Protein AF-0000000081801044 (afdb_homodimer)

Foldseek 3Di:
DQLCCVVQPPNDDDPDDLVPQDLVNLLVPDDDAEAEEEWDCLQFAPVNPPHPHLVPPVHGNVCLVSSLVSVVSNCVSHPPPHHWYKYKYAPRGDPVSQVVSCVSLVFHWAWAFLLLPFQEGGIMTMTIDQPCRNVRHPRHNPDQQFLQNLADPPQPKDFPGRGAYQQALDQVSQPDVPVPDARMDGNRHGDTGFLQSLCVRLPHHGCSQVGPPDDRSRSSNVSNRDHRPVVVCVSCVVCCVVCVVVVD/DQLCCVVQPPNDDDPPDLVPQDLVNLLVPDDDAEAEEEWDCLQFAPVNPVRPHLVPPVHRNVCLVSSLVSQVSNCVSHPPPHYWYKYKYAPRGDPVSQVVSCVSLVFHWAWAFLQLPFQEGGIMTMTIDQPCRNVRHPRHNPDQQFLQVLADPPQPKDFPGRGAYQQALDQVSQPDVPVPDARMDGNRHGDTGFLQSLCVRLPHHGCSQVGPPDDRSRSSNVSNRDHRPVVVCVSCVVVCVVCVVVVD

Radius of gyration: 28.49 Å; Cα contacts (8 Å, |Δi|>4): 846; chains: 2; bounding box: 48×84×61 Å

Nearest PDB structures (foldseek):
  8te1-assembly2_D  TM=9.299E-01  e=6.032E-25  Homo sapiens
  8te4-assembly2_D  TM=9.311E-01  e=1.058E-24  Homo sapiens
  8te3-assembly1_A  TM=9.336E-01  e=1.277E-24  Homo sapiens
  8te4-assembly1_A  TM=9.320E-01  e=8.319E-24  Homo sapiens
  7v0e-assembly1_E  TM=9.184E-01  e=1.777E-22  Homo sapiens

Secondary structure (DSSP, 8-state):
-HHHHHHHTTT------GGG--HHHHHHH---SEEEEE---TTT-TT-TT---SS-TTSSTTHHHHHHHHHHHHHHHHTTS--EEEEEEETTS-HHHHHHHHHHHTS--EEEEGGGTSSB--EEEEEE--TTGGGGTT----S---GGGGS-SSTTEEESSSSB----SSGGGT-BTTTTB-SEEETTEEEPPPHHHHHHHHTPPTTTT--TT--HHHHHHHHHTSPPHHHHHHHHTTHHHH-GGGG-/-HHHHHHHTTT------GGG--HHHHHHH---SEEEEE---TTT-TT-TT---SS-TTSSTTHHHHHHHHHHHHHHHHTTS--EEEEEEETTS-HHHHHHHHHHHTS--EEEEGGGTSSB--EEEEEE--TTGGGGTT----S---GGGGS-SSTTEEESSSSB----SSGGGT-BTTTTB-SEEETTEEEPPPHHHHHHHHTPPTTTT--TT--HHHHHHHHHTSPPHHHHHHHHTTHHHH-GGGG-

Structure (mmCIF, N/CA/C/O backbone):
data_AF-0000000081801044-model_v1
#
loop_
_entity.id
_entity.type
_entity.pdbx_description
1 polymer 'DNA (cytosine-5-)-methyltransferase'
#
loop_
_atom_site.group_PDB
_atom_site.id
_atom_site.type_symbol
_atom_site.label_atom_id
_atom_site.label_alt_id
_atom_site.label_comp_id
_atom_site.label_asym_id
_atom_site.label_entity_id
_atom_site.label_seq_id
_atom_site.pdbx_PDB_ins_code
_atom_site.Cartn_x
_atom_site.Cartn_y
_atom_site.Cartn_z
_atom_site.occupancy
_atom_site.B_iso_or_equiv
_atom_site.auth_seq_id
_atom_site.auth_comp_id
_atom_site.auth_asym_id
_atom_site.auth_atom_id
_atom_site.pdbx_PDB_model_num
ATOM 1 N N . MET A 1 1 ? 9.562 -11.602 -6.375 1 78 1 MET A N 1
ATOM 2 C CA . MET A 1 1 ? 10.742 -11.82 -5.539 1 78 1 MET A CA 1
ATOM 3 C C . MET A 1 1 ? 10.773 -10.836 -4.371 1 78 1 MET A C 1
ATOM 5 O O . MET A 1 1 ? 10.906 -11.25 -3.217 1 78 1 MET A O 1
ATOM 9 N N . THR A 1 2 ? 10.555 -9.562 -4.602 1 79.19 2 THR A N 1
ATOM 10 C CA . THR A 1 2 ? 10.656 -8.555 -3.549 1 79.19 2 THR A CA 1
ATOM 11 C C . THR A 1 2 ? 9.562 -8.758 -2.504 1 79.19 2 THR A C 1
ATOM 13 O O . THR A 1 2 ? 9.828 -8.727 -1.302 1 79.19 2 THR A O 1
ATOM 16 N N . VAL A 1 3 ? 8.375 -9.117 -2.928 1 87.12 3 VAL A N 1
ATOM 17 C CA . VAL A 1 3 ? 7.246 -9.312 -2.021 1 87.12 3 VAL A CA 1
ATOM 18 C C . VAL A 1 3 ? 7.477 -10.555 -1.171 1 87.12 3 VAL A C 1
ATOM 20 O O . VAL A 1 3 ? 7.301 -10.523 0.049 1 87.12 3 VAL A O 1
ATOM 23 N N . SER A 1 4 ? 7.902 -11.609 -1.812 1 85.12 4 SER A N 1
ATOM 24 C CA . SER A 1 4 ? 8.172 -12.844 -1.089 1 85.12 4 SER A CA 1
ATOM 25 C C . SER A 1 4 ? 9.305 -12.664 -0.08 1 85.12 4 SER A C 1
ATOM 27 O O . SER A 1 4 ? 9.227 -13.172 1.041 1 85.12 4 SER A O 1
AT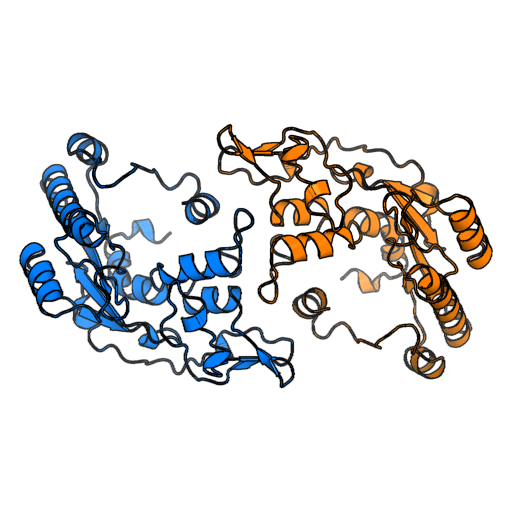OM 29 N N . GLU A 1 5 ? 10.289 -11.953 -0.522 1 81.88 5 GLU A N 1
ATOM 30 C CA . GLU A 1 5 ? 11.43 -11.719 0.365 1 81.88 5 GLU A CA 1
ATOM 31 C C . GLU A 1 5 ? 11.023 -10.859 1.558 1 81.88 5 GLU A C 1
ATOM 33 O O . GLU A 1 5 ? 11.484 -11.086 2.68 1 81.88 5 GLU A O 1
ATOM 38 N N . LYS A 1 6 ? 10.234 -9.898 1.376 1 86.38 6 LYS A N 1
ATOM 39 C CA . LYS A 1 6 ? 9.773 -9.039 2.461 1 86.38 6 LYS A CA 1
ATOM 40 C C . LYS A 1 6 ? 9.016 -9.844 3.516 1 86.38 6 LYS A C 1
ATOM 42 O O . LYS A 1 6 ? 9.273 -9.695 4.715 1 86.38 6 LYS A O 1
ATOM 47 N N . HIS A 1 7 ? 8.234 -10.797 3.105 1 88.5 7 HIS A N 1
ATOM 48 C CA . HIS A 1 7 ? 7.328 -11.453 4.039 1 88.5 7 HIS A CA 1
ATOM 49 C C . HIS A 1 7 ? 7.934 -12.742 4.574 1 88.5 7 HIS A C 1
ATOM 51 O O . HIS A 1 7 ? 7.582 -13.195 5.668 1 88.5 7 HIS A O 1
ATOM 57 N N . PHE A 1 8 ? 8.898 -13.344 3.859 1 88.44 8 PHE A N 1
ATOM 58 C CA . PHE A 1 8 ? 9.359 -14.672 4.246 1 88.44 8 PHE A CA 1
ATOM 59 C C . PHE A 1 8 ? 10.883 -14.703 4.336 1 88.44 8 PHE A C 1
ATOM 61 O O . PHE A 1 8 ? 11.5 -15.75 4.125 1 88.44 8 PHE A O 1
ATOM 68 N N . HIS A 1 9 ? 11.414 -13.555 4.672 1 83.62 9 HIS A N 1
ATOM 69 C CA . HIS A 1 9 ? 12.859 -13.43 4.816 1 83.62 9 HIS A CA 1
ATOM 70 C C . HIS A 1 9 ? 13.406 -14.453 5.801 1 83.62 9 HIS A C 1
ATOM 72 O O . HIS A 1 9 ? 12.82 -14.672 6.867 1 83.62 9 HIS A O 1
ATOM 78 N N . GLY A 1 10 ? 14.539 -15.055 5.355 1 81.62 10 GLY A N 1
ATOM 79 C CA . GLY A 1 10 ? 15.188 -16.031 6.215 1 81.62 10 GLY A CA 1
ATOM 80 C C . GLY A 1 10 ? 14.602 -17.422 6.098 1 81.62 10 GLY A C 1
ATOM 81 O O . GLY A 1 10 ? 15.203 -18.391 6.559 1 81.62 10 GLY A O 1
ATOM 82 N N . ARG A 1 11 ? 13.469 -17.578 5.344 1 88.94 11 ARG A N 1
ATOM 83 C CA . ARG A 1 11 ? 12.789 -18.875 5.238 1 88.94 11 ARG A CA 1
ATOM 84 C C . ARG A 1 11 ? 12.812 -19.391 3.801 1 88.94 11 ARG A C 1
ATOM 86 O O . ARG A 1 11 ? 12.352 -20.5 3.523 1 88.94 11 ARG A O 1
ATOM 93 N N . VAL A 1 12 ? 13.336 -18.609 2.938 1 88.94 12 VAL A N 1
ATOM 94 C CA . VAL A 1 12 ? 13.328 -18.938 1.518 1 88.94 12 VAL A CA 1
ATOM 95 C C . VAL A 1 12 ? 14.742 -18.844 0.956 1 88.94 12 VAL A C 1
ATOM 97 O O . VAL A 1 12 ? 15.445 -17.859 1.179 1 88.94 12 VAL A O 1
ATOM 100 N N . THR A 1 13 ? 15.172 -19.906 0.354 1 90.12 13 THR A N 1
ATOM 101 C CA . THR A 1 13 ? 16.422 -19.906 -0.39 1 90.12 13 THR A CA 1
ATOM 102 C C . THR A 1 13 ? 16.172 -19.859 -1.893 1 90.12 13 THR A C 1
ATOM 104 O O . THR A 1 13 ? 15.461 -20.703 -2.434 1 90.12 13 THR A O 1
ATOM 107 N N . ARG A 1 14 ? 16.781 -18.906 -2.488 1 89.56 14 ARG A N 1
ATOM 108 C CA . ARG A 1 14 ? 16.609 -18.75 -3.93 1 89.56 14 ARG A CA 1
ATOM 109 C C . ARG A 1 14 ? 17.703 -19.5 -4.691 1 89.56 14 ARG A C 1
ATOM 111 O O . ARG A 1 14 ? 18.891 -19.266 -4.484 1 89.56 14 ARG A O 1
ATOM 118 N N . LEU A 1 15 ? 17.234 -20.281 -5.582 1 93.06 15 LEU A N 1
ATOM 119 C CA . LEU A 1 15 ? 18.203 -21.078 -6.332 1 93.06 15 LEU A CA 1
ATOM 120 C C . LEU A 1 15 ? 18.438 -20.484 -7.715 1 93.06 15 LEU A C 1
ATOM 122 O O . LEU A 1 15 ? 19.391 -20.875 -8.406 1 93.06 15 LEU A O 1
ATOM 126 N N . GLY A 1 16 ? 17.609 -19.516 -8.117 1 92.06 16 GLY A N 1
ATOM 127 C CA . GLY A 1 16 ? 17.781 -18.859 -9.406 1 92.06 16 GLY A CA 1
ATOM 128 C C . GLY A 1 16 ? 16.828 -19.359 -10.469 1 92.06 16 GLY A C 1
ATOM 129 O O . GLY A 1 16 ? 15.734 -19.828 -10.148 1 92.06 16 GLY A O 1
ATOM 130 N N . ASP A 1 17 ? 17.172 -19.188 -11.703 1 94.5 17 ASP A N 1
ATOM 131 C CA . ASP A 1 17 ? 16.406 -19.609 -12.867 1 94.5 17 ASP A CA 1
ATOM 132 C C . ASP A 1 17 ? 16.312 -21.125 -12.945 1 94.5 17 ASP A C 1
ATOM 134 O O . ASP A 1 17 ? 17.328 -21.828 -12.938 1 94.5 17 ASP A O 1
ATOM 138 N N . VAL A 1 18 ? 15.07 -21.594 -12.961 1 95.25 18 VAL A N 1
ATOM 139 C CA . VAL A 1 18 ? 14.812 -23.031 -12.945 1 95.25 18 VAL A CA 1
ATOM 140 C C . VAL A 1 18 ? 15.586 -23.703 -14.07 1 95.25 18 VAL A C 1
ATOM 142 O O . VAL A 1 18 ? 15.977 -24.875 -13.953 1 95.25 18 VAL A O 1
ATOM 145 N N . ARG A 1 19 ? 15.969 -23.016 -15.219 1 96.25 19 ARG A N 1
ATOM 146 C CA . ARG A 1 19 ? 16.656 -23.562 -16.375 1 96.25 19 ARG A CA 1
ATOM 147 C C . ARG A 1 19 ? 18.109 -23.891 -16.047 1 96.25 19 ARG A C 1
ATOM 149 O O . ARG A 1 19 ? 18.766 -24.656 -16.766 1 96.25 19 ARG A O 1
ATOM 156 N N . HIS A 1 20 ? 18.5 -23.312 -14.914 1 97.38 20 HIS A N 1
ATOM 157 C CA . HIS A 1 20 ? 19.906 -23.453 -14.594 1 97.38 20 HIS A CA 1
ATOM 158 C C . HIS A 1 20 ? 20.109 -24.25 -13.312 1 97.38 20 HIS A C 1
ATOM 160 O O . HIS A 1 20 ? 21.234 -24.391 -12.836 1 97.38 20 HIS A O 1
ATOM 166 N N . VAL A 1 21 ? 19.062 -24.672 -12.727 1 97.5 21 VAL A N 1
ATOM 167 C CA . VAL A 1 21 ? 19.156 -25.516 -11.531 1 97.5 21 VAL A CA 1
ATOM 168 C C . VAL A 1 21 ? 19.672 -26.906 -11.906 1 97.5 21 VAL A C 1
ATOM 170 O O . VAL A 1 21 ? 19.078 -27.578 -12.75 1 97.5 21 VAL A O 1
ATOM 173 N N . THR A 1 22 ? 20.734 -27.328 -11.305 1 97.81 22 THR A N 1
ATOM 174 C CA . THR A 1 22 ? 21.391 -28.578 -11.68 1 97.81 22 THR A CA 1
ATOM 175 C C . THR A 1 22 ? 20.938 -29.719 -10.766 1 97.81 22 THR A C 1
ATOM 177 O O . THR A 1 22 ? 20.422 -29.484 -9.672 1 97.81 22 THR A O 1
ATOM 180 N N . ASP A 1 23 ? 21.281 -30.938 -11.219 1 97.94 23 ASP A N 1
ATOM 181 C CA . ASP A 1 23 ? 21 -32.125 -10.406 1 97.94 23 ASP A CA 1
ATOM 182 C C . ASP A 1 23 ? 21.781 -32.094 -9.102 1 97.94 23 ASP A C 1
ATOM 184 O O . ASP A 1 23 ? 21.297 -32.531 -8.062 1 97.94 23 ASP A O 1
ATOM 188 N N . ASP A 1 24 ? 22.984 -31.547 -9.195 1 97.88 24 ASP A N 1
ATOM 189 C CA . ASP A 1 24 ? 23.828 -31.453 -8.008 1 97.88 24 ASP A CA 1
ATOM 190 C C . ASP A 1 24 ? 23.219 -30.516 -6.965 1 97.88 24 ASP A C 1
ATOM 192 O O . ASP A 1 24 ? 23.266 -30.797 -5.766 1 97.88 24 ASP A O 1
ATOM 196 N N . GLN A 1 25 ? 22.703 -29.422 -7.383 1 97.81 25 GLN A N 1
ATOM 197 C CA . GLN A 1 25 ? 22.047 -28.484 -6.477 1 97.81 25 GLN A CA 1
ATOM 198 C C . GLN A 1 25 ? 20.828 -29.125 -5.812 1 97.81 25 GLN A C 1
ATOM 200 O O . GLN A 1 25 ? 20.594 -28.922 -4.617 1 97.81 25 GLN A O 1
ATOM 205 N N . ILE A 1 26 ? 20.109 -29.859 -6.574 1 98.12 26 ILE A N 1
ATOM 206 C CA . ILE A 1 26 ? 18.922 -30.531 -6.066 1 98.12 26 ILE A CA 1
ATOM 207 C C . ILE A 1 26 ? 19.328 -31.609 -5.066 1 98.12 26 ILE A C 1
ATOM 209 O O . ILE A 1 26 ? 18.75 -31.703 -3.979 1 98.12 26 ILE A O 1
ATOM 213 N N . ALA A 1 27 ? 20.344 -32.375 -5.453 1 97.94 27 ALA A N 1
ATOM 214 C CA . ALA A 1 27 ? 20.828 -33.406 -4.566 1 97.94 27 ALA A CA 1
ATOM 215 C C . ALA A 1 27 ? 21.312 -32.844 -3.238 1 97.94 27 ALA A C 1
ATOM 217 O O . ALA A 1 27 ? 21.141 -33.469 -2.189 1 97.94 27 ALA A O 1
ATOM 218 N N . ALA A 1 28 ? 21.844 -31.672 -3.322 1 97.56 28 ALA A N 1
ATOM 219 C CA . ALA A 1 28 ? 22.422 -31.047 -2.141 1 97.56 28 ALA A CA 1
ATOM 220 C C . ALA A 1 28 ? 21.344 -30.641 -1.145 1 97.56 28 ALA A C 1
ATOM 222 O O . ALA A 1 28 ? 21.609 -30.484 0.049 1 97.56 28 ALA A O 1
ATOM 223 N N . ILE A 1 29 ? 20.094 -30.531 -1.591 1 96.88 29 ILE A N 1
ATOM 224 C CA . ILE A 1 29 ? 19.031 -30.078 -0.679 1 96.88 29 ILE A CA 1
ATOM 225 C C . ILE A 1 29 ? 18 -31.188 -0.505 1 96.88 29 ILE A C 1
ATOM 227 O O . ILE A 1 29 ? 16.938 -30.969 0.088 1 96.88 29 ILE A O 1
ATOM 231 N N . ALA A 1 30 ? 18.281 -32.312 -1.125 1 97.5 30 ALA A N 1
ATOM 232 C CA . ALA A 1 30 ? 17.422 -33.469 -0.908 1 97.5 30 ALA A CA 1
ATOM 233 C C . ALA A 1 30 ? 17.641 -34.062 0.482 1 97.5 30 ALA A C 1
ATOM 235 O O . ALA A 1 30 ? 18.703 -33.875 1.081 1 97.5 30 ALA A O 1
ATOM 236 N N . PRO A 1 31 ? 16.578 -34.75 0.971 1 97.62 31 PRO A N 1
ATOM 237 C CA . PRO A 1 31 ? 15.297 -35.062 0.341 1 97.62 31 PRO A CA 1
ATOM 238 C C . PRO A 1 31 ? 14.312 -33.906 0.341 1 97.62 31 PRO A C 1
ATOM 240 O O . PRO A 1 31 ? 14.359 -33.062 1.231 1 97.62 31 PRO A O 1
ATOM 243 N N . ILE A 1 32 ? 13.492 -33.781 -0.643 1 97.62 32 ILE A N 1
ATOM 244 C CA . ILE A 1 32 ? 12.438 -32.781 -0.816 1 97.62 32 ILE A CA 1
ATOM 245 C C . ILE A 1 32 ? 11.07 -33.469 -0.686 1 97.62 32 ILE A C 1
ATOM 247 O O . ILE A 1 32 ? 10.805 -34.469 -1.35 1 97.62 32 ILE A O 1
ATOM 251 N N . ASP A 1 33 ? 10.266 -32.938 0.173 1 96.88 33 ASP A N 1
ATOM 252 C CA . ASP A 1 33 ? 8.977 -33.562 0.461 1 96.88 33 ASP A CA 1
ATOM 253 C C . ASP A 1 33 ? 7.93 -33.156 -0.582 1 96.88 33 ASP A C 1
ATOM 255 O O . ASP A 1 33 ? 7.027 -33.938 -0.891 1 96.88 33 ASP A O 1
ATOM 259 N N . LEU A 1 34 ? 8 -31.922 -1.101 1 97.81 34 LEU A N 1
ATOM 260 C CA . LEU A 1 34 ? 6.945 -31.359 -1.944 1 97.81 34 LEU A CA 1
ATOM 261 C C . LEU A 1 34 ? 7.531 -30.453 -3.016 1 97.81 34 LEU A C 1
ATOM 263 O O . LEU A 1 34 ? 8.336 -29.562 -2.713 1 97.81 34 LEU A O 1
ATOM 267 N N . VAL A 1 35 ? 7.195 -30.688 -4.234 1 98.25 35 VAL A N 1
ATOM 268 C CA . VAL A 1 35 ? 7.555 -29.812 -5.352 1 98.25 35 VAL A CA 1
ATOM 269 C C . VAL A 1 35 ? 6.301 -29.141 -5.902 1 98.25 35 VAL A C 1
ATOM 271 O O . VAL A 1 35 ? 5.355 -29.812 -6.32 1 98.25 35 VAL A O 1
ATOM 274 N N . LEU A 1 36 ? 6.258 -27.844 -5.805 1 97.94 36 LEU A N 1
ATOM 275 C CA . LEU A 1 36 ? 5.168 -27.062 -6.383 1 97.94 36 LEU A CA 1
ATOM 276 C C . LEU A 1 36 ? 5.629 -26.328 -7.641 1 97.94 36 LEU A C 1
ATOM 278 O O . LEU A 1 36 ? 6.742 -25.797 -7.688 1 97.94 36 LEU A O 1
ATOM 282 N N . GLY A 1 37 ? 4.785 -26.391 -8.648 1 97.19 37 GLY A N 1
ATOM 283 C CA . GLY A 1 37 ? 5.125 -25.688 -9.875 1 97.19 37 GLY A CA 1
ATOM 284 C C . GLY A 1 37 ? 3.928 -25.031 -10.539 1 97.19 37 GLY A C 1
ATOM 285 O O . GLY A 1 37 ? 2.797 -25.5 -10.383 1 97.19 37 GLY A O 1
ATOM 286 N N . GLY A 1 38 ? 4.156 -23.938 -11.125 1 95.25 38 GLY A N 1
ATOM 287 C CA . GLY A 1 38 ? 3.256 -23.219 -12.008 1 95.25 38 GLY A CA 1
ATOM 288 C C . GLY A 1 38 ? 3.982 -22.328 -13 1 95.25 38 GLY A C 1
ATOM 289 O O . GLY A 1 38 ? 4.824 -21.516 -12.609 1 95.25 38 GLY A O 1
ATOM 290 N N . SER A 1 39 ? 3.779 -22.656 -14.266 1 93.06 39 SER A N 1
ATOM 291 C CA . SER A 1 39 ? 4.43 -21.812 -15.266 1 93.06 39 SER A CA 1
ATOM 292 C C . SER A 1 39 ? 3.527 -20.656 -15.695 1 93.06 39 SER A C 1
ATOM 294 O O . SER A 1 39 ? 2.305 -20.75 -15.562 1 93.06 39 SER A O 1
ATOM 296 N N . PRO A 1 40 ? 4.211 -19.562 -16.109 1 93.12 40 PRO A N 1
ATOM 297 C CA . PRO A 1 40 ? 3.373 -18.469 -16.609 1 93.12 40 PRO A CA 1
ATOM 298 C C . PRO A 1 40 ? 2.383 -18.938 -17.672 1 93.12 40 PRO A C 1
ATOM 300 O O . PRO A 1 40 ? 2.738 -19.734 -18.547 1 93.12 40 PRO A O 1
ATOM 303 N N . CYS A 1 41 ? 1.228 -18.469 -17.531 1 93.88 41 CYS A N 1
ATOM 304 C CA . CYS A 1 41 ? 0.192 -18.984 -18.422 1 93.88 41 CYS A CA 1
ATOM 305 C C . CYS A 1 41 ? -0.016 -18.078 -19.625 1 93.88 41 CYS A C 1
ATOM 307 O O . CYS A 1 41 ? -0.866 -18.344 -20.469 1 93.88 41 CYS A O 1
ATOM 309 N N . SER A 1 42 ? 0.78 -17.109 -19.734 1 91.56 42 SER A N 1
ATOM 310 C CA . SER A 1 42 ? 0.601 -16.094 -20.781 1 91.56 42 SER A CA 1
ATOM 311 C C . SER A 1 42 ? 0.682 -16.703 -22.172 1 91.56 42 SER A C 1
ATOM 313 O O . SER A 1 42 ? -0.001 -16.25 -23.094 1 91.56 42 SER A O 1
ATOM 315 N N . ASP A 1 43 ? 1.437 -17.766 -22.344 1 94.88 43 ASP A N 1
ATOM 316 C CA . ASP A 1 43 ? 1.606 -18.359 -23.656 1 94.88 43 ASP A CA 1
ATOM 317 C C . ASP A 1 43 ? 0.691 -19.578 -23.844 1 94.88 43 ASP A C 1
ATOM 319 O O . ASP A 1 43 ? 0.688 -20.203 -24.891 1 94.88 43 ASP A O 1
ATOM 323 N N . LEU A 1 44 ? -0.026 -19.828 -22.797 1 95.62 44 LEU A N 1
ATOM 324 C CA . LEU A 1 44 ? -0.845 -21.031 -22.859 1 95.62 44 LEU A CA 1
ATOM 325 C C . LEU A 1 44 ? -2.33 -20.688 -22.844 1 95.62 44 LEU A C 1
ATOM 327 O O . LEU A 1 44 ? -3.168 -21.5 -23.234 1 95.62 44 LEU A O 1
ATOM 331 N N . SER A 1 45 ? -2.631 -19.5 -22.375 1 92 45 SER A N 1
ATOM 332 C CA . SER A 1 45 ? -4.02 -19.078 -22.234 1 92 45 SER A CA 1
ATOM 333 C C . SER A 1 45 ? -4.582 -18.578 -23.562 1 92 45 SER A C 1
ATOM 335 O O . SER A 1 45 ? -3.941 -17.781 -24.266 1 92 45 SER A O 1
ATOM 337 N N . ILE A 1 46 ? -5.773 -18.938 -23.859 1 89.06 46 ILE A N 1
ATOM 338 C CA . ILE A 1 46 ? -6.414 -18.531 -25.094 1 89.06 46 ILE A CA 1
ATOM 339 C C . ILE A 1 46 ? -6.758 -17.047 -25.047 1 89.06 46 ILE A C 1
ATOM 341 O O . ILE A 1 46 ? -7.035 -16.438 -26.078 1 89.06 46 ILE A O 1
ATOM 345 N N . VAL A 1 47 ? -6.754 -16.531 -23.859 1 83.06 47 VAL A N 1
ATOM 346 C CA . VAL A 1 47 ? -7.109 -15.133 -23.672 1 83.06 47 VAL A CA 1
ATOM 347 C C . VAL A 1 47 ? -6.023 -14.25 -24.281 1 83.06 47 VAL A C 1
ATOM 349 O O . VAL A 1 47 ? -6.297 -13.117 -24.703 1 83.06 47 VAL A O 1
ATOM 352 N N . ASN A 1 48 ? -4.801 -14.742 -24.359 1 87.44 48 ASN A N 1
ATOM 353 C CA . ASN A 1 48 ? -3.686 -13.992 -24.938 1 87.44 48 ASN A CA 1
ATOM 354 C C . ASN A 1 48 ? -3.537 -14.266 -26.438 1 87.44 48 ASN A C 1
ATOM 356 O O . ASN A 1 48 ? -3.029 -15.32 -26.828 1 87.44 48 ASN A O 1
ATOM 360 N N . PRO A 1 49 ? -3.859 -13.312 -27.234 1 87.44 49 PRO A N 1
ATOM 361 C CA . PRO A 1 49 ? -3.777 -13.547 -28.672 1 87.44 49 PRO A CA 1
ATOM 362 C C . PRO A 1 49 ? -2.344 -13.75 -29.156 1 87.44 49 PRO A C 1
ATOM 364 O O . PRO A 1 49 ? -2.125 -14.359 -30.219 1 87.44 49 PRO A O 1
ATOM 367 N N . LYS A 1 50 ? -1.407 -13.281 -28.438 1 91.56 50 LYS A N 1
ATOM 368 C CA . LYS A 1 50 ? -0.008 -13.352 -28.844 1 91.56 50 LYS A CA 1
ATOM 369 C C . LYS A 1 50 ? 0.682 -14.57 -28.25 1 91.56 50 LYS A C 1
ATOM 371 O O . LYS A 1 50 ? 1.912 -14.648 -28.234 1 91.56 50 LYS A O 1
ATOM 376 N N . ARG A 1 51 ? -0.067 -15.484 -27.812 1 93.06 51 ARG A N 1
ATOM 377 C CA . ARG A 1 51 ? 0.479 -16.656 -27.141 1 93.06 51 ARG A CA 1
ATOM 378 C C . ARG A 1 51 ? 1.402 -17.438 -28.062 1 93.06 51 ARG A C 1
ATOM 380 O O . ARG A 1 51 ? 1.112 -17.594 -29.25 1 93.06 51 ARG A O 1
ATOM 387 N N . LYS A 1 52 ? 2.418 -18 -27.516 1 95.19 52 LYS A N 1
ATOM 388 C CA . LYS A 1 52 ? 3.42 -18.719 -28.297 1 95.19 52 LYS A CA 1
ATOM 389 C C . LYS A 1 52 ? 3.242 -20.219 -28.188 1 95.19 52 LYS A C 1
ATOM 391 O O . LYS A 1 52 ? 3.826 -20.984 -28.969 1 95.19 52 LYS A O 1
ATOM 396 N N . GLY A 1 53 ? 2.48 -20.609 -27.172 1 94.94 53 GLY A N 1
ATOM 397 C CA . GLY A 1 53 ? 2.191 -22.031 -27.031 1 94.94 53 GLY A CA 1
ATOM 398 C C . GLY A 1 53 ? 3.16 -22.75 -26.109 1 94.94 53 GLY A C 1
ATOM 399 O O . GLY A 1 53 ? 3.941 -22.109 -25.406 1 94.94 53 GLY A O 1
ATOM 400 N N . LEU A 1 54 ? 3.057 -24.031 -26.109 1 95.69 54 LEU A N 1
ATOM 401 C CA . LEU A 1 54 ? 3.742 -24.875 -25.141 1 95.69 54 LEU A CA 1
ATOM 402 C C . LEU A 1 54 ? 5.176 -25.156 -25.578 1 95.69 54 LEU A C 1
ATOM 404 O O . LEU A 1 54 ? 6.062 -25.312 -24.734 1 95.69 54 LEU A O 1
ATOM 408 N N . PHE A 1 55 ? 5.469 -25.047 -26.922 1 95.56 55 PHE A N 1
ATOM 409 C CA . PHE A 1 55 ? 6.695 -25.672 -27.406 1 95.56 55 PHE A CA 1
ATOM 410 C C . PHE A 1 55 ? 7.664 -24.609 -27.922 1 95.56 55 PHE A C 1
ATOM 412 O O . PHE A 1 55 ? 8.828 -24.906 -28.219 1 95.56 55 PHE A O 1
ATOM 419 N N . ASP A 1 56 ? 7.199 -23.359 -28.078 1 95.62 56 ASP A N 1
ATOM 420 C CA . ASP A 1 56 ? 8.078 -22.297 -28.547 1 95.62 56 ASP A CA 1
ATOM 421 C C . ASP A 1 56 ? 9.164 -21.984 -27.531 1 95.62 56 ASP A C 1
ATOM 423 O O . ASP A 1 56 ? 8.867 -21.547 -26.422 1 95.62 56 ASP A O 1
ATOM 427 N N . PRO A 1 57 ? 10.43 -22.188 -27.859 1 93.56 57 PRO A N 1
ATOM 428 C CA . PRO A 1 57 ? 11.516 -22.016 -26.906 1 93.56 57 PRO A CA 1
ATOM 429 C C . PRO A 1 57 ? 11.703 -20.562 -26.484 1 93.56 57 PRO A C 1
ATOM 431 O O . PRO A 1 57 ? 12.352 -20.281 -25.469 1 93.56 57 PRO A O 1
ATOM 434 N N . SER A 1 58 ? 11.164 -19.719 -27.281 1 94.38 58 SER A N 1
ATOM 435 C CA . SER A 1 58 ? 11.297 -18.312 -26.922 1 94.38 58 SER A CA 1
ATOM 436 C C . SER A 1 58 ? 10.164 -17.859 -26 1 94.38 58 SER A C 1
ATOM 438 O O . SER A 1 58 ? 10.18 -16.734 -25.5 1 94.38 58 SER A O 1
ATOM 440 N N . GLY A 1 59 ? 9.219 -18.719 -25.781 1 95 59 GLY A N 1
ATOM 441 C CA . GLY A 1 59 ? 8.086 -18.391 -24.922 1 95 59 GLY A CA 1
ATOM 442 C C . GLY A 1 59 ? 8.211 -18.953 -23.516 1 95 59 GLY A C 1
ATOM 443 O O . GLY A 1 59 ? 9.258 -19.5 -23.156 1 95 59 GLY A O 1
ATOM 444 N N . THR A 1 60 ? 7.148 -18.797 -22.75 1 95.06 60 THR A N 1
ATOM 445 C CA . THR A 1 60 ? 7.172 -19.219 -21.344 1 95.06 60 THR A CA 1
ATOM 446 C C . THR A 1 60 ? 6.562 -20.609 -21.203 1 95.06 60 THR A C 1
ATOM 448 O O . THR A 1 60 ? 6.73 -21.266 -20.156 1 95.06 60 THR A O 1
ATOM 451 N N . GLY A 1 61 ? 5.859 -21.078 -22.219 1 95.62 61 GLY A N 1
ATOM 452 C CA . GLY A 1 61 ? 5.258 -22.406 -22.156 1 95.62 61 GLY A CA 1
ATOM 453 C C . GLY A 1 61 ? 6.273 -23.516 -21.938 1 95.62 61 GLY A C 1
ATOM 454 O O . GLY A 1 61 ? 5.98 -24.5 -21.266 1 95.62 61 GLY A O 1
ATOM 455 N N . ILE A 1 62 ? 7.461 -23.312 -22.438 1 95.56 62 ILE A N 1
ATOM 456 C CA . ILE A 1 62 ? 8.516 -24.328 -22.422 1 95.56 62 ILE A CA 1
ATOM 457 C C . ILE A 1 62 ? 8.953 -24.594 -20.984 1 95.56 62 ILE A C 1
ATOM 459 O O . ILE A 1 62 ? 9.555 -25.625 -20.703 1 95.56 62 ILE A O 1
ATOM 463 N N . LEU A 1 63 ? 8.617 -23.719 -20.094 1 97.38 63 LEU A N 1
ATOM 464 C CA . LEU A 1 63 ? 9.047 -23.844 -18.703 1 97.38 63 LEU A CA 1
ATOM 465 C C . LEU A 1 63 ? 8.344 -25.016 -18.016 1 97.38 63 LEU A C 1
ATOM 467 O O . LEU A 1 63 ? 8.789 -25.484 -16.969 1 97.38 63 LEU A O 1
ATOM 471 N N . PHE A 1 64 ? 7.32 -25.484 -18.641 1 98.06 64 PHE A N 1
ATOM 472 C CA . PHE A 1 64 ? 6.691 -26.703 -18.156 1 98.06 64 PHE A CA 1
ATOM 473 C C . PHE A 1 64 ? 7.68 -27.859 -18.188 1 98.06 64 PHE A C 1
ATOM 475 O O . PHE A 1 64 ? 7.754 -28.641 -17.219 1 98.06 64 PHE A O 1
ATOM 482 N N . PHE A 1 65 ? 8.406 -27.922 -19.172 1 98.12 65 PHE A N 1
ATOM 483 C CA . PHE A 1 65 ? 9.328 -29.047 -19.312 1 98.12 65 PHE A CA 1
ATOM 484 C C . PHE A 1 65 ? 10.453 -28.953 -18.297 1 98.12 65 PHE A C 1
ATOM 486 O O . PHE A 1 65 ? 11.008 -29.969 -17.875 1 98.12 65 PHE A O 1
ATOM 493 N N . GLU A 1 66 ? 10.758 -27.719 -17.938 1 97.75 66 GLU A N 1
ATOM 494 C CA . GLU A 1 66 ? 11.711 -27.562 -16.844 1 97.75 66 GLU A CA 1
ATOM 495 C C . GLU A 1 66 ? 11.133 -28.078 -15.531 1 97.75 66 GLU A C 1
ATOM 497 O O . GLU A 1 66 ? 11.867 -28.625 -14.703 1 97.75 66 GLU A O 1
ATOM 502 N N . PHE A 1 67 ? 9.891 -27.906 -15.352 1 98.19 67 PHE A N 1
ATOM 503 C CA . PHE A 1 67 ? 9.258 -28.484 -14.172 1 98.19 67 PHE A CA 1
ATOM 504 C C . PHE A 1 67 ? 9.398 -30 -14.172 1 98.19 67 PHE A C 1
ATOM 506 O O . PHE A 1 67 ? 9.758 -30.594 -13.148 1 98.19 67 PHE A O 1
ATOM 513 N N . VAL A 1 68 ? 9.078 -30.625 -15.297 1 98.38 68 VAL A N 1
ATOM 514 C CA . VAL A 1 68 ? 9.172 -32.062 -15.422 1 98.38 68 VAL A CA 1
ATOM 515 C C . VAL A 1 68 ? 10.602 -32.531 -15.117 1 98.38 68 VAL A C 1
ATOM 517 O O . VAL A 1 68 ? 10.812 -33.469 -14.367 1 98.38 68 VAL A O 1
ATOM 520 N N . ARG A 1 69 ? 11.516 -31.797 -15.688 1 98.25 69 ARG A N 1
ATOM 521 C CA . ARG A 1 69 ? 12.922 -32.125 -15.461 1 98.25 69 ARG A CA 1
ATOM 522 C C . ARG A 1 69 ? 13.273 -32.031 -13.977 1 98.25 69 ARG A C 1
ATOM 524 O O . ARG A 1 69 ? 13.906 -32.938 -13.438 1 98.25 69 ARG A O 1
ATOM 531 N N . ILE A 1 70 ? 12.867 -30.953 -13.32 1 98.44 70 ILE A N 1
ATOM 532 C CA . ILE A 1 70 ? 13.141 -30.766 -11.898 1 98.44 70 ILE A CA 1
ATOM 533 C C . ILE A 1 70 ? 12.477 -31.875 -11.086 1 98.44 70 ILE A C 1
ATOM 535 O O . ILE A 1 70 ? 13.07 -32.406 -10.156 1 98.44 70 ILE A O 1
ATOM 539 N N . LEU A 1 71 ? 11.266 -32.156 -11.406 1 98.38 71 LEU A N 1
ATOM 540 C CA . LEU A 1 71 ? 10.516 -33.219 -10.711 1 98.38 71 LEU A CA 1
ATOM 541 C C . LEU A 1 71 ? 11.258 -34.531 -10.766 1 98.38 71 LEU A C 1
ATOM 543 O O . LEU A 1 71 ? 11.414 -35.219 -9.742 1 98.38 71 LEU A O 1
ATOM 547 N N . LYS A 1 72 ? 11.766 -34.906 -11.93 1 98.06 72 LYS A N 1
ATOM 548 C CA . LYS A 1 72 ? 12.508 -36.156 -12.102 1 98.06 72 LYS A CA 1
ATOM 549 C C . LYS A 1 72 ? 13.812 -36.125 -11.305 1 98.06 72 LYS A C 1
ATOM 551 O O . LYS A 1 72 ? 14.188 -37.125 -10.68 1 98.06 72 LYS A O 1
ATOM 556 N N . SER A 1 73 ? 14.469 -35 -11.383 1 98.44 73 SER A N 1
ATOM 557 C CA . SER A 1 73 ? 15.727 -34.844 -10.656 1 98.44 73 SER A CA 1
ATOM 558 C C . SER A 1 73 ? 15.516 -35 -9.156 1 98.44 73 SER A C 1
ATOM 560 O O . SER A 1 73 ? 16.312 -35.625 -8.469 1 98.44 73 SER A O 1
ATOM 562 N N . VAL A 1 74 ? 14.438 -34.406 -8.641 1 98.62 74 VAL A N 1
ATOM 563 C CA . VAL A 1 74 ? 14.133 -34.5 -7.215 1 98.62 74 VAL A CA 1
ATOM 564 C C . VAL A 1 74 ? 13.805 -35.969 -6.852 1 98.62 74 VAL A C 1
ATOM 566 O O . VAL A 1 74 ? 14.258 -36.469 -5.824 1 98.62 74 VAL A O 1
ATOM 569 N N . ALA A 1 75 ? 13.023 -36.594 -7.707 1 98.12 75 ALA A N 1
ATOM 570 C CA . ALA A 1 75 ? 12.664 -38 -7.457 1 98.12 75 ALA A CA 1
ATOM 571 C C . ALA A 1 75 ? 13.914 -38.844 -7.352 1 98.12 75 ALA A C 1
ATOM 573 O O . ALA A 1 75 ? 14.008 -39.719 -6.473 1 98.12 75 ALA A O 1
ATOM 574 N N . ARG A 1 76 ? 14.844 -38.594 -8.25 1 98.06 76 ARG A N 1
ATOM 575 C CA . ARG A 1 76 ? 16.094 -39.344 -8.234 1 98.06 76 ARG A CA 1
ATOM 576 C C . ARG A 1 76 ? 16.891 -39.062 -6.965 1 98.06 76 ARG A C 1
ATOM 578 O O . ARG A 1 76 ? 17.406 -40 -6.332 1 98.06 76 ARG A O 1
ATOM 585 N N . ALA A 1 77 ? 16.969 -37.844 -6.68 1 98.31 77 ALA A N 1
ATOM 586 C CA . ALA A 1 77 ? 17.75 -37.438 -5.508 1 98.31 77 ALA A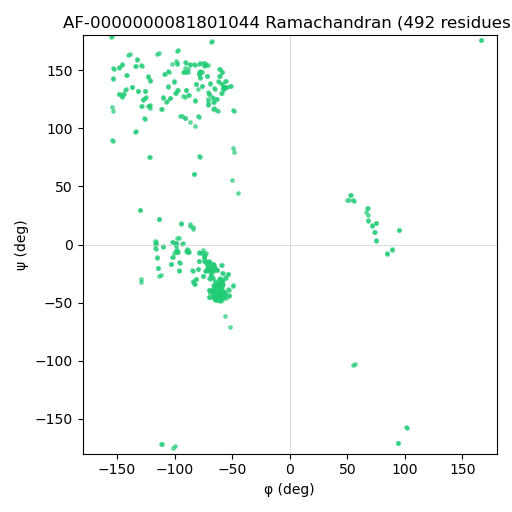 CA 1
ATOM 587 C C . ALA A 1 77 ? 17.109 -37.969 -4.223 1 98.31 77 ALA A C 1
ATOM 589 O O . ALA A 1 77 ? 17.797 -38.281 -3.256 1 98.31 77 ALA A O 1
ATOM 590 N N . ASN A 1 78 ? 15.773 -38.094 -4.223 1 98.19 78 ASN A N 1
ATOM 591 C CA . ASN A 1 78 ? 15.023 -38.531 -3.055 1 98.19 78 ASN A CA 1
ATOM 592 C C . ASN A 1 78 ? 15.195 -40 -2.795 1 98.19 78 ASN A C 1
ATOM 594 O O . ASN A 1 78 ? 14.922 -40.5 -1.692 1 98.19 78 ASN A O 1
ATOM 598 N N . LYS A 1 79 ? 15.555 -40.75 -3.814 1 96.31 79 LYS A N 1
ATOM 599 C CA . LYS A 1 79 ? 15.641 -42.219 -3.719 1 96.31 79 LYS A CA 1
ATOM 600 C C . LYS A 1 79 ? 14.328 -42.812 -3.234 1 96.31 79 LYS A C 1
ATOM 602 O O . LYS A 1 79 ? 13.312 -42.75 -3.928 1 96.31 79 LYS A O 1
ATOM 607 N N . LYS A 1 80 ? 14.25 -43.219 -1.979 1 95.75 80 LYS A N 1
ATOM 608 C CA . LYS A 1 80 ? 13.047 -43.875 -1.475 1 95.75 80 LYS A CA 1
ATOM 609 C C . LYS A 1 80 ? 12.164 -42.875 -0.706 1 95.75 80 LYS A C 1
ATOM 611 O O . LYS A 1 80 ? 11.039 -43.219 -0.328 1 95.75 80 LYS A O 1
ATOM 616 N N . HIS A 1 81 ? 12.688 -41.75 -0.54 1 96.38 81 HIS A N 1
ATOM 617 C CA . HIS A 1 81 ? 11.898 -40.75 0.154 1 96.38 81 HIS A CA 1
ATOM 618 C C . HIS A 1 81 ? 10.695 -40.312 -0.675 1 96.38 81 HIS A C 1
ATOM 620 O O . HIS A 1 81 ? 10.836 -39.938 -1.843 1 96.38 81 HIS A O 1
ATOM 626 N N . PRO A 1 82 ? 9.492 -40.375 -0.08 1 95 82 PRO A N 1
ATOM 627 C CA . PRO A 1 82 ? 8.289 -40.031 -0.831 1 95 82 PRO A CA 1
ATOM 628 C C . PRO A 1 82 ? 8.297 -38.562 -1.304 1 95 82 PRO A C 1
ATOM 630 O O . PRO A 1 82 ? 8.758 -37.688 -0.581 1 95 82 PRO A O 1
ATOM 633 N N . LEU A 1 83 ? 7.82 -38.375 -2.5 1 97.38 83 LEU A N 1
ATOM 634 C CA . LEU A 1 83 ? 7.77 -37.031 -3.104 1 97.38 83 LEU A CA 1
ATOM 635 C C . LEU A 1 83 ? 6.34 -36.688 -3.496 1 97.38 83 LEU A C 1
ATOM 637 O O . LEU A 1 83 ? 5.703 -37.375 -4.273 1 97.38 83 LEU A O 1
ATOM 641 N N . LEU A 1 84 ? 5.812 -35.625 -2.895 1 98 84 LEU A N 1
ATOM 642 C CA . LEU A 1 84 ? 4.562 -35.031 -3.336 1 98 84 LEU A CA 1
ATOM 643 C C . LEU A 1 84 ? 4.828 -33.906 -4.332 1 98 84 LEU A C 1
ATOM 645 O O . LEU A 1 84 ? 5.879 -33.25 -4.281 1 98 84 LEU A O 1
ATOM 649 N N . TRP A 1 85 ? 3.91 -33.719 -5.246 1 98.5 85 TRP A N 1
ATOM 650 C CA . TRP A 1 85 ? 4.109 -32.656 -6.227 1 98.5 85 TRP A CA 1
ATOM 651 C C . TRP A 1 85 ? 2.775 -32.156 -6.75 1 98.5 85 TRP A C 1
ATOM 653 O O . TRP A 1 85 ? 1.751 -32.844 -6.629 1 98.5 85 TRP A O 1
ATOM 663 N N . LEU A 1 86 ? 2.77 -30.922 -7.141 1 98.69 86 LEU A N 1
ATOM 664 C CA . LEU A 1 86 ? 1.618 -30.219 -7.707 1 98.69 86 LEU A CA 1
ATOM 665 C C . LEU A 1 86 ? 2.051 -29.266 -8.82 1 98.69 86 LEU A C 1
ATOM 667 O O . LEU A 1 86 ? 3.041 -28.547 -8.672 1 98.69 86 LEU A O 1
ATOM 671 N N . PHE A 1 87 ? 1.359 -29.297 -9.945 1 98.69 87 PHE A N 1
ATOM 672 C CA . PHE A 1 87 ? 1.562 -28.375 -11.047 1 98.69 87 PHE A CA 1
ATOM 673 C C . PHE A 1 87 ? 0.256 -27.688 -11.422 1 98.69 87 PHE A C 1
ATOM 675 O O . PHE A 1 87 ? -0.8 -28.312 -11.461 1 98.69 87 PHE A O 1
ATOM 682 N N . GLU A 1 88 ? 0.304 -26.391 -11.562 1 98.25 88 GLU A N 1
ATOM 683 C CA . GLU A 1 88 ? -0.892 -25.609 -11.852 1 98.25 88 GLU A CA 1
ATOM 684 C C . GLU A 1 88 ? -0.747 -24.828 -13.156 1 98.25 88 GLU A C 1
ATOM 686 O O . GLU A 1 88 ? 0.33 -24.312 -13.469 1 98.25 88 GLU A O 1
ATOM 691 N N . ASN A 1 89 ? -1.819 -24.75 -13.914 1 97.75 89 ASN A N 1
ATOM 692 C CA . ASN A 1 89 ? -1.887 -23.844 -15.062 1 97.75 89 ASN A CA 1
ATOM 693 C C . ASN A 1 89 ? -3.326 -23.469 -15.391 1 97.75 89 ASN A C 1
ATOM 695 O O . ASN A 1 89 ? -4.262 -23.922 -14.734 1 97.75 89 ASN A O 1
ATOM 699 N N . VAL A 1 90 ? -3.496 -22.625 -16.406 1 96.94 90 VAL A N 1
ATOM 700 C CA . VAL A 1 90 ? -4.789 -22.047 -16.75 1 96.94 90 VAL A CA 1
ATOM 701 C C . VAL A 1 90 ? -5.684 -23.125 -17.375 1 96.94 90 VAL A C 1
ATOM 703 O O . VAL A 1 90 ? -5.203 -23.984 -18.109 1 96.94 90 VAL A O 1
ATOM 706 N N . ALA A 1 91 ? -6.977 -23.031 -17.094 1 95.69 91 ALA A N 1
ATOM 707 C CA . ALA A 1 91 ? -7.945 -23.984 -17.625 1 95.69 91 ALA A CA 1
ATOM 708 C C . ALA A 1 91 ? -8.305 -23.641 -19.078 1 95.69 91 ALA A C 1
ATOM 710 O O . ALA A 1 91 ? -8.812 -24.5 -19.812 1 95.69 91 ALA A O 1
ATOM 711 N N . SER A 1 92 ? -8.086 -22.453 -19.453 1 94.5 92 SER A N 1
ATOM 712 C CA . SER A 1 92 ? -8.5 -21.984 -20.781 1 94.5 92 SER A CA 1
ATOM 713 C C . SER A 1 92 ? -7.465 -22.344 -21.844 1 94.5 92 SER A C 1
ATOM 715 O O . SER A 1 92 ? -7.551 -21.891 -22.984 1 94.5 92 SER A O 1
ATOM 717 N N . MET A 1 93 ? -6.539 -23.188 -21.562 1 96.5 93 MET A N 1
ATOM 718 C CA . MET A 1 93 ? -5.547 -23.594 -22.562 1 96.5 93 MET A CA 1
ATOM 719 C C . MET A 1 93 ? -6.16 -24.531 -23.594 1 96.5 93 MET A C 1
ATOM 721 O O . MET A 1 93 ? -7.141 -25.219 -23.297 1 96.5 93 MET A O 1
ATOM 725 N N . PRO A 1 94 ? -5.566 -24.594 -24.781 1 95.75 94 PRO A N 1
ATOM 726 C CA . PRO A 1 94 ? -6.012 -25.609 -25.75 1 95.75 94 PRO A CA 1
ATOM 727 C C . PRO A 1 94 ? -5.883 -27.031 -25.219 1 95.75 94 PRO A C 1
ATOM 729 O O . PRO A 1 94 ? -4.945 -27.328 -24.469 1 95.75 94 PRO A O 1
ATOM 732 N N . THR A 1 95 ? -6.785 -27.859 -25.672 1 96.5 95 THR A N 1
ATOM 733 C CA . THR A 1 95 ? -6.836 -29.234 -25.219 1 96.5 95 THR A CA 1
ATOM 734 C C . THR A 1 95 ? -5.531 -29.969 -25.531 1 96.5 95 THR A C 1
ATOM 736 O O . THR A 1 95 ? -5.082 -30.812 -24.766 1 96.5 95 THR A O 1
ATOM 739 N N . GLU A 1 96 ? -4.977 -29.578 -26.625 1 96.44 96 GLU A N 1
ATOM 740 C CA . GLU A 1 96 ? -3.727 -30.219 -27.031 1 96.44 96 GLU A CA 1
ATOM 741 C C . GLU A 1 96 ? -2.629 -30 -26 1 96.44 96 GLU A C 1
ATOM 743 O O . GLU A 1 96 ? -1.831 -30.906 -25.734 1 96.44 96 GLU A O 1
ATOM 748 N N . TYR A 1 97 ? -2.562 -28.812 -25.469 1 97.25 97 TYR A N 1
ATOM 749 C CA . TYR A 1 97 ? -1.567 -28.531 -24.453 1 97.25 97 TYR A CA 1
ATOM 750 C C . TYR A 1 97 ? -1.874 -29.281 -23.156 1 97.25 97 TYR A C 1
ATOM 752 O O . TYR A 1 97 ? -0.973 -29.859 -22.547 1 97.25 97 TYR A O 1
ATOM 760 N N . ARG A 1 98 ? -3.107 -29.328 -22.766 1 97.38 98 ARG A N 1
ATOM 761 C CA . ARG A 1 98 ? -3.539 -30.062 -21.578 1 97.38 98 ARG A CA 1
ATOM 762 C C . ARG A 1 98 ? -3.164 -31.547 -21.688 1 97.38 98 ARG A C 1
ATOM 764 O O . ARG A 1 98 ? -2.648 -32.125 -20.734 1 97.38 98 ARG A O 1
ATOM 771 N N . ASN A 1 99 ? -3.422 -32.094 -22.844 1 98.06 99 ASN A N 1
ATOM 772 C CA . ASN A 1 99 ? -3.111 -33.5 -23.078 1 98.06 99 ASN A CA 1
ATOM 773 C C . ASN A 1 99 ? -1.61 -33.75 -22.984 1 98.06 99 ASN A C 1
ATOM 775 O O . ASN A 1 99 ? -1.183 -34.75 -22.422 1 98.06 99 ASN A O 1
ATOM 779 N N . THR A 1 100 ? -0.913 -32.844 -23.625 1 98.06 100 THR A N 1
ATOM 780 C CA . THR A 1 100 ? 0.539 -33 -23.594 1 98.06 100 THR A CA 1
ATOM 781 C C . THR A 1 100 ? 1.055 -32.938 -22.156 1 98.06 100 THR A C 1
ATOM 783 O O . THR A 1 100 ? 1.876 -33.75 -21.75 1 98.06 100 THR A O 1
ATOM 786 N N . ILE A 1 101 ? 0.598 -31.984 -21.375 1 98.5 101 ILE A N 1
ATOM 787 C CA . ILE A 1 101 ? 0.989 -31.828 -19.969 1 98.5 101 ILE A CA 1
ATOM 788 C C . ILE A 1 101 ? 0.613 -33.094 -19.203 1 98.5 101 ILE A C 1
ATOM 790 O O . ILE A 1 101 ? 1.438 -33.656 -18.469 1 98.5 101 ILE A O 1
ATOM 794 N N . SER A 1 102 ? -0.57 -33.594 -19.422 1 98.69 102 SER A N 1
ATOM 795 C CA . SER A 1 102 ? -1.057 -34.812 -18.734 1 98.69 102 SER A CA 1
ATOM 796 C C . SER A 1 102 ? -0.206 -36.031 -19.078 1 98.69 102 SER A C 1
ATOM 798 O O . SER A 1 102 ? 0.073 -36.844 -18.219 1 98.69 102 SER A O 1
ATOM 800 N N . LYS A 1 103 ? 0.17 -36.094 -20.281 1 98.38 103 LYS A N 1
ATOM 801 C CA . LYS A 1 103 ? 1 -37.219 -20.734 1 98.38 103 LYS A CA 1
ATOM 802 C C . LYS A 1 103 ? 2.367 -37.188 -20.047 1 98.38 103 LYS A C 1
ATOM 804 O O . LYS A 1 103 ? 2.836 -38.219 -19.547 1 98.38 103 LYS A O 1
ATOM 809 N N . HIS A 1 104 ? 2.986 -36 -20.047 1 98 104 HIS A N 1
ATOM 810 C CA . HIS A 1 104 ? 4.32 -35.875 -19.469 1 98 104 HIS A CA 1
ATOM 811 C C . HIS A 1 104 ? 4.293 -36.094 -17.969 1 98 104 HIS A C 1
ATOM 813 O O . HIS A 1 104 ? 5.262 -36.594 -17.391 1 98 104 HIS A O 1
ATOM 819 N N . LEU A 1 105 ? 3.162 -35.781 -17.344 1 98.19 105 LEU A N 1
ATOM 820 C CA . LEU A 1 105 ? 3.057 -35.906 -15.891 1 98.19 105 LEU A CA 1
ATOM 821 C C . LEU A 1 105 ? 2.4 -37.219 -15.508 1 98.19 105 LEU A C 1
ATOM 823 O O . LEU A 1 105 ? 2.301 -37.562 -14.32 1 98.19 105 LEU A O 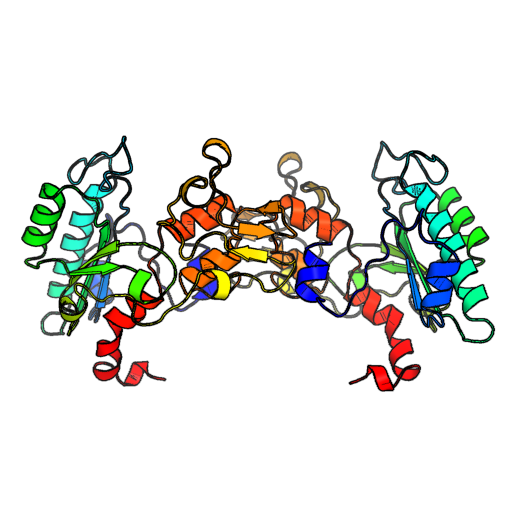1
ATOM 827 N N . HIS A 1 106 ? 1.919 -37.969 -16.484 1 96.94 106 HIS A N 1
ATOM 828 C CA . HIS A 1 106 ? 1.214 -39.25 -16.266 1 96.94 106 HIS A CA 1
ATOM 829 C C . HIS A 1 106 ? 0.076 -39.062 -15.273 1 96.94 106 HIS A C 1
ATOM 831 O O . HIS A 1 106 ? -0.058 -39.875 -14.336 1 96.94 106 HIS A O 1
ATOM 837 N N . SER A 1 107 ? -0.622 -37.969 -15.453 1 95.88 107 SER A N 1
ATOM 838 C CA . SER A 1 107 ? -1.711 -37.594 -14.555 1 95.88 107 SER A CA 1
ATOM 839 C C . SER A 1 107 ? -2.738 -36.719 -15.266 1 95.88 107 SER A C 1
ATOM 841 O O . SER A 1 107 ? -2.381 -35.875 -16.109 1 95.88 107 SER A O 1
ATOM 843 N N . GLU A 1 108 ? -4.012 -36.906 -14.93 1 96.94 108 GLU A N 1
ATOM 844 C CA . GLU A 1 108 ? -5.047 -36 -15.406 1 96.94 108 GLU A CA 1
ATOM 845 C C . GLU A 1 108 ? -5.25 -34.844 -14.445 1 96.94 108 GLU A C 1
ATOM 847 O O . GLU A 1 108 ? -5.094 -35 -13.227 1 96.94 108 GLU A O 1
ATOM 852 N N . PRO A 1 109 ? -5.621 -33.719 -15 1 97.69 109 PRO A N 1
ATOM 853 C CA . PRO A 1 109 ? -5.781 -32.562 -14.125 1 97.69 109 PRO A CA 1
ATOM 854 C C . PRO A 1 109 ? -7.141 -32.531 -13.43 1 97.69 109 PRO A C 1
ATOM 856 O O . PRO A 1 109 ? -8.086 -33.188 -13.883 1 97.69 109 PRO A O 1
ATOM 859 N N . THR A 1 110 ? -7.133 -31.859 -12.328 1 97.44 110 THR A N 1
ATOM 860 C CA . THR A 1 110 ? -8.352 -31.484 -11.617 1 97.44 110 THR A CA 1
ATOM 861 C C . THR A 1 110 ? -8.625 -30 -11.766 1 97.44 110 THR A C 1
ATOM 863 O O . THR A 1 110 ? -7.758 -29.172 -11.477 1 97.44 110 THR A O 1
ATOM 866 N N . ALA A 1 111 ? -9.812 -29.703 -12.289 1 96.75 111 ALA A N 1
ATOM 867 C CA . ALA A 1 111 ? -10.203 -28.297 -12.391 1 96.75 111 ALA A CA 1
ATOM 868 C C . ALA A 1 111 ? -10.766 -27.797 -11.07 1 96.75 111 ALA A C 1
ATOM 870 O O . ALA A 1 111 ? -11.68 -28.391 -10.508 1 96.75 111 ALA A O 1
ATOM 871 N N . VAL A 1 112 ? -10.172 -26.75 -10.578 1 96.25 112 VAL A N 1
ATOM 872 C CA . VAL A 1 112 ? -10.68 -26.109 -9.367 1 96.25 112 VAL A CA 1
ATOM 873 C C . VAL A 1 112 ? -10.922 -24.625 -9.633 1 96.25 112 VAL A C 1
ATOM 875 O O . VAL A 1 112 ? -10.047 -23.938 -10.133 1 96.25 112 VAL A O 1
ATOM 878 N N . ASP A 1 113 ? -12.133 -24.188 -9.336 1 94.75 113 ASP A N 1
ATOM 879 C CA . ASP A 1 113 ? -12.484 -22.781 -9.453 1 94.75 113 ASP A CA 1
ATOM 880 C C . ASP A 1 113 ? -12.422 -22.078 -8.094 1 94.75 113 ASP A C 1
ATOM 882 O O . ASP A 1 113 ? -13.016 -22.562 -7.125 1 94.75 113 ASP A O 1
ATOM 886 N N . ALA A 1 114 ? -11.742 -20.969 -8.102 1 94.31 114 ALA A N 1
ATOM 887 C CA . ALA A 1 114 ? -11.625 -20.219 -6.859 1 94.31 114 ALA A CA 1
ATOM 888 C C . ALA A 1 114 ? -13 -19.812 -6.324 1 94.31 114 ALA A C 1
ATOM 890 O O . ALA A 1 114 ? -13.156 -19.531 -5.137 1 94.31 114 ALA A O 1
ATOM 891 N N . ARG A 1 115 ? -13.984 -19.859 -7.156 1 92.44 115 ARG A N 1
ATOM 892 C CA . ARG A 1 115 ? -15.352 -19.5 -6.789 1 92.44 115 ARG A CA 1
ATOM 893 C C . ARG A 1 115 ? -15.852 -20.359 -5.637 1 92.44 115 ARG A C 1
ATOM 895 O O . ARG A 1 115 ? -16.75 -19.953 -4.895 1 92.44 115 ARG A O 1
ATOM 902 N N . ALA A 1 116 ? -15.305 -21.438 -5.527 1 92.31 116 ALA A N 1
ATOM 903 C CA . ALA A 1 116 ? -15.703 -22.328 -4.445 1 92.31 116 ALA A CA 1
ATOM 904 C C . ALA A 1 116 ? -15.344 -21.75 -3.084 1 92.31 116 ALA A C 1
ATOM 906 O O . ALA A 1 116 ? -15.93 -22.125 -2.064 1 92.31 116 ALA A O 1
ATOM 907 N N . PHE A 1 117 ? -14.445 -20.781 -3.057 1 92.62 117 PHE A N 1
ATOM 908 C CA . PHE A 1 117 ? -13.922 -20.344 -1.77 1 92.62 117 PHE A CA 1
ATOM 909 C C . PHE A 1 117 ? -14.016 -18.828 -1.636 1 92.62 117 PHE A C 1
ATOM 911 O O . PHE A 1 117 ? -14.086 -18.297 -0.523 1 92.62 117 PHE A O 1
ATOM 918 N N . THR A 1 118 ? -13.938 -18.078 -2.699 1 93.62 118 THR A N 1
ATOM 919 C CA . THR A 1 118 ? -13.922 -16.625 -2.732 1 93.62 118 THR A CA 1
ATOM 920 C C . THR A 1 118 ? -14.75 -16.094 -3.9 1 93.62 118 THR A C 1
ATOM 922 O O . THR A 1 118 ? -15.094 -16.859 -4.812 1 93.62 118 THR A O 1
ATOM 925 N N . PRO A 1 119 ? -15.102 -14.852 -3.869 1 94 119 PRO A N 1
ATOM 926 C CA . PRO A 1 119 ? -15.953 -14.32 -4.934 1 94 119 PRO A CA 1
ATOM 927 C C . PRO A 1 119 ? -15.164 -13.922 -6.18 1 94 119 PRO A C 1
ATOM 929 O O . PRO A 1 119 ? -15.211 -12.766 -6.605 1 94 119 PRO A O 1
ATOM 932 N N . MET A 1 120 ? -14.531 -14.812 -6.75 1 94.06 120 MET A N 1
ATOM 933 C CA . MET A 1 120 ? -13.797 -14.609 -7.996 1 94.06 120 MET A CA 1
ATOM 934 C C . MET A 1 120 ? -13.867 -15.852 -8.883 1 94.06 120 MET A C 1
ATOM 936 O O . MET A 1 120 ? -13.641 -16.969 -8.406 1 94.06 120 MET A O 1
ATOM 940 N N . SER A 1 121 ? -14.211 -15.656 -10.07 1 92.69 121 SER A N 1
ATOM 941 C CA . SER A 1 121 ? -14.133 -16.734 -11.055 1 92.69 121 SER A CA 1
ATOM 942 C C . SER A 1 121 ? -12.711 -16.922 -11.555 1 92.69 121 SER A C 1
ATOM 944 O O . SER A 1 121 ? -12.18 -16.078 -12.281 1 92.69 121 SER A O 1
ATOM 946 N N . ARG A 1 122 ? -12.133 -17.984 -11.195 1 94.12 122 ARG A N 1
ATOM 947 C CA . ARG A 1 122 ? -10.766 -18.297 -11.578 1 94.12 122 ARG A CA 1
ATOM 948 C C . ARG A 1 122 ? -10.531 -19.797 -11.578 1 94.12 122 ARG A C 1
ATOM 950 O O . ARG A 1 122 ? -10.055 -20.359 -10.586 1 94.12 122 ARG A O 1
ATOM 957 N N . THR A 1 123 ? -10.773 -20.391 -12.703 1 94.94 123 THR A N 1
ATOM 958 C CA . THR A 1 123 ? -10.594 -21.828 -12.859 1 94.94 123 THR A CA 1
ATOM 959 C C . THR A 1 123 ? -9.164 -22.156 -13.281 1 94.94 123 THR A C 1
ATOM 961 O O . THR A 1 123 ? -8.656 -21.594 -14.25 1 94.94 123 THR A O 1
ATOM 964 N N . ARG A 1 124 ? -8.562 -23.062 -12.547 1 96.75 124 ARG A N 1
ATOM 965 C CA . ARG A 1 124 ? -7.23 -23.562 -12.875 1 96.75 124 ARG A CA 1
ATOM 966 C C . ARG A 1 124 ? -7.215 -25.094 -12.898 1 96.75 124 ARG A C 1
ATOM 968 O O . ARG A 1 124 ? -8.094 -25.734 -12.32 1 96.75 124 ARG A O 1
ATOM 975 N N . LEU A 1 125 ? -6.297 -25.594 -13.656 1 97.88 125 LEU A N 1
ATOM 976 C CA . LEU A 1 125 ? -6.035 -27.016 -13.688 1 97.88 125 LEU A CA 1
ATOM 977 C C . LEU A 1 125 ? -4.867 -27.391 -12.781 1 97.88 125 LEU A C 1
ATOM 979 O O . LEU A 1 125 ? -3.832 -26.719 -12.797 1 97.88 125 LEU A O 1
ATOM 983 N N . PHE A 1 126 ? -5.105 -28.438 -12.008 1 98.56 126 PHE A N 1
ATOM 984 C CA . PHE A 1 126 ? -4.086 -28.922 -11.086 1 98.56 126 PHE A CA 1
ATOM 985 C C . PHE A 1 126 ? -3.744 -30.391 -11.367 1 98.56 126 PHE A C 1
ATOM 987 O O . PHE A 1 126 ? -4.629 -31.25 -11.375 1 98.56 126 PHE A O 1
ATOM 994 N N . TRP A 1 127 ? -2.488 -30.594 -11.695 1 98.69 127 TRP A N 1
ATOM 995 C CA . TRP A 1 127 ? -1.928 -31.938 -11.758 1 98.69 127 TRP A CA 1
ATOM 996 C C . TRP A 1 127 ? -1.121 -32.25 -10.508 1 98.69 127 TRP A C 1
ATOM 998 O O . TRP A 1 127 ? -0.42 -31.391 -9.977 1 98.69 127 TRP A O 1
ATOM 1008 N N . GLY A 1 128 ? -1.24 -33.5 -9.992 1 98.38 128 GLY A N 1
ATOM 1009 C CA . GLY A 1 128 ? -0.395 -33.844 -8.852 1 98.38 128 GLY A CA 1
ATOM 1010 C C . GLY A 1 128 ? -0.8 -35.094 -8.141 1 98.38 128 GLY A C 1
ATOM 1011 O O . GLY A 1 128 ? -1.765 -35.75 -8.539 1 98.38 128 GLY A O 1
ATOM 1012 N N . ASN A 1 129 ? -0.026 -35.5 -7.148 1 97.44 129 ASN A N 1
ATOM 1013 C CA . ASN A 1 129 ? -0.296 -36.719 -6.379 1 97.44 129 ASN A CA 1
ATOM 1014 C C . ASN A 1 129 ? -0.646 -36.406 -4.93 1 97.44 129 ASN A C 1
ATOM 1016 O O . ASN A 1 129 ? -0.413 -37.219 -4.031 1 97.44 129 ASN A O 1
ATOM 1020 N N . ILE A 1 130 ? -1.1 -35.125 -4.746 1 97.06 130 ILE A N 1
ATOM 1021 C CA . ILE A 1 130 ? -1.601 -34.75 -3.422 1 97.06 130 ILE A CA 1
ATOM 1022 C C . ILE A 1 130 ? -2.863 -35.562 -3.113 1 97.06 130 ILE A C 1
ATOM 1024 O O . ILE A 1 130 ? -3.773 -35.656 -3.943 1 97.06 130 ILE A O 1
ATOM 1028 N N . PRO A 1 131 ? -2.912 -36.094 -1.93 1 95.62 131 PRO A N 1
ATOM 1029 C CA . PRO A 1 131 ? -4.094 -36.875 -1.602 1 95.62 131 PRO A CA 1
ATOM 1030 C C . PRO A 1 131 ? -5.398 -36.094 -1.752 1 95.62 131 PRO A C 1
ATOM 1032 O O . PRO A 1 131 ? -5.449 -34.906 -1.411 1 95.62 131 PRO A O 1
ATOM 1035 N N . ASP A 1 132 ? -6.41 -36.688 -2.352 1 93.94 132 ASP A N 1
ATOM 1036 C CA . ASP A 1 132 ? -7.777 -36.188 -2.455 1 93.94 132 ASP A CA 1
ATOM 1037 C C . ASP A 1 132 ? -7.867 -35.031 -3.459 1 93.94 132 ASP A C 1
ATOM 1039 O O . ASP A 1 132 ? -8.875 -34.312 -3.508 1 93.94 132 ASP A O 1
ATOM 1043 N N . LEU A 1 133 ? -6.785 -34.781 -4.25 1 96.56 133 LEU A N 1
ATOM 1044 C CA . LEU A 1 133 ? -6.793 -33.688 -5.227 1 96.56 133 LEU A CA 1
ATOM 1045 C C . LEU A 1 133 ? -7.961 -33.844 -6.191 1 96.56 133 LEU A C 1
ATOM 1047 O O . LEU A 1 133 ? -8.688 -32.875 -6.445 1 96.56 133 LEU A O 1
ATOM 1051 N N . HIS A 1 134 ? -8.18 -35.062 -6.629 1 94.31 134 HIS A N 1
ATOM 1052 C CA . HIS A 1 134 ? -9.188 -35.281 -7.652 1 94.31 134 HIS A CA 1
ATOM 1053 C C . HIS A 1 134 ? -10.602 -35.156 -7.082 1 94.31 134 HIS A C 1
ATOM 1055 O O . HIS A 1 134 ? -11.562 -34.969 -7.828 1 94.31 134 HIS A O 1
ATOM 1061 N N . ASP A 1 135 ? -10.727 -35.156 -5.75 1 92.88 135 ASP A N 1
ATOM 1062 C CA . ASP A 1 135 ? -12.023 -35 -5.098 1 92.88 135 ASP A CA 1
ATOM 1063 C C . ASP A 1 135 ? -12.492 -33.562 -5.18 1 92.88 135 ASP A C 1
ATOM 1065 O O . ASP A 1 135 ? -13.664 -33.25 -4.918 1 92.88 135 ASP A O 1
ATOM 1069 N N . LEU A 1 136 ? -11.586 -32.719 -5.613 1 92.94 136 LEU A N 1
ATOM 1070 C CA . LEU A 1 136 ? -11.906 -31.281 -5.645 1 92.94 136 LEU A CA 1
ATOM 1071 C C . LEU A 1 136 ? -12.555 -30.906 -6.969 1 92.94 136 LEU A C 1
ATOM 1073 O O . LEU A 1 136 ? -13.039 -29.781 -7.129 1 92.94 136 LEU A O 1
ATOM 1077 N N . SER A 1 137 ? -12.555 -31.875 -7.812 1 87.88 137 SER A N 1
ATOM 1078 C CA . SER A 1 137 ? -13.156 -31.594 -9.109 1 87.88 137 SER A CA 1
ATOM 1079 C C . SER A 1 137 ? -14.617 -31.188 -8.969 1 87.88 137 SER A C 1
ATOM 1081 O O . SER A 1 137 ? -15.383 -31.828 -8.266 1 87.88 137 SER A O 1
ATOM 1083 N N . GLY A 1 138 ? -14.945 -30.141 -9.586 1 79.5 138 GLY A N 1
ATOM 1084 C CA . GLY A 1 138 ? -16.328 -29.703 -9.617 1 79.5 138 GLY A CA 1
ATOM 1085 C C . GLY A 1 138 ? -16.797 -29.094 -8.312 1 79.5 138 GLY A C 1
ATOM 1086 O O . GLY A 1 138 ? -18 -28.906 -8.102 1 79.5 138 GLY A O 1
ATOM 1087 N N . LEU A 1 139 ? -15.797 -29.016 -7.395 1 81 139 LEU A N 1
ATOM 1088 C CA . LEU A 1 139 ? -16.156 -28.328 -6.156 1 81 139 LEU A CA 1
ATOM 1089 C C . LEU A 1 139 ? -16.844 -27 -6.453 1 81 139 LEU A C 1
ATOM 1091 O O . LEU A 1 139 ? -16.375 -26.219 -7.285 1 81 139 LEU A O 1
ATOM 1095 N N . ARG A 1 140 ? -18.172 -26.906 -6.066 1 69.12 140 ARG A N 1
ATOM 1096 C CA . ARG A 1 140 ? -18.953 -25.703 -6.266 1 69.12 140 ARG A CA 1
ATOM 1097 C C . ARG A 1 140 ? -19.016 -24.875 -4.988 1 69.12 140 ARG A C 1
ATOM 1099 O O . ARG A 1 140 ? -18.734 -25.375 -3.9 1 69.12 140 ARG A O 1
ATOM 1106 N N . THR A 1 141 ? -19.297 -23.562 -5.188 1 62.19 141 THR A N 1
ATOM 1107 C CA . THR A 1 141 ? -19.391 -22.547 -4.145 1 62.19 141 THR A CA 1
ATOM 1108 C C . THR A 1 141 ? -20.297 -23.031 -3.014 1 62.19 141 THR A C 1
ATOM 1110 O O . THR A 1 141 ? -21.438 -23.438 -3.256 1 62.19 141 THR A O 1
ATOM 1113 N N . THR A 1 142 ? -19.703 -23.812 -2.111 1 54.72 142 THR A N 1
ATOM 1114 C CA . THR A 1 142 ? -20.656 -23.953 -1.009 1 54.72 142 THR A CA 1
ATOM 1115 C C . THR A 1 142 ? -21.062 -22.578 -0.475 1 54.72 142 THR A C 1
ATOM 1117 O O . THR A 1 142 ? -22.156 -22.406 0.047 1 54.72 142 THR A O 1
ATOM 1120 N N . THR A 1 143 ? -20.062 -21.766 0.061 1 55.78 143 THR A N 1
ATOM 1121 C CA . THR A 1 143 ? -20.266 -20.641 0.962 1 55.78 143 THR A CA 1
ATOM 1122 C C . THR A 1 143 ? -20.531 -19.359 0.175 1 55.78 143 THR A C 1
ATOM 1124 O O . THR A 1 143 ? -19.938 -19.125 -0.876 1 55.78 143 THR A O 1
ATOM 1127 N N . GLN A 1 144 ? -21.797 -18.906 0.164 1 68.56 144 GLN A N 1
ATOM 1128 C CA . GLN A 1 144 ? -22.484 -17.75 -0.393 1 68.56 144 GLN A CA 1
ATOM 1129 C C . GLN A 1 144 ? -21.688 -16.469 -0.144 1 68.56 144 GLN A C 1
ATOM 1131 O O . GLN A 1 144 ? -22.203 -15.531 0.476 1 68.56 144 GLN A O 1
ATOM 1136 N N . THR A 1 145 ? -20.297 -16.516 -0.367 1 82.44 145 THR A N 1
ATOM 1137 C CA . THR A 1 145 ? -19.625 -15.234 -0.156 1 82.44 145 THR A CA 1
ATOM 1138 C C . THR A 1 145 ? -19.812 -14.32 -1.363 1 82.44 145 THR A C 1
ATOM 1140 O O . THR A 1 145 ? -19.828 -14.789 -2.504 1 82.44 145 THR A O 1
ATOM 1143 N N . ARG A 1 146 ? -20.141 -13.164 -1.019 1 92.75 146 ARG A N 1
ATOM 1144 C CA . ARG A 1 146 ? -20.297 -12.117 -2.02 1 92.75 146 ARG A CA 1
ATOM 1145 C C . ARG A 1 146 ? -19.125 -11.133 -1.979 1 92.75 146 ARG A C 1
ATOM 1147 O O . ARG A 1 146 ? -18.516 -10.945 -0.932 1 92.75 146 ARG A O 1
ATOM 1154 N N . LEU A 1 147 ? -18.859 -10.602 -3.199 1 95.44 147 LEU A N 1
ATOM 1155 C CA . LEU A 1 147 ? -17.781 -9.633 -3.289 1 95.44 147 LEU A CA 1
ATOM 1156 C C . LEU A 1 147 ? -17.922 -8.555 -2.215 1 95.44 147 LEU A C 1
ATOM 1158 O O . LEU A 1 147 ? -16.938 -8.094 -1.657 1 95.44 147 LEU A O 1
ATOM 1162 N N . GLN A 1 148 ? -19.156 -8.188 -1.896 1 95.44 148 GLN A N 1
ATOM 1163 C CA . GLN A 1 148 ? -19.438 -7.156 -0.902 1 95.44 148 GLN A CA 1
ATOM 1164 C C . GLN A 1 148 ? -18.797 -7.492 0.438 1 95.44 148 GLN A C 1
ATOM 1166 O O . GLN A 1 148 ? -18.391 -6.594 1.182 1 95.44 148 GLN A O 1
ATOM 1171 N N . ASP A 1 149 ? -18.609 -8.773 0.708 1 93.88 149 ASP A N 1
ATOM 1172 C CA . ASP A 1 149 ? -18.031 -9.227 1.972 1 93.88 149 ASP A CA 1
ATOM 1173 C C . ASP A 1 149 ? -16.531 -8.953 2.018 1 93.88 149 ASP A C 1
ATOM 1175 O O . ASP A 1 149 ? -15.922 -9.016 3.084 1 93.88 149 ASP A O 1
ATOM 1179 N N . PHE A 1 150 ? -15.938 -8.656 0.875 1 94.25 150 PHE A N 1
ATOM 1180 C CA . PHE A 1 150 ? -14.484 -8.523 0.781 1 94.25 150 PHE A CA 1
ATOM 1181 C C . PHE A 1 150 ? -14.094 -7.07 0.555 1 94.25 150 PHE A C 1
ATOM 1183 O O . PHE A 1 150 ? -12.906 -6.758 0.446 1 94.25 150 PHE A O 1
ATOM 1190 N N . VAL A 1 151 ? -15.047 -6.215 0.462 1 93.5 151 VAL A N 1
ATOM 1191 C CA . VAL A 1 151 ? -14.766 -4.82 0.139 1 93.5 151 VAL A CA 1
ATOM 1192 C C . VAL A 1 151 ? -14.727 -3.99 1.421 1 93.5 151 VAL A C 1
ATOM 1194 O O . VAL A 1 151 ? -15.297 -4.383 2.441 1 93.5 151 VAL A O 1
ATOM 1197 N N . GLU A 1 152 ? -13.992 -2.857 1.346 1 89.62 152 GLU A N 1
ATOM 1198 C CA . GLU A 1 152 ? -13.906 -1.943 2.482 1 89.62 152 GLU A CA 1
ATOM 1199 C C . GLU A 1 152 ? -15.281 -1.448 2.902 1 89.62 152 GLU A C 1
ATOM 1201 O O . GLU A 1 152 ? -16.125 -1.144 2.055 1 89.62 152 GLU A O 1
ATOM 1206 N N . GLN A 1 153 ? -15.5 -1.464 4.164 1 86.44 153 GLN A N 1
ATOM 1207 C CA . GLN A 1 153 ? -16.812 -1.106 4.68 1 86.44 153 GLN A CA 1
ATOM 1208 C C . GLN A 1 153 ? -16.938 0.401 4.879 1 86.44 153 GLN A C 1
ATOM 1210 O O . GLN A 1 153 ? -17.875 0.872 5.535 1 86.44 153 GLN A O 1
ATOM 1215 N N . VAL A 1 154 ? -16.109 1.12 4.289 1 85.38 154 VAL A N 1
ATOM 1216 C CA . VAL A 1 154 ? -16.141 2.572 4.422 1 85.38 154 VAL A CA 1
ATOM 1217 C C . VAL A 1 154 ? -16.453 3.207 3.068 1 85.38 154 VAL A C 1
ATOM 1219 O O . VAL A 1 154 ? -16.562 2.508 2.057 1 85.38 154 VAL A O 1
ATOM 1222 N N . PHE A 1 155 ? -16.859 4.508 3.02 1 84.12 155 PHE A N 1
ATOM 1223 C CA . PHE A 1 155 ? -17.078 5.309 1.82 1 84.12 155 PHE A CA 1
ATOM 1224 C C . PHE A 1 155 ? -18.328 4.844 1.078 1 84.12 155 PHE A C 1
ATOM 1226 O O . PHE A 1 155 ? -18.422 5.02 -0.137 1 84.12 155 PHE A O 1
ATOM 1233 N N . ASP A 1 156 ? -19.203 4.055 1.768 1 88.88 156 ASP A N 1
ATOM 1234 C CA . ASP A 1 156 ? -20.375 3.496 1.09 1 88.88 156 ASP A CA 1
ATOM 1235 C C . ASP A 1 156 ? -19.969 2.715 -0.156 1 88.88 156 ASP A C 1
ATOM 1237 O O . ASP A 1 156 ? -20.547 2.9 -1.229 1 88.88 156 ASP A O 1
ATOM 1241 N N . ARG A 1 157 ? -18.891 2.047 0.027 1 92.62 157 ARG A N 1
ATOM 1242 C CA . ARG A 1 157 ? -18.422 1.221 -1.085 1 92.62 157 ARG A CA 1
ATOM 1243 C C . ARG A 1 157 ? -19.344 0.019 -1.289 1 92.62 157 ARG A C 1
ATOM 1245 O O . ARG A 1 157 ? -19.656 -0.692 -0.334 1 92.62 157 ARG A O 1
ATOM 1252 N N . GLU A 1 158 ? -19.75 -0.128 -2.529 1 95.31 158 GLU A N 1
ATOM 1253 C CA . GLU A 1 158 ? -20.703 -1.178 -2.865 1 95.31 158 GLU A CA 1
ATOM 1254 C C . GLU A 1 158 ? -20.25 -1.971 -4.086 1 95.31 158 GLU A C 1
ATOM 1256 O O . GLU A 1 158 ? -19.875 -1.388 -5.105 1 95.31 158 GLU A O 1
ATOM 1261 N N . ALA A 1 159 ? -20.312 -3.27 -3.914 1 96.06 159 ALA A N 1
ATOM 1262 C CA . ALA A 1 159 ? -20.031 -4.125 -5.062 1 96.06 159 ALA A CA 1
ATOM 1263 C C . ALA A 1 159 ? -21.219 -4.156 -6.027 1 96.06 159 ALA A C 1
ATOM 1265 O O . ALA A 1 159 ? -22.375 -4.254 -5.602 1 96.06 159 ALA A O 1
ATOM 1266 N N . GLN A 1 160 ? -20.938 -4.059 -7.297 1 94.69 160 GLN A N 1
ATOM 1267 C CA . GLN A 1 160 ? -21.969 -4.074 -8.336 1 94.69 160 GLN A CA 1
ATOM 1268 C C . GLN A 1 160 ? -22.109 -5.465 -8.953 1 94.69 160 GLN A C 1
ATOM 1270 O O . GLN A 1 160 ? -22.953 -5.688 -9.812 1 94.69 160 GLN A O 1
ATOM 1275 N N . VAL A 1 161 ? -21.297 -6.363 -8.586 1 93.19 161 VAL A N 1
ATOM 1276 C CA . VAL A 1 161 ? -21.297 -7.758 -9.016 1 93.19 161 VAL A CA 1
ATOM 1277 C C . VAL A 1 161 ? -21.156 -8.672 -7.805 1 93.19 161 VAL A C 1
ATOM 1279 O O . VAL A 1 161 ? -20.688 -8.242 -6.746 1 93.19 161 VAL A O 1
ATOM 1282 N N . THR A 1 162 ? -21.547 -9.891 -7.941 1 92.56 162 THR A N 1
ATOM 1283 C CA . THR A 1 162 ? -21.453 -10.836 -6.836 1 92.56 162 THR A CA 1
ATOM 1284 C C . THR A 1 162 ? -20.047 -11.406 -6.727 1 92.56 162 THR A C 1
ATOM 1286 O O . THR A 1 162 ? -19.594 -11.781 -5.637 1 92.56 162 THR A O 1
ATOM 1289 N N . GLU A 1 163 ? -19.406 -11.469 -7.887 1 93 163 GLU A N 1
ATOM 1290 C CA . GLU A 1 163 ? -18.062 -12.016 -7.922 1 93 163 GLU A CA 1
ATOM 1291 C C . GLU A 1 163 ? -17.219 -11.344 -9.016 1 93 163 GLU A C 1
ATOM 1293 O O . GLU A 1 163 ? -17.766 -10.852 -10 1 93 163 GLU A O 1
ATOM 1298 N N . LEU A 1 164 ? -15.945 -11.328 -8.75 1 93.75 164 LEU A N 1
ATOM 1299 C CA . LEU A 1 164 ? -15.031 -10.797 -9.75 1 93.75 164 LEU A CA 1
ATOM 1300 C C . LEU A 1 164 ? -14.82 -11.797 -10.883 1 93.75 164 LEU A C 1
ATOM 1302 O O . LEU A 1 164 ? -14.836 -13.008 -10.656 1 93.75 164 LEU A O 1
ATOM 1306 N N . ARG A 1 165 ? -14.602 -11.203 -12.016 1 91.75 165 ARG A N 1
ATOM 1307 C CA . ARG A 1 165 ? -14.031 -12.008 -13.086 1 91.75 165 ARG A CA 1
ATOM 1308 C C . ARG A 1 165 ? -12.586 -12.391 -12.758 1 91.75 165 ARG A C 1
ATOM 1310 O O . ARG A 1 165 ? -12.031 -11.945 -11.758 1 91.75 165 ARG A O 1
ATOM 1317 N N . CYS A 1 166 ? -12.062 -13.211 -13.609 1 92.12 166 CYS A N 1
ATOM 1318 C CA . CYS A 1 166 ? -10.688 -13.641 -13.391 1 92.12 166 CYS A CA 1
ATOM 1319 C C . CYS A 1 166 ? -9.727 -12.461 -13.453 1 92.12 166 CYS A C 1
ATOM 1321 O O . CYS A 1 166 ? -9.594 -11.812 -14.492 1 92.12 166 CYS A O 1
ATOM 1323 N N . VAL A 1 167 ? -9.141 -12.227 -12.312 1 93.19 167 VAL A N 1
ATOM 1324 C CA . VAL A 1 167 ? -8.148 -11.156 -12.242 1 93.19 167 VAL A CA 1
ATOM 1325 C C . VAL A 1 167 ? -6.883 -11.578 -12.992 1 93.19 167 VAL A C 1
ATOM 1327 O O . VAL A 1 167 ? -6.293 -12.617 -12.688 1 93.19 167 VAL A O 1
ATOM 1330 N N . THR A 1 168 ? -6.484 -10.852 -13.984 1 92.31 168 THR A N 1
ATOM 1331 C CA . THR A 1 168 ? -5.258 -11.086 -14.734 1 92.31 168 THR A CA 1
ATOM 1332 C C . THR A 1 168 ? -4.246 -9.977 -14.492 1 92.31 168 THR A C 1
ATOM 1334 O O . THR A 1 168 ? -4.406 -9.172 -13.57 1 92.31 168 THR A O 1
ATOM 1337 N N . THR A 1 169 ? -3.141 -10.016 -15.297 1 91.25 169 THR A N 1
ATOM 1338 C CA . THR A 1 169 ? -2.123 -8.977 -15.172 1 91.25 169 THR A CA 1
ATOM 1339 C C . THR A 1 169 ? -2.607 -7.672 -15.789 1 91.25 169 THR A C 1
ATOM 1341 O O . THR A 1 169 ? -2.025 -6.609 -15.555 1 91.25 169 THR A O 1
ATOM 1344 N N . GLN A 1 170 ? -3.736 -7.812 -16.516 1 88.19 170 GLN A N 1
ATOM 1345 C CA . GLN A 1 170 ? -4.25 -6.641 -17.219 1 88.19 170 GLN A CA 1
ATOM 1346 C C . GLN A 1 170 ? -5.223 -5.859 -16.344 1 88.19 1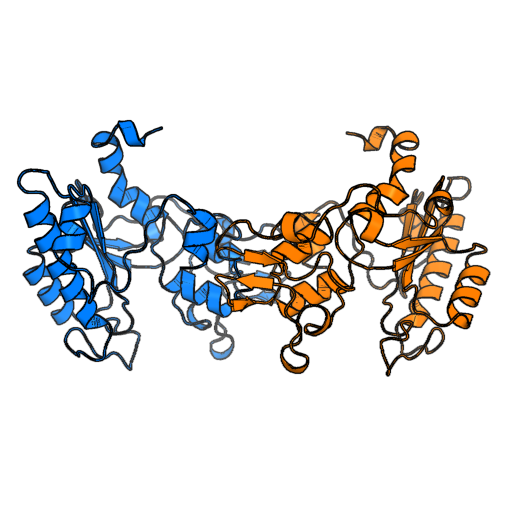70 GLN A C 1
ATOM 1348 O O . GLN A 1 170 ? -6.125 -6.438 -15.727 1 88.19 170 GLN A O 1
ATOM 1353 N N . ALA A 1 171 ? -5.031 -4.555 -16.312 1 85.06 171 ALA A N 1
ATOM 1354 C CA . ALA A 1 171 ? -5.859 -3.68 -15.492 1 85.06 171 ALA A CA 1
ATOM 1355 C C . ALA A 1 171 ? -7.328 -3.783 -15.883 1 85.06 171 ALA A C 1
ATOM 1357 O O . ALA A 1 171 ? -8.211 -3.707 -15.023 1 85.06 171 ALA A O 1
ATOM 1358 N N . ASN A 1 172 ? -7.59 -4.035 -17.109 1 86.62 172 ASN A N 1
ATOM 1359 C CA . ASN A 1 172 ? -8.961 -4.004 -17.594 1 86.62 172 ASN A CA 1
ATOM 1360 C C . ASN A 1 172 ? -9.727 -5.27 -17.219 1 86.62 172 ASN A C 1
ATOM 1362 O O . ASN A 1 172 ? -10.938 -5.352 -17.422 1 86.62 172 ASN A O 1
ATOM 1366 N N . SER A 1 173 ? -9.016 -6.227 -16.656 1 88.56 173 SER A N 1
ATOM 1367 C CA . SER A 1 173 ? -9.719 -7.434 -16.219 1 88.56 173 SER A CA 1
ATOM 1368 C C . SER A 1 173 ? -10.625 -7.145 -15.031 1 88.56 173 SER A C 1
ATOM 1370 O O . SER A 1 173 ? -11.562 -7.898 -14.766 1 88.56 173 SER A O 1
ATOM 1372 N N . THR A 1 174 ? -10.328 -6.051 -14.297 1 90 174 THR A N 1
ATOM 1373 C CA . THR A 1 174 ? -11.109 -5.727 -13.109 1 90 174 THR A CA 1
ATOM 1374 C C . THR A 1 174 ? -11.922 -4.453 -13.328 1 90 174 THR A C 1
ATOM 1376 O O . THR A 1 174 ? -12.898 -4.203 -12.609 1 90 174 THR A O 1
ATOM 1379 N N . THR A 1 175 ? -11.43 -3.682 -14.164 1 87.31 175 THR A N 1
ATOM 1380 C CA . THR A 1 175 ? -12.125 -2.439 -14.484 1 87.31 175 THR A CA 1
ATOM 1381 C C . THR A 1 175 ? -11.875 -2.039 -15.938 1 87.31 175 THR A C 1
ATOM 1383 O O . THR A 1 175 ? -10.734 -2.062 -16.406 1 87.31 175 THR A O 1
ATOM 1386 N N . ASP A 1 176 ? -13.023 -1.748 -16.641 1 86.69 176 ASP A N 1
ATOM 1387 C CA . ASP A 1 176 ? -12.93 -1.324 -18.031 1 86.69 176 ASP A CA 1
ATOM 1388 C C . ASP A 1 176 ? -13.82 -0.111 -18.297 1 86.69 176 ASP A C 1
ATOM 1390 O O . ASP A 1 176 ? -15 -0.26 -18.625 1 86.69 176 ASP A O 1
ATOM 1394 N N . ILE A 1 177 ? -13.148 0.965 -18.234 1 76.94 177 ILE A N 1
ATOM 1395 C CA . ILE A 1 177 ? -13.906 2.197 -18.422 1 76.94 177 ILE A CA 1
ATOM 1396 C C . ILE A 1 177 ? -14.547 2.201 -19.812 1 76.94 177 ILE A C 1
ATOM 1398 O O . ILE A 1 177 ? -15.734 2.521 -19.953 1 76.94 177 ILE A O 1
ATOM 1402 N N . ALA A 1 178 ? -13.781 1.832 -20.859 1 84.06 178 ALA A N 1
ATOM 1403 C CA . ALA A 1 178 ? -14.297 1.825 -22.234 1 84.06 178 ALA A CA 1
ATOM 1404 C C . ALA A 1 178 ? -15.469 0.861 -22.359 1 84.06 178 ALA A C 1
ATOM 1406 O O . ALA A 1 178 ? -16.438 1.156 -23.062 1 84.06 178 ALA A O 1
ATOM 1407 N N . GLY A 1 179 ? -15.367 -0.193 -21.703 1 79 179 GLY A N 1
ATOM 1408 C CA . GLY A 1 179 ? -16.406 -1.205 -21.734 1 79 179 GLY A CA 1
ATOM 1409 C C . GLY A 1 179 ? -17.469 -1 -20.672 1 79 179 GLY A C 1
ATOM 1410 O O . GLY A 1 179 ? -18.391 -1.814 -20.547 1 79 179 GLY A O 1
ATOM 1411 N N . HIS A 1 180 ? -17.188 0.068 -19.828 1 81.25 180 HIS A N 1
ATOM 1412 C CA . HIS A 1 180 ? -18.125 0.509 -18.797 1 81.25 180 HIS A CA 1
ATOM 1413 C C . HIS A 1 180 ? -18.297 -0.551 -17.703 1 81.25 180 HIS A C 1
ATOM 1415 O O . HIS A 1 180 ? -19.406 -0.779 -17.219 1 81.25 180 HIS A O 1
ATOM 1421 N N . TYR A 1 181 ? -17.25 -1.292 -17.578 1 85.12 181 TYR A N 1
ATOM 1422 C CA . TYR A 1 181 ? -17.297 -2.27 -16.484 1 85.12 181 TYR A CA 1
ATOM 1423 C C . TYR A 1 181 ? -16.625 -1.724 -15.234 1 85.12 181 TYR A C 1
ATOM 1425 O O . TYR A 1 181 ? -15.406 -1.519 -15.211 1 85.12 181 TYR A O 1
ATOM 1433 N N . PHE A 1 182 ? -17.453 -1.467 -14.25 1 92.06 182 PHE A N 1
ATOM 1434 C CA . PHE A 1 182 ? -17.016 -1.087 -12.914 1 92.06 182 PHE A CA 1
ATOM 1435 C C . PHE A 1 182 ? -17.641 -2.004 -11.867 1 92.06 182 PHE A C 1
ATOM 1437 O O . PHE A 1 182 ? -18.812 -1.867 -11.531 1 92.06 182 PHE A O 1
ATOM 1444 N N . PRO A 1 183 ? -16.766 -2.814 -11.328 1 93.56 183 PRO A N 1
ATOM 1445 C CA . PRO A 1 183 ? -17.344 -3.783 -10.391 1 93.56 183 PRO A CA 1
ATOM 1446 C C . PRO A 1 183 ? -17.719 -3.154 -9.055 1 93.56 183 PRO A C 1
ATOM 1448 O O . PRO A 1 183 ? -18.344 -3.811 -8.211 1 93.56 183 PRO A O 1
ATOM 1451 N N . MET A 1 184 ? -17.375 -1.802 -8.875 1 95.38 184 MET A N 1
ATOM 1452 C CA . MET A 1 184 ? -17.594 -1.145 -7.59 1 95.38 184 MET A CA 1
ATOM 1453 C C . MET A 1 184 ? -18.234 0.225 -7.777 1 95.38 184 MET A C 1
ATOM 1455 O O . MET A 1 184 ? -18.125 0.822 -8.852 1 95.38 184 MET A O 1
ATOM 1459 N N . ARG A 1 185 ? -18.922 0.604 -6.758 1 95.06 185 ARG A N 1
ATOM 1460 C CA . ARG A 1 185 ? -19.328 1.995 -6.586 1 95.06 185 ARG A CA 1
ATOM 1461 C C . ARG A 1 185 ? -18.828 2.545 -5.25 1 95.06 185 ARG A C 1
ATOM 1463 O O . ARG A 1 185 ? -18.734 1.81 -4.266 1 95.06 185 ARG A O 1
ATOM 1470 N N . MET A 1 186 ? -18.469 3.791 -5.234 1 93.06 186 MET A N 1
ATOM 1471 C CA . MET A 1 186 ? -18.094 4.523 -4.023 1 93.06 186 MET A CA 1
ATOM 1472 C C . MET A 1 186 ? -18.875 5.832 -3.922 1 93.06 186 MET A C 1
ATOM 1474 O O . MET A 1 186 ? -18.781 6.684 -4.805 1 93.06 186 MET A O 1
ATOM 1478 N N . ARG A 1 187 ? -19.656 5.926 -2.809 1 91.44 187 ARG A N 1
ATOM 1479 C CA . ARG A 1 187 ? -20.531 7.086 -2.656 1 91.44 187 ARG A CA 1
ATOM 1480 C C . ARG A 1 187 ? -21.359 7.316 -3.916 1 91.44 187 ARG A C 1
ATOM 1482 O O . ARG A 1 187 ? -21.422 8.438 -4.43 1 91.44 187 ARG A O 1
ATOM 1489 N N . GLY A 1 188 ? -21.828 6.258 -4.555 1 92.38 188 GLY A N 1
ATOM 1490 C CA . GLY A 1 188 ? -22.781 6.293 -5.66 1 92.38 188 GLY A CA 1
ATOM 1491 C C . GLY A 1 188 ? -22.109 6.418 -7.016 1 92.38 188 GLY A C 1
ATOM 1492 O O . GLY A 1 188 ? -22.766 6.316 -8.055 1 92.38 188 GLY A O 1
ATOM 1493 N N . ARG A 1 189 ? -20.844 6.57 -7.004 1 93.88 189 ARG A N 1
ATOM 1494 C CA . ARG A 1 189 ? -20.125 6.742 -8.266 1 93.88 189 ARG A CA 1
ATOM 1495 C C . ARG A 1 189 ? -19.312 5.5 -8.609 1 93.88 189 ARG A C 1
ATOM 1497 O O . ARG A 1 189 ? -18.859 4.777 -7.719 1 93.88 189 ARG A O 1
ATOM 1504 N N . PRO A 1 190 ? -19.188 5.211 -9.953 1 93.69 190 PRO A N 1
ATOM 1505 C CA . PRO A 1 190 ? -18.375 4.062 -10.336 1 93.69 190 PRO A CA 1
ATOM 1506 C C . PRO A 1 190 ? -16.953 4.141 -9.789 1 93.69 190 PRO A C 1
ATOM 1508 O O . PRO A 1 190 ? -16.375 5.23 -9.727 1 93.69 190 PRO A O 1
ATOM 1511 N N . ASP A 1 191 ? -16.453 3.051 -9.375 1 92.88 191 ASP A N 1
ATOM 1512 C CA . ASP A 1 191 ? -15.094 2.977 -8.844 1 92.88 191 ASP A CA 1
ATOM 1513 C C . ASP A 1 191 ? -14.43 1.647 -9.195 1 92.88 191 ASP A C 1
ATOM 1515 O O . ASP A 1 191 ? -15.117 0.667 -9.492 1 92.88 191 ASP A O 1
ATOM 1519 N N . ALA A 1 192 ? -13.172 1.676 -9.227 1 92.88 192 ALA A N 1
ATOM 1520 C CA . ALA A 1 192 ? -12.406 0.445 -9.414 1 92.88 192 ALA A CA 1
ATOM 1521 C C . ALA A 1 192 ? -12.328 -0.351 -8.117 1 92.88 192 ALA A C 1
ATOM 1523 O O . ALA A 1 192 ? -12.508 0.202 -7.027 1 92.88 192 ALA A O 1
ATOM 1524 N N . ILE A 1 193 ? -12.125 -1.619 -8.242 1 95.5 193 ILE A N 1
ATOM 1525 C CA . ILE A 1 193 ? -11.797 -2.416 -7.062 1 95.5 193 ILE A CA 1
ATOM 1526 C C . ILE A 1 193 ? -10.398 -2.051 -6.562 1 95.5 193 ILE A C 1
ATOM 1528 O O . ILE A 1 193 ? -9.492 -1.812 -7.359 1 95.5 193 ILE A O 1
ATOM 1532 N N . TRP A 1 194 ? -10.234 -1.938 -5.27 1 95.69 194 TRP A N 1
ATOM 1533 C CA . TRP A 1 194 ? -8.93 -1.606 -4.699 1 95.69 194 TRP A CA 1
ATOM 1534 C C . TRP A 1 194 ? -8.023 -2.83 -4.672 1 95.69 194 TRP A C 1
ATOM 1536 O O . TRP A 1 194 ? -8.492 -3.957 -4.5 1 95.69 194 TRP A O 1
ATOM 1546 N N . ILE A 1 195 ? -6.711 -2.568 -4.805 1 97.25 195 ILE A N 1
ATOM 1547 C CA . ILE A 1 195 ? -5.73 -3.648 -4.773 1 97.25 195 ILE A CA 1
ATOM 1548 C C . ILE A 1 195 ? -5.852 -4.418 -3.459 1 97.25 195 ILE A C 1
ATOM 1550 O O . ILE A 1 195 ? -5.746 -5.648 -3.441 1 97.25 195 ILE A O 1
ATOM 1554 N N . THR A 1 196 ? -6.047 -3.729 -2.363 1 96.88 196 THR A N 1
ATOM 1555 C CA . THR A 1 196 ? -6.168 -4.375 -1.06 1 96.88 196 THR A CA 1
ATOM 1556 C C . THR A 1 196 ? -7.383 -5.297 -1.023 1 96.88 196 THR A C 1
ATOM 1558 O O . THR A 1 196 ? -7.363 -6.328 -0.344 1 96.88 196 THR A O 1
ATOM 1561 N N . GLU A 1 197 ? -8.445 -4.93 -1.73 1 96.75 197 GLU A N 1
ATOM 1562 C CA . GLU A 1 197 ? -9.625 -5.785 -1.832 1 96.75 197 GLU A CA 1
ATOM 1563 C C . GLU A 1 197 ? -9.336 -7.027 -2.672 1 96.75 197 GLU A C 1
ATOM 1565 O O . GLU A 1 197 ? -9.773 -8.125 -2.332 1 96.75 197 GLU A O 1
ATOM 1570 N N . ILE A 1 198 ? -8.594 -6.855 -3.725 1 97.62 198 ILE A N 1
ATOM 1571 C CA . ILE A 1 198 ? -8.18 -7.988 -4.547 1 97.62 198 ILE A CA 1
ATOM 1572 C C . ILE A 1 198 ? -7.301 -8.93 -3.725 1 97.62 198 ILE A C 1
ATOM 1574 O O . ILE A 1 198 ? -7.43 -10.148 -3.822 1 97.62 198 ILE A O 1
ATOM 1578 N N . GLU A 1 199 ? -6.363 -8.305 -2.885 1 98.06 199 GLU A N 1
ATOM 1579 C CA . GLU A 1 199 ? -5.562 -9.125 -1.978 1 98.06 199 GLU A CA 1
ATOM 1580 C C . GLU A 1 199 ? -6.441 -10.031 -1.127 1 98.06 199 GLU A C 1
ATOM 1582 O O . GLU A 1 199 ? -6.184 -11.234 -1.019 1 98.06 199 GLU A O 1
ATOM 1587 N N . LYS A 1 200 ? -7.492 -9.469 -0.644 1 97.38 200 LYS A N 1
ATOM 1588 C CA . LYS A 1 200 ? -8.406 -10.227 0.207 1 97.38 200 LYS A CA 1
ATOM 1589 C C . LYS A 1 200 ? -9.086 -11.344 -0.576 1 97.38 200 LYS A C 1
ATOM 1591 O O . LYS A 1 200 ? -9.219 -12.461 -0.08 1 97.38 200 LYS A O 1
ATOM 1596 N N . VAL A 1 201 ? -9.523 -11.039 -1.72 1 96.69 201 VAL A N 1
ATOM 1597 C CA . VAL A 1 201 ? -10.211 -12.016 -2.562 1 96.69 201 VAL A CA 1
ATOM 1598 C C . VAL A 1 201 ? -9.281 -13.18 -2.875 1 96.69 201 VAL A C 1
ATOM 1600 O O . VAL A 1 201 ? -9.711 -14.328 -2.943 1 96.69 201 VAL A O 1
ATOM 1603 N N . PHE A 1 202 ? -8.016 -12.922 -3.029 1 97.69 202 PHE A N 1
ATOM 1604 C CA . PHE A 1 202 ? -7.027 -13.961 -3.303 1 97.69 202 PHE A CA 1
ATOM 1605 C C . PHE A 1 202 ? -6.652 -14.703 -2.023 1 97.69 202 PHE A C 1
ATOM 1607 O O . PHE A 1 202 ? -5.969 -15.727 -2.07 1 97.69 202 PHE A O 1
ATOM 1614 N N . GLY A 1 203 ? -7.02 -14.133 -0.86 1 97.38 203 GLY A N 1
ATOM 1615 C CA . GLY A 1 203 ? -6.742 -14.758 0.422 1 97.38 203 GLY A CA 1
ATOM 1616 C C . GLY A 1 203 ? -5.457 -14.266 1.061 1 97.38 203 GLY A C 1
ATOM 1617 O O . GLY A 1 203 ? -4.969 -14.859 2.025 1 97.38 203 GLY A O 1
ATOM 1618 N N . PHE A 1 204 ? -4.848 -13.156 0.556 1 97.56 204 PHE A N 1
ATOM 1619 C CA . PHE A 1 204 ? -3.643 -12.57 1.129 1 97.56 204 PHE A CA 1
ATOM 1620 C C . PHE A 1 204 ? -3.988 -11.594 2.248 1 97.56 204 PHE A C 1
ATOM 1622 O O . PHE A 1 204 ? -5.09 -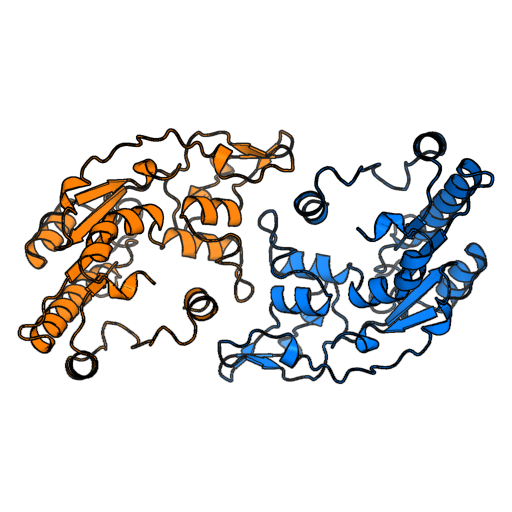11.047 2.275 1 97.56 204 PHE A O 1
ATOM 1629 N N . PRO A 1 205 ? -2.998 -11.406 3.191 1 96.25 205 PRO A N 1
ATOM 1630 C CA . PRO A 1 205 ? -3.197 -10.312 4.148 1 96.25 205 PRO A CA 1
ATOM 1631 C C . PRO A 1 205 ? -3.293 -8.945 3.477 1 96.25 205 PRO A C 1
ATOM 1633 O O . PRO A 1 205 ? -2.711 -8.734 2.408 1 96.25 205 PRO A O 1
ATOM 1636 N N . GLU A 1 206 ? -4.035 -8.078 4.145 1 95.5 206 GLU A N 1
ATOM 1637 C CA . GLU A 1 206 ? -4.16 -6.719 3.623 1 95.5 206 GLU A CA 1
ATOM 1638 C C . GLU A 1 206 ? -2.795 -6.059 3.467 1 95.5 206 GLU A C 1
ATOM 1640 O O . GLU A 1 206 ? -1.937 -6.18 4.344 1 95.5 206 GLU A O 1
ATOM 1645 N N . HIS A 1 207 ? -2.514 -5.426 2.371 1 97.31 207 HIS A N 1
ATOM 1646 C CA . HIS A 1 207 ? -1.307 -4.676 2.049 1 97.31 207 HIS A CA 1
ATOM 1647 C C . HIS A 1 207 ? -0.139 -5.609 1.743 1 97.31 207 HIS A C 1
ATOM 1649 O O . HIS A 1 207 ? 1.022 -5.203 1.825 1 97.31 207 HIS A O 1
ATOM 1655 N N . PHE A 1 208 ? -0.435 -6.832 1.453 1 97.5 208 PHE A N 1
ATOM 1656 C CA . PHE A 1 208 ? 0.588 -7.848 1.226 1 97.5 208 PHE A CA 1
ATOM 1657 C C . PHE A 1 208 ? 1.512 -7.438 0.085 1 97.5 208 PHE A C 1
ATOM 1659 O O . PHE A 1 208 ? 2.713 -7.715 0.12 1 97.5 208 PHE A O 1
ATOM 1666 N N . THR A 1 209 ? 1.009 -6.754 -0.933 1 97.5 209 THR A N 1
ATOM 1667 C CA . THR A 1 209 ? 1.781 -6.43 -2.127 1 97.5 209 THR A CA 1
ATOM 1668 C C . THR A 1 209 ? 2.318 -5.004 -2.053 1 97.5 209 THR A C 1
ATOM 1670 O O . THR A 1 209 ? 2.922 -4.512 -3.008 1 97.5 209 THR A O 1
ATOM 1673 N N . ASP A 1 210 ? 2.066 -4.289 -0.971 1 97.19 210 ASP A N 1
ATOM 1674 C CA . ASP A 1 210 ? 2.582 -2.936 -0.788 1 97.19 210 ASP A CA 1
ATOM 1675 C C . ASP A 1 210 ? 4.047 -2.957 -0.359 1 97.19 210 ASP A C 1
ATOM 1677 O O . ASP A 1 210 ? 4.367 -2.666 0.796 1 97.19 210 ASP A O 1
ATOM 1681 N N . VAL A 1 211 ? 4.891 -3.23 -1.32 1 95.12 211 VAL A N 1
ATOM 1682 C CA . VAL A 1 211 ? 6.324 -3.402 -1.097 1 95.12 211 VAL A CA 1
ATOM 1683 C C . VAL A 1 211 ? 7.105 -2.695 -2.201 1 95.12 211 VAL A C 1
ATOM 1685 O O . VAL A 1 211 ? 6.73 -2.756 -3.373 1 95.12 211 VAL A O 1
ATOM 1688 N N . GLY A 1 212 ? 8.18 -1.952 -1.779 1 93.19 212 GLY A N 1
ATOM 1689 C CA . GLY A 1 212 ? 9.141 -1.414 -2.73 1 93.19 212 GLY A CA 1
ATOM 1690 C C . GLY A 1 212 ? 8.562 -0.324 -3.611 1 93.19 212 GLY A C 1
ATOM 1691 O O . GLY A 1 212 ? 8.984 -0.15 -4.754 1 93.19 212 GLY A O 1
ATOM 1692 N N . ASN A 1 213 ? 7.488 0.297 -3.207 1 95 213 ASN A N 1
ATOM 1693 C CA . ASN A 1 213 ? 6.82 1.367 -3.941 1 95 213 ASN A CA 1
ATOM 1694 C C . ASN A 1 213 ? 6.188 0.853 -5.23 1 95 213 ASN A C 1
ATOM 1696 O O . ASN A 1 213 ? 6.168 1.556 -6.242 1 95 213 ASN A O 1
ATOM 1700 N N . LEU A 1 214 ? 5.75 -0.373 -5.23 1 96.31 214 LEU A N 1
ATOM 1701 C CA . LEU A 1 214 ? 5.051 -0.915 -6.391 1 96.31 214 LEU A CA 1
ATOM 1702 C C . LEU A 1 214 ? 3.807 -0.095 -6.707 1 96.31 214 LEU A C 1
ATOM 1704 O O . LEU A 1 214 ? 3.059 0.28 -5.805 1 96.31 214 LEU A O 1
ATOM 1708 N N . GLN A 1 215 ? 3.609 0.147 -8.016 1 96.69 215 GLN A N 1
ATOM 1709 C CA . GLN A 1 215 ? 2.396 0.815 -8.477 1 96.69 215 GLN A CA 1
ATOM 1710 C C . GLN A 1 215 ? 1.192 -0.121 -8.406 1 96.69 215 GLN A C 1
ATOM 1712 O O . GLN A 1 215 ? 1.346 -1.343 -8.461 1 96.69 215 GLN A O 1
ATOM 1717 N N . PRO A 1 216 ? 0.025 0.488 -8.281 1 95.94 216 PRO A N 1
ATOM 1718 C CA . PRO A 1 216 ? -1.172 -0.355 -8.234 1 95.94 216 PRO A CA 1
ATOM 1719 C C . PRO A 1 216 ? -1.255 -1.318 -9.422 1 95.94 216 PRO A C 1
ATOM 1721 O O . PRO A 1 216 ? -1.612 -2.486 -9.25 1 95.94 216 PRO A O 1
ATOM 1724 N N . ARG A 1 217 ? -0.881 -0.875 -10.547 1 95.25 217 ARG A N 1
ATOM 1725 C CA . ARG A 1 217 ? -0.922 -1.737 -11.727 1 95.25 217 ARG A CA 1
ATOM 1726 C C . ARG A 1 217 ? 0.044 -2.908 -11.578 1 95.25 217 ARG A C 1
ATOM 1728 O O . ARG A 1 217 ? -0.27 -4.031 -11.977 1 95.25 217 ARG A O 1
ATOM 1735 N N . GLN A 1 218 ? 1.214 -2.652 -11.086 1 96.94 218 GLN A N 1
ATOM 1736 C CA . GLN A 1 218 ? 2.195 -3.709 -10.859 1 96.94 218 GLN A CA 1
ATOM 1737 C C . GLN A 1 218 ? 1.707 -4.699 -9.805 1 96.94 218 GLN A C 1
ATOM 1739 O O . GLN A 1 218 ? 1.923 -5.906 -9.93 1 96.94 218 GLN A O 1
ATOM 1744 N N . ARG A 1 219 ? 1.107 -4.129 -8.758 1 97.5 219 ARG A N 1
ATOM 1745 C CA . ARG A 1 219 ? 0.557 -4.973 -7.699 1 97.5 219 ARG A CA 1
ATOM 1746 C C . ARG A 1 219 ? -0.554 -5.867 -8.234 1 97.5 219 ARG A C 1
ATOM 1748 O O . ARG A 1 219 ? -0.619 -7.055 -7.902 1 97.5 219 ARG A O 1
ATOM 1755 N N . GLN A 1 220 ? -1.417 -5.352 -9.094 1 96.75 220 GLN A N 1
ATOM 1756 C CA . GLN A 1 220 ? -2.441 -6.176 -9.734 1 96.75 220 GLN A CA 1
ATOM 1757 C C . GLN A 1 220 ? -1.814 -7.266 -10.594 1 96.75 220 GLN A C 1
ATOM 1759 O O . GLN A 1 220 ? -2.277 -8.406 -10.594 1 96.75 220 GLN A O 1
ATOM 1764 N N . ALA A 1 221 ? -0.818 -6.883 -11.336 1 96.12 221 ALA A N 1
ATOM 1765 C CA . ALA A 1 221 ? -0.143 -7.855 -12.188 1 96.12 221 ALA A CA 1
ATOM 1766 C C . ALA A 1 221 ? 0.42 -9.016 -11.367 1 96.12 221 ALA A C 1
ATOM 1768 O O . ALA A 1 221 ? 0.328 -10.172 -11.773 1 96.12 221 ALA A O 1
ATOM 1769 N N . LEU A 1 222 ? 0.996 -8.695 -10.234 1 96.62 222 LEU A N 1
ATOM 1770 C CA . LEU A 1 222 ? 1.516 -9.719 -9.336 1 96.62 222 LEU A CA 1
ATOM 1771 C C . LEU A 1 222 ? 0.4 -10.648 -8.867 1 96.62 222 LEU A C 1
ATOM 1773 O O . LEU A 1 222 ? 0.559 -11.867 -8.883 1 96.62 222 LEU A O 1
ATOM 1777 N N . LEU A 1 223 ? -0.711 -10.039 -8.484 1 96.88 223 LEU A N 1
ATOM 1778 C CA . LEU A 1 223 ? -1.846 -10.82 -8.008 1 96.88 223 LEU A CA 1
ATOM 1779 C C . LEU A 1 223 ? -2.424 -11.688 -9.125 1 96.88 223 LEU A C 1
ATOM 1781 O O . LEU A 1 223 ? -2.811 -12.828 -8.891 1 96.88 223 LEU A O 1
ATOM 1785 N N . GLY A 1 224 ? -2.408 -11.156 -10.328 1 95.12 224 GLY A N 1
ATOM 1786 C CA . GLY A 1 224 ? -2.898 -11.906 -11.484 1 95.12 224 GLY A CA 1
ATOM 1787 C C . GLY A 1 224 ? -2.096 -13.156 -11.766 1 95.12 224 GLY A C 1
ATOM 1788 O O . GLY A 1 224 ? -2.594 -14.086 -12.398 1 95.12 224 GLY A O 1
ATOM 1789 N N . LYS A 1 225 ? -0.904 -13.195 -11.305 1 94.5 225 LYS A N 1
ATOM 1790 C CA . LYS A 1 225 ? -0.026 -14.336 -11.523 1 94.5 225 LYS A CA 1
ATOM 1791 C C . LYS A 1 225 ? 0.05 -15.227 -10.289 1 94.5 225 LYS A C 1
ATOM 1793 O O . LYS A 1 225 ? 0.77 -16.219 -10.281 1 94.5 225 LYS A O 1
ATOM 1798 N N . ALA A 1 226 ? -0.705 -14.867 -9.25 1 95.81 226 ALA A N 1
ATOM 1799 C CA . ALA A 1 226 ? -0.632 -15.578 -7.98 1 95.81 226 ALA A CA 1
ATOM 1800 C C . ALA A 1 226 ? -1.646 -16.719 -7.93 1 95.81 226 ALA A C 1
ATOM 1802 O O . ALA A 1 226 ? -2.613 -16.734 -8.695 1 95.81 226 ALA A O 1
ATOM 1803 N N . TRP A 1 227 ? -1.341 -17.672 -7.086 1 96.62 227 TRP A N 1
ATOM 1804 C CA . TRP A 1 227 ? -2.328 -18.688 -6.746 1 96.62 227 TRP A CA 1
ATOM 1805 C C . TRP A 1 227 ? -3.34 -18.141 -5.738 1 96.62 227 TRP A C 1
ATOM 1807 O O . TRP A 1 227 ? -2.992 -17.344 -4.867 1 96.62 227 TRP A O 1
ATOM 1817 N N . SER A 1 228 ? -4.609 -18.594 -5.922 1 96.62 228 SER A N 1
ATOM 1818 C CA . SER A 1 228 ? -5.57 -18.359 -4.852 1 96.62 228 SER A CA 1
ATOM 1819 C C . SER A 1 228 ? -5.172 -19.094 -3.578 1 96.62 228 SER A C 1
ATOM 1821 O O . SER A 1 228 ? -5.008 -20.312 -3.59 1 96.62 228 SER A O 1
ATOM 1823 N N . VAL A 1 229 ? -5.062 -18.375 -2.5 1 97.62 229 VAL A N 1
ATOM 1824 C CA . VAL A 1 229 ? -4.598 -18.938 -1.243 1 97.62 229 VAL A CA 1
ATOM 1825 C C . VAL A 1 229 ? -5.617 -19.969 -0.735 1 97.62 229 VAL A C 1
ATOM 1827 O O . VAL A 1 229 ? -5.246 -21.062 -0.311 1 97.62 229 VAL A O 1
ATOM 1830 N N . ASP A 1 230 ? -6.859 -19.656 -0.842 1 94.88 230 ASP A N 1
ATOM 1831 C CA . ASP A 1 230 ? -7.902 -20.547 -0.341 1 94.88 230 ASP A CA 1
ATOM 1832 C C . ASP A 1 230 ? -7.922 -21.859 -1.114 1 94.88 230 ASP A C 1
ATOM 1834 O O . ASP A 1 230 ? -8.117 -22.938 -0.528 1 94.88 230 ASP A O 1
ATOM 1838 N N . VAL A 1 231 ? -7.723 -21.734 -2.369 1 96.12 231 VAL A N 1
ATOM 1839 C CA . VAL A 1 231 ? -7.664 -22.953 -3.186 1 96.12 231 VAL A CA 1
ATOM 1840 C C . VAL A 1 231 ? -6.473 -23.812 -2.76 1 96.12 231 VAL A C 1
ATOM 1842 O O . VAL A 1 231 ? -6.617 -25.016 -2.539 1 96.12 231 VAL A O 1
ATOM 1845 N N . MET A 1 232 ? -5.328 -23.203 -2.627 1 97.31 232 MET A N 1
ATOM 1846 C CA . MET A 1 232 ? -4.117 -23.938 -2.27 1 97.31 232 MET A CA 1
ATOM 1847 C C . MET A 1 232 ? -4.246 -24.547 -0.882 1 97.31 232 MET A C 1
ATOM 1849 O O . MET A 1 232 ? -3.803 -25.672 -0.654 1 97.31 232 MET A O 1
ATOM 1853 N N . LEU A 1 233 ? -4.859 -23.812 0.02 1 96.38 233 LEU A N 1
ATOM 1854 C CA . LEU A 1 233 ? -5.066 -24.344 1.36 1 96.38 233 LEU A CA 1
ATOM 1855 C C . LEU A 1 233 ? -5.918 -25.609 1.314 1 96.38 233 LEU A C 1
ATOM 1857 O O . LEU A 1 233 ? -5.625 -26.578 2.006 1 96.38 233 LEU A O 1
ATOM 1861 N N . ARG A 1 234 ? -6.91 -25.531 0.519 1 95.38 234 ARG A N 1
ATOM 1862 C CA . ARG A 1 234 ? -7.781 -26.703 0.398 1 95.38 234 ARG A CA 1
ATOM 1863 C C . ARG A 1 234 ? -7.035 -27.875 -0.221 1 95.38 234 ARG A C 1
ATOM 1865 O O . ARG A 1 234 ? -7.152 -29.016 0.252 1 95.38 234 ARG A O 1
ATOM 1872 N N . ILE A 1 235 ? -6.301 -27.625 -1.269 1 97 235 ILE A N 1
ATOM 1873 C CA . ILE A 1 235 ? -5.566 -28.672 -1.969 1 97 235 ILE A CA 1
ATOM 1874 C C . ILE A 1 235 ? -4.535 -29.297 -1.031 1 97 235 ILE A C 1
ATOM 1876 O O . ILE A 1 235 ? -4.348 -30.516 -1.023 1 97 235 ILE A O 1
ATOM 1880 N N . LEU A 1 236 ? -3.893 -28.516 -0.16 1 96.81 236 LEU A N 1
ATOM 1881 C CA . LEU A 1 236 ? -2.777 -28.969 0.661 1 96.81 236 LEU A CA 1
ATOM 1882 C C . LEU A 1 236 ? -3.268 -29.453 2.021 1 96.81 236 LEU A C 1
ATOM 1884 O O . LEU A 1 236 ? -2.475 -29.922 2.842 1 96.81 236 LEU A O 1
ATOM 1888 N N . GLU A 1 237 ? -4.527 -29.422 2.268 1 94.69 237 GLU A N 1
ATOM 1889 C CA . GLU A 1 237 ? -5.121 -29.734 3.561 1 94.69 237 GLU A CA 1
ATOM 1890 C C . GLU A 1 237 ? -4.719 -31.141 4.023 1 94.69 237 GLU A C 1
ATOM 1892 O O . GLU A 1 237 ? -4.379 -31.344 5.191 1 94.69 237 GLU A O 1
ATOM 1897 N N . PRO A 1 238 ? -4.676 -32.125 3.184 1 94.31 238 PRO A N 1
ATOM 1898 C CA . PRO A 1 238 ? -4.34 -33.469 3.619 1 94.31 238 PRO A CA 1
ATOM 1899 C C . PRO A 1 238 ? -2.908 -33.594 4.141 1 94.31 238 PRO A C 1
ATOM 1901 O O . PRO A 1 238 ? -2.58 -34.531 4.855 1 94.31 238 PRO A O 1
ATOM 1904 N N . LEU A 1 239 ? -2.08 -32.656 3.77 1 94.19 239 LEU A N 1
ATOM 1905 C CA . LEU A 1 239 ? -0.679 -32.719 4.172 1 94.19 239 LEU A CA 1
ATOM 1906 C C . LEU A 1 239 ? -0.532 -32.438 5.668 1 94.19 239 LEU A C 1
ATOM 1908 O O . LEU A 1 239 ? 0.483 -32.812 6.27 1 94.19 239 LEU A O 1
ATOM 1912 N N . LYS A 1 240 ? -1.502 -31.797 6.281 1 90.88 240 LYS A N 1
ATOM 1913 C CA . LYS A 1 240 ? -1.46 -31.531 7.719 1 90.88 240 LYS A CA 1
ATOM 1914 C C . LYS A 1 240 ? -1.373 -32.844 8.5 1 90.88 240 LYS A C 1
ATOM 1916 O O . LYS A 1 240 ? -0.687 -32.906 9.523 1 90.88 240 LYS A O 1
ATOM 1921 N N . ALA A 1 241 ? -2.049 -33.781 8.039 1 87.81 241 ALA A N 1
ATOM 1922 C CA . ALA A 1 241 ? -2.051 -35.094 8.695 1 87.81 241 ALA A CA 1
ATOM 1923 C C . ALA A 1 241 ? -0.752 -35.844 8.422 1 87.81 241 ALA A C 1
ATOM 1925 O O . ALA A 1 241 ? -0.296 -36.625 9.25 1 87.81 241 ALA A O 1
ATOM 1926 N N . MET A 1 242 ? -0.176 -35.531 7.352 1 87.19 242 MET A N 1
ATOM 1927 C CA . MET A 1 242 ? 1.02 -36.25 6.922 1 87.19 242 MET A CA 1
ATOM 1928 C C . MET A 1 242 ? 2.268 -35.688 7.582 1 87.19 242 MET A C 1
ATOM 1930 O O . MET A 1 242 ? 3.258 -36.406 7.773 1 87.19 242 MET A O 1
ATOM 1934 N N . PHE A 1 243 ? 2.215 -34.406 7.812 1 85.06 243 PHE A N 1
ATOM 1935 C CA . PHE A 1 243 ? 3.357 -33.75 8.422 1 85.06 243 PHE A CA 1
ATOM 1936 C C . PHE A 1 243 ? 2.953 -33.062 9.734 1 85.06 243 PHE A C 1
ATOM 1938 O O . PHE A 1 243 ? 2.91 -31.844 9.82 1 85.06 243 PHE A O 1
ATOM 1945 N N . PRO A 1 244 ? 2.77 -33.844 10.758 1 71.44 244 PRO A N 1
ATOM 1946 C CA . PRO A 1 244 ? 2.234 -33.312 12.008 1 71.44 244 PRO A CA 1
ATOM 1947 C C . PRO A 1 244 ? 3.123 -32.219 12.609 1 71.44 244 PRO A C 1
ATOM 1949 O O . PRO A 1 244 ? 2.635 -31.344 13.328 1 71.44 244 PRO A O 1
ATOM 1952 N N . ALA A 1 245 ? 4.344 -32.312 12.383 1 64.5 245 ALA A N 1
ATOM 1953 C CA . ALA A 1 245 ? 5.234 -31.312 12.977 1 64.5 245 ALA A CA 1
ATOM 1954 C C . ALA A 1 245 ? 4.996 -29.938 12.359 1 64.5 245 ALA A C 1
ATOM 1956 O O . ALA A 1 245 ? 5.414 -28.922 12.922 1 64.5 245 ALA A O 1
ATOM 1957 N N . LEU A 1 246 ? 4.434 -29.875 11.219 1 58.28 246 LEU A N 1
ATOM 1958 C CA . LEU A 1 246 ? 4.203 -28.594 10.539 1 58.28 246 LEU A CA 1
ATOM 1959 C C . LEU A 1 246 ? 3.016 -27.875 11.156 1 58.28 246 LEU A C 1
ATOM 1961 O O . LEU A 1 246 ? 2.768 -26.703 10.828 1 58.28 246 LEU A O 1
ATOM 1965 N N . ARG A 1 247 ? 2.324 -28.547 12.047 1 53.47 247 ARG A N 1
ATOM 1966 C CA . ARG A 1 247 ? 1.107 -27.984 12.609 1 53.47 247 ARG A CA 1
ATOM 1967 C C . ARG A 1 247 ? 1.434 -26.844 13.578 1 53.47 247 ARG A C 1
ATOM 1969 O O . ARG A 1 247 ? 0.575 -26 13.875 1 53.47 247 ARG A O 1
ATOM 1976 N N . GLN A 1 248 ? 2.551 -26.766 14.102 1 43.72 248 GLN A N 1
ATOM 1977 C CA . GLN A 1 248 ? 2.754 -25.734 15.117 1 43.72 248 GLN A CA 1
ATOM 1978 C C . GLN A 1 248 ? 3.082 -24.391 14.477 1 43.72 248 GLN A C 1
ATOM 1980 O O . GLN A 1 248 ? 3.838 -24.328 13.508 1 43.72 248 GLN A O 1
ATOM 1985 N N . MET B 1 1 ? -8.578 13.102 2.465 1 77.94 1 MET B N 1
ATOM 1986 C CA . MET B 1 1 ? -9.938 12.75 2.869 1 77.94 1 MET B CA 1
ATOM 1987 C C . MET B 1 1 ? -10.133 11.242 2.85 1 77.94 1 MET B C 1
ATOM 1989 O O . MET B 1 1 ? -10.578 10.656 3.842 1 77.94 1 MET B O 1
ATOM 1993 N N . THR B 1 2 ? -9.727 10.539 1.808 1 80.69 2 THR B N 1
ATOM 1994 C CA . THR B 1 2 ? -9.961 9.109 1.682 1 80.69 2 THR B CA 1
ATOM 1995 C C . THR B 1 2 ? -9.172 8.336 2.736 1 80.69 2 THR B C 1
ATOM 1997 O O . THR B 1 2 ? -9.711 7.441 3.391 1 80.69 2 THR B O 1
ATOM 2000 N N . VAL B 1 3 ? -7.969 8.758 3.025 1 87.81 3 VAL B N 1
ATOM 2001 C CA . VAL B 1 3 ? -7.117 8.086 3.998 1 87.81 3 VAL B CA 1
ATOM 2002 C C . VAL B 1 3 ? -7.676 8.289 5.402 1 87.81 3 VAL B C 1
ATOM 2004 O O . VAL B 1 3 ? -7.789 7.332 6.18 1 87.81 3 VAL B O 1
ATOM 2007 N N . SER B 1 4 ? -8.055 9.516 5.695 1 85.88 4 SER B N 1
ATOM 2008 C CA . SER B 1 4 ? -8.617 9.805 7.008 1 85.88 4 SER B CA 1
ATOM 2009 C C . SER B 1 4 ? -9.922 9.055 7.23 1 85.88 4 SER B C 1
ATOM 2011 O O . SER B 1 4 ? -10.172 8.531 8.32 1 85.88 4 SER B O 1
ATOM 2013 N N . GLU B 1 5 ? -10.695 9.031 6.191 1 82.44 5 GLU B N 1
ATOM 2014 C CA . GLU B 1 5 ? -11.977 8.336 6.293 1 82.44 5 GLU B CA 1
ATOM 2015 C C . GLU B 1 5 ? -11.773 6.832 6.48 1 82.44 5 GLU B C 1
ATOM 2017 O O . GLU B 1 5 ? -12.5 6.191 7.242 1 82.44 5 GLU B O 1
ATOM 2022 N N . LYS B 1 6 ? -10.859 6.25 5.832 1 86.94 6 LYS B N 1
ATOM 2023 C CA . LYS B 1 6 ? -10.57 4.824 5.969 1 86.94 6 LYS B CA 1
ATOM 2024 C C . LYS B 1 6 ? -10.18 4.477 7.402 1 86.94 6 LYS B C 1
ATOM 2026 O O . LYS B 1 6 ? -10.688 3.51 7.969 1 86.94 6 LYS B O 1
ATOM 2031 N N . HIS B 1 7 ? -9.422 5.32 8.047 1 89 7 HIS B N 1
ATOM 2032 C CA . HIS B 1 7 ? -8.836 4.949 9.328 1 89 7 HIS B CA 1
ATOM 2033 C C . HIS B 1 7 ? -9.68 5.461 10.484 1 89 7 HIS B C 1
ATOM 2035 O O . HIS B 1 7 ? -9.656 4.891 11.578 1 89 7 HIS B O 1
ATOM 2041 N N . PHE B 1 8 ? -10.508 6.5 10.266 1 88.69 8 PHE B N 1
ATOM 2042 C CA . PHE B 1 8 ? -11.188 7.129 11.398 1 88.69 8 PHE B CA 1
ATOM 2043 C C . PHE B 1 8 ? -12.688 7.254 11.125 1 88.69 8 PHE B C 1
ATOM 2045 O O . PHE B 1 8 ? -13.344 8.164 11.641 1 88.69 8 PHE B O 1
ATOM 2052 N N . HIS B 1 9 ? -13.156 6.309 10.336 1 84 9 HIS B N 1
ATOM 2053 C CA . HIS B 1 9 ? -14.578 6.273 10 1 84 9 HIS B CA 1
ATOM 2054 C C . HIS B 1 9 ? -15.445 6.266 11.25 1 84 9 HIS B C 1
ATOM 2056 O O . HIS B 1 9 ? -15.148 5.539 12.211 1 84 9 HIS B O 1
ATOM 2062 N N . GLY B 1 10 ? -16.5 7.113 11.164 1 82.44 10 GLY B N 1
ATOM 2063 C CA . GLY B 1 10 ? -17.422 7.176 12.281 1 82.44 10 GLY B CA 1
ATOM 2064 C C . GLY B 1 10 ? -16.984 8.109 13.383 1 82.44 10 GLY B C 1
ATOM 2065 O O . GLY B 1 10 ? -17.766 8.469 14.266 1 82.44 10 GLY B O 1
ATOM 2066 N N . ARG B 1 11 ? -15.719 8.648 13.289 1 89.12 11 ARG B N 1
ATOM 2067 C CA . ARG B 1 11 ? -15.18 9.5 14.352 1 89.12 11 ARG B CA 1
ATOM 2068 C C . ARG B 1 11 ? -14.914 10.914 13.836 1 89.12 11 ARG B C 1
ATOM 2070 O O . ARG B 1 11 ? -14.516 11.789 14.602 1 89.12 11 ARG B O 1
ATOM 2077 N N . VAL B 1 12 ? -15.133 11.109 12.602 1 89.06 12 VAL B N 1
ATOM 2078 C CA . VAL B 1 12 ? -14.82 12.391 11.977 1 89.06 12 VAL B CA 1
ATOM 2079 C C . VAL B 1 12 ? -16.047 12.906 11.227 1 89.06 12 VAL B C 1
ATOM 2081 O O . VAL B 1 12 ? -16.672 12.164 10.453 1 89.06 12 VAL B O 1
ATOM 2084 N N . THR B 1 13 ? -16.453 14.094 11.555 1 90.25 13 THR B N 1
ATOM 2085 C CA . THR B 1 13 ? -17.484 14.773 10.789 1 90.25 13 THR B CA 1
ATOM 2086 C C . THR B 1 13 ? -16.875 15.852 9.891 1 90.25 13 THR B C 1
ATOM 2088 O O . THR B 1 13 ? -16.172 16.734 10.367 1 90.25 13 THR B O 1
ATOM 2091 N N . ARG B 1 14 ? -17.203 15.742 8.664 1 89.38 14 ARG B N 1
ATOM 2092 C CA . ARG B 1 14 ? -16.688 16.703 7.699 1 89.38 14 ARG B CA 1
ATOM 2093 C C . ARG B 1 14 ? -17.641 17.891 7.547 1 89.38 14 ARG B C 1
ATOM 2095 O O . ARG B 1 14 ? -18.828 17.703 7.223 1 89.38 14 ARG B O 1
ATOM 2102 N N . LEU B 1 15 ? -17.094 19.047 7.699 1 93.12 15 LEU B N 1
ATOM 2103 C CA . LEU B 1 15 ? -17.938 20.234 7.625 1 93.12 15 LEU B CA 1
ATOM 2104 C C . LEU B 1 15 ? -17.797 20.906 6.27 1 93.12 15 LEU B C 1
ATOM 2106 O O . LEU B 1 15 ? -18.578 21.797 5.93 1 93.12 15 LEU B O 1
ATOM 2110 N N . GLY B 1 16 ? -16.797 20.469 5.457 1 92.06 16 GLY B N 1
ATOM 2111 C CA . GLY B 1 16 ? -16.609 21.031 4.133 1 92.06 16 GLY B CA 1
ATOM 2112 C C . GLY B 1 16 ? -15.484 22.062 4.082 1 92.06 16 GLY B C 1
ATOM 2113 O O . GLY B 1 16 ? -14.547 22 4.883 1 92.06 16 GLY B O 1
ATOM 2114 N N . ASP B 1 17 ? -15.516 22.938 3.113 1 94.62 17 ASP B N 1
ATOM 2115 C CA . ASP B 1 17 ? -14.539 24 2.898 1 94.62 17 ASP B CA 1
ATOM 2116 C C . ASP B 1 17 ? -14.594 25.031 4.023 1 94.62 17 ASP B C 1
ATOM 2118 O O . ASP B 1 17 ? -15.656 25.578 4.316 1 94.62 17 ASP B O 1
ATOM 2122 N N . VAL B 1 18 ? -13.445 25.219 4.66 1 95.38 18 VAL B N 1
ATOM 2123 C CA . VAL B 1 18 ? -13.352 26.109 5.812 1 95.38 18 VAL B CA 1
ATOM 2124 C C . VAL B 1 18 ? -13.914 27.484 5.453 1 95.38 18 VAL B C 1
ATOM 2126 O O . VAL B 1 18 ? -14.43 28.188 6.32 1 95.38 18 VAL B O 1
ATOM 2129 N N . ARG B 1 19 ? -13.938 27.953 4.145 1 96.31 19 ARG B N 1
ATOM 2130 C CA . ARG B 1 19 ? -14.391 29.25 3.68 1 96.31 19 ARG B CA 1
ATOM 2131 C C . ARG B 1 19 ? -15.906 29.375 3.795 1 96.31 19 ARG B C 1
ATOM 2133 O O . ARG B 1 19 ? -16.453 30.484 3.795 1 96.31 19 ARG B O 1
ATOM 2140 N N . HIS B 1 20 ? -16.469 28.188 3.973 1 97.38 20 HIS B N 1
ATOM 2141 C CA . HIS B 1 20 ? -17.938 28.188 3.947 1 97.38 20 HIS B CA 1
ATOM 2142 C C . HIS B 1 20 ? -18.516 27.75 5.289 1 97.38 20 HIS B C 1
ATOM 2144 O O . HIS B 1 20 ? -19.719 27.625 5.434 1 97.38 20 HIS B O 1
ATOM 2150 N N . VAL B 1 21 ? -17.672 27.469 6.211 1 97.5 21 VAL B N 1
ATOM 2151 C CA . VAL B 1 21 ? -18.141 27.125 7.551 1 97.5 21 VAL B CA 1
ATOM 2152 C C . VAL B 1 21 ? -18.703 28.359 8.25 1 97.5 21 VAL B C 1
ATOM 2154 O O . VAL B 1 21 ? -18 29.375 8.375 1 97.5 21 VAL B O 1
ATOM 2157 N N . THR B 1 22 ? -19.906 28.312 8.719 1 97.81 22 THR B N 1
ATOM 2158 C CA . THR B 1 22 ? -20.578 29.469 9.273 1 97.81 22 THR B CA 1
ATOM 2159 C C . THR B 1 22 ? -20.484 29.469 10.797 1 97.81 22 THR B C 1
ATOM 2161 O O . THR B 1 22 ? -20.219 28.438 11.406 1 97.81 22 THR B O 1
ATOM 2164 N N . ASP B 1 23 ? -20.828 30.641 11.359 1 97.94 23 ASP B N 1
ATOM 2165 C CA . ASP B 1 23 ? -20.875 30.766 12.812 1 97.94 23 ASP B CA 1
ATOM 2166 C C . ASP B 1 23 ? -21.938 29.844 13.406 1 97.94 23 ASP B C 1
ATOM 2168 O O . ASP B 1 23 ? -21.75 29.297 14.492 1 97.94 23 ASP B O 1
ATOM 2172 N N . ASP B 1 24 ? -23.016 29.688 12.648 1 97.88 24 ASP B N 1
ATOM 2173 C CA . ASP B 1 24 ? -24.109 28.844 13.125 1 97.88 24 ASP B CA 1
ATOM 2174 C C . ASP B 1 24 ? -23.656 27.375 13.195 1 97.88 24 ASP B C 1
ATOM 2176 O O . ASP B 1 24 ? -24.016 26.656 14.133 1 97.88 24 ASP B O 1
ATOM 2180 N N . GLN B 1 25 ? -22.953 26.922 12.234 1 97.88 25 GLN B N 1
ATOM 2181 C CA . GLN B 1 25 ? -22.422 25.547 12.234 1 97.88 25 GLN B CA 1
ATOM 2182 C C . GLN B 1 25 ? -21.469 25.328 13.406 1 97.88 25 GLN B C 1
ATOM 2184 O O . GLN B 1 25 ? -21.5 24.281 14.047 1 97.88 25 GLN B O 1
ATOM 2189 N N . ILE B 1 26 ? -20.656 26.297 13.656 1 98.12 26 ILE B N 1
ATOM 2190 C CA . ILE B 1 26 ? -19.703 26.234 14.75 1 98.12 26 ILE B CA 1
ATOM 2191 C C . ILE B 1 26 ? -20.438 26.219 16.094 1 98.12 26 ILE B C 1
ATOM 2193 O O . ILE B 1 26 ? -20.156 25.391 16.953 1 98.12 26 ILE B O 1
ATOM 2197 N N . ALA B 1 27 ? -21.422 27.125 16.188 1 97.94 27 ALA B N 1
ATOM 2198 C CA . ALA B 1 27 ? -22.219 27.188 17.406 1 97.94 27 ALA B CA 1
ATOM 2199 C C . ALA B 1 27 ? -22.922 25.875 17.688 1 97.94 27 ALA B C 1
ATOM 2201 O O . ALA B 1 27 ? -23.078 25.469 18.844 1 97.94 27 ALA B O 1
ATOM 2202 N N . ALA B 1 28 ? -23.312 25.234 16.625 1 97.56 28 ALA B N 1
ATOM 2203 C CA . ALA B 1 28 ? -24.078 23.984 16.734 1 97.56 28 ALA B CA 1
ATOM 2204 C C . ALA B 1 28 ? -23.219 22.859 17.312 1 97.56 28 ALA B C 1
ATOM 2206 O O . ALA B 1 28 ? -23.734 21.891 17.859 1 97.56 28 ALA B O 1
ATOM 2207 N N . ILE B 1 29 ? -21.891 22.984 17.234 1 96.88 29 ILE B N 1
ATOM 2208 C CA . ILE B 1 29 ? -21.047 21.906 17.703 1 96.88 29 ILE B CA 1
ATOM 2209 C C . ILE B 1 29 ? -20.203 22.375 18.891 1 96.88 29 ILE B C 1
ATOM 2211 O O . ILE B 1 29 ? -19.312 21.656 19.344 1 96.88 29 ILE B O 1
ATOM 2215 N N . ALA B 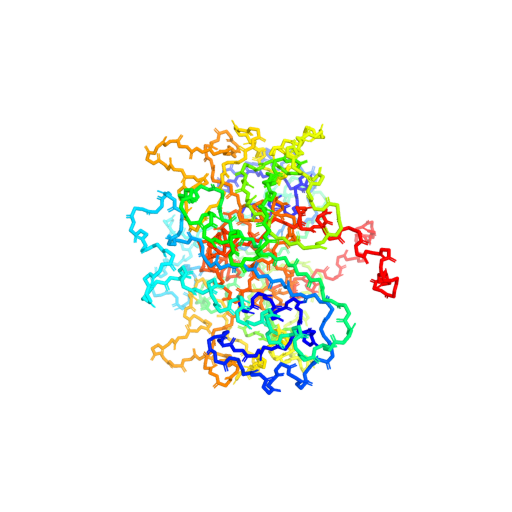1 30 ? -20.422 23.609 19.281 1 97.56 30 ALA B N 1
ATOM 2216 C CA . ALA B 1 30 ? -19.766 24.109 20.5 1 97.56 30 ALA B CA 1
ATOM 2217 C C . ALA B 1 30 ? -20.375 23.469 21.734 1 97.56 30 ALA B C 1
ATOM 2219 O O . ALA B 1 30 ? -21.516 23.016 21.719 1 97.56 30 ALA B O 1
ATOM 2220 N N . PRO B 1 31 ? -19.531 23.422 22.797 1 97.62 31 PRO B N 1
ATOM 2221 C CA . PRO B 1 31 ? -18.188 23.969 22.969 1 97.62 31 PRO B CA 1
ATOM 2222 C C . PRO B 1 31 ? -17.109 23.109 22.312 1 97.62 31 PRO B C 1
ATOM 2224 O O . PRO B 1 31 ? -17.266 21.891 22.203 1 97.62 31 PRO B O 1
ATOM 2227 N N . ILE B 1 32 ? -16.078 23.656 21.812 1 97.62 32 ILE B N 1
ATOM 2228 C CA . ILE B 1 32 ? -14.906 23.031 21.203 1 97.62 32 ILE B CA 1
ATOM 2229 C C . ILE B 1 32 ? -13.688 23.219 22.109 1 97.62 32 ILE B C 1
ATOM 2231 O O . ILE B 1 32 ? -13.383 24.344 22.516 1 97.62 32 ILE B O 1
ATOM 2235 N N . ASP B 1 33 ? -13.055 22.141 22.422 1 96.88 33 ASP B N 1
ATOM 2236 C CA . ASP B 1 33 ? -11.938 22.188 23.359 1 96.88 33 ASP B CA 1
ATOM 2237 C C . ASP B 1 33 ? -10.648 22.594 22.672 1 96.88 33 ASP B C 1
ATOM 2239 O O . ASP B 1 33 ? -9.781 23.234 23.281 1 96.88 33 ASP B O 1
ATOM 2243 N N . LEU B 1 34 ? -10.461 22.188 21.391 1 97.81 34 LEU B N 1
ATOM 2244 C CA . LEU B 1 34 ? -9.188 22.359 20.703 1 97.81 34 LEU B CA 1
ATOM 2245 C C . LEU B 1 34 ? -9.406 22.641 19.219 1 97.81 34 LEU B C 1
ATOM 2247 O O . LEU B 1 34 ? -10.156 21.922 18.547 1 97.81 34 LEU B O 1
ATOM 2251 N N . VAL B 1 35 ? -8.828 23.672 18.719 1 98.25 35 VAL B N 1
ATOM 2252 C CA . VAL B 1 35 ? -8.812 23.984 17.297 1 98.25 35 VAL B CA 1
ATOM 2253 C C . VAL B 1 35 ? -7.402 23.828 16.734 1 98.25 35 VAL B C 1
ATOM 2255 O O . VAL B 1 35 ? -6.465 24.469 17.203 1 98.25 35 VAL B O 1
ATOM 2258 N N . LEU B 1 36 ? -7.25 22.891 15.82 1 97.94 36 LEU B N 1
ATOM 2259 C CA . LEU B 1 36 ? -5.98 22.703 15.133 1 97.94 36 LEU B CA 1
ATOM 2260 C C . LEU B 1 36 ? -6.055 23.234 13.703 1 97.94 36 LEU B C 1
ATOM 2262 O O . LEU B 1 36 ? -7.062 23.047 13.023 1 97.94 36 LEU B O 1
ATOM 2266 N N . GLY B 1 37 ? -5.008 23.938 13.32 1 97.19 37 GLY B N 1
ATOM 2267 C CA . GLY B 1 37 ? -4.98 24.438 11.953 1 97.19 37 GLY B CA 1
ATOM 2268 C C . GLY B 1 37 ? -3.598 24.391 11.336 1 97.19 37 GLY B C 1
ATOM 2269 O O . GLY B 1 37 ? -2.59 24.438 12.039 1 97.19 37 GLY B O 1
ATOM 2270 N N . GLY B 1 38 ? -3.553 24.141 10.094 1 95.25 38 GLY B N 1
ATOM 2271 C CA . GLY B 1 38 ? -2.402 24.219 9.203 1 95.25 38 GLY B CA 1
ATOM 2272 C C . GLY B 1 38 ? -2.777 24.469 7.758 1 95.25 38 GLY B C 1
ATOM 2273 O O . GLY B 1 38 ? -3.561 23.703 7.18 1 95.25 38 GLY B O 1
ATOM 2274 N N . SER B 1 39 ? -2.365 25.625 7.273 1 93.19 39 SER B N 1
ATOM 2275 C CA . SER B 1 39 ? -2.672 25.906 5.871 1 93.19 39 SER B CA 1
ATOM 2276 C C . SER B 1 39 ? -1.573 25.375 4.953 1 93.19 39 SER B C 1
ATOM 2278 O O . SER B 1 39 ? -0.427 25.219 5.379 1 93.19 39 SER B O 1
ATOM 2280 N N . PRO B 1 40 ? -2.025 25.031 3.717 1 93.19 40 PRO B N 1
ATOM 2281 C CA . PRO B 1 40 ? -0.978 24.625 2.781 1 93.19 40 PRO B CA 1
ATOM 2282 C C . PRO B 1 40 ? 0.174 25.625 2.701 1 93.19 40 PRO B C 1
ATOM 2284 O O . PRO B 1 40 ? -0.056 26.828 2.68 1 93.19 40 PRO B O 1
ATOM 2287 N N . CYS B 1 41 ? 1.314 25.094 2.695 1 94 41 CYS B N 1
ATOM 2288 C CA . CYS B 1 41 ? 2.461 25.984 2.795 1 94 41 CYS B CA 1
ATOM 2289 C C . CYS B 1 41 ? 3.049 26.266 1.419 1 94 41 CYS B C 1
ATOM 2291 O O . CYS B 1 41 ? 4.043 26.984 1.302 1 94 41 CYS B O 1
ATOM 2293 N N . SER B 1 42 ? 2.42 25.812 0.418 1 91.5 42 SER B N 1
ATOM 2294 C CA . SER B 1 42 ? 2.953 25.906 -0.936 1 91.5 42 SER B CA 1
ATOM 2295 C C . SER B 1 42 ? 3.135 27.375 -1.351 1 91.5 42 SER B C 1
ATOM 2297 O O . SER B 1 42 ? 4.059 27.703 -2.098 1 91.5 42 SER B O 1
ATOM 2299 N N . ASP B 1 43 ? 2.33 28.266 -0.839 1 94.88 43 ASP B N 1
ATOM 2300 C CA . ASP B 1 43 ? 2.41 29.672 -1.238 1 94.88 43 ASP B CA 1
ATOM 2301 C C . ASP B 1 43 ? 3.205 30.484 -0.221 1 94.88 43 ASP B C 1
ATOM 2303 O O . ASP B 1 43 ? 3.391 31.703 -0.393 1 94.88 43 ASP B O 1
ATOM 2307 N N . LEU B 1 44 ? 3.621 29.797 0.777 1 95.5 44 LEU B N 1
ATOM 2308 C CA . LEU B 1 44 ? 4.293 30.531 1.843 1 95.5 44 LEU B CA 1
ATOM 2309 C C . LEU B 1 44 ? 5.766 30.125 1.93 1 95.5 44 LEU B C 1
ATOM 2311 O O . LEU B 1 44 ? 6.574 30.859 2.506 1 95.5 44 LEU B O 1
ATOM 2315 N N . SER B 1 45 ? 6.086 28.984 1.387 1 91.88 45 SER B N 1
ATOM 2316 C CA . SER B 1 45 ? 7.445 28.453 1.473 1 91.88 45 SER B CA 1
ATOM 2317 C C . SER B 1 45 ? 8.352 29.078 0.417 1 91.88 45 SER B C 1
ATOM 2319 O O . SER B 1 45 ? 7.98 29.156 -0.757 1 91.88 45 SER B O 1
ATOM 2321 N N . ILE B 1 46 ? 9.531 29.406 0.792 1 88.88 46 ILE B N 1
ATOM 2322 C CA . ILE B 1 46 ? 10.484 30.031 -0.123 1 88.88 46 ILE B CA 1
ATOM 2323 C C . ILE B 1 46 ? 10.977 29 -1.137 1 88.88 46 ILE B C 1
ATOM 2325 O O . ILE B 1 46 ? 11.555 29.359 -2.166 1 88.88 46 ILE B O 1
ATOM 2329 N N . VAL B 1 47 ? 10.758 27.75 -0.802 1 82.88 47 VAL B N 1
ATOM 2330 C CA . VAL B 1 47 ? 11.219 26.672 -1.671 1 82.88 47 VAL B CA 1
ATOM 2331 C C . VAL B 1 47 ? 10.406 26.672 -2.963 1 82.88 47 VAL B C 1
ATOM 2333 O O . VAL B 1 47 ? 10.883 26.219 -4.008 1 82.88 47 VAL B O 1
ATOM 2336 N N . ASN B 1 48 ? 9.18 27.172 -2.922 1 87.44 48 ASN B N 1
ATOM 2337 C CA . ASN B 1 48 ? 8.32 27.234 -4.094 1 87.44 48 ASN B CA 1
ATOM 2338 C C . ASN B 1 48 ? 8.484 28.562 -4.84 1 87.44 48 ASN B C 1
ATOM 2340 O O . ASN B 1 48 ? 7.957 29.594 -4.414 1 87.44 48 ASN B O 1
ATOM 2344 N N . PRO B 1 49 ? 9.086 28.516 -5.969 1 87.5 49 PRO B N 1
ATOM 2345 C CA . PRO B 1 49 ? 9.312 29.766 -6.695 1 87.5 49 PRO B CA 1
ATOM 2346 C C . PRO B 1 49 ? 8.016 30.406 -7.176 1 87.5 49 PRO B C 1
ATOM 2348 O O . PRO B 1 49 ? 7.973 31.625 -7.41 1 87.5 49 PRO B O 1
ATOM 2351 N N . LYS B 1 50 ? 6.996 29.641 -7.316 1 91.56 50 LYS B N 1
ATOM 2352 C CA . LYS B 1 50 ? 5.734 30.156 -7.844 1 91.56 50 LYS B CA 1
ATOM 2353 C C . LYS B 1 50 ? 4.789 30.562 -6.715 1 91.56 50 LYS B C 1
ATOM 2355 O O . LYS B 1 50 ? 3.59 30.734 -6.934 1 91.56 50 LYS B O 1
ATOM 2360 N N . ARG B 1 51 ? 5.32 30.75 -5.582 1 93.06 51 ARG B N 1
ATOM 2361 C CA . ARG B 1 51 ? 4.504 31.062 -4.41 1 93.06 51 ARG B CA 1
ATOM 2362 C C . ARG B 1 51 ? 3.74 32.375 -4.602 1 93.06 51 ARG B C 1
ATOM 2364 O O . ARG B 1 51 ? 4.277 33.344 -5.148 1 93.06 51 ARG B O 1
ATOM 2371 N N . LYS B 1 52 ? 2.562 32.438 -4.074 1 95.12 52 LYS B N 1
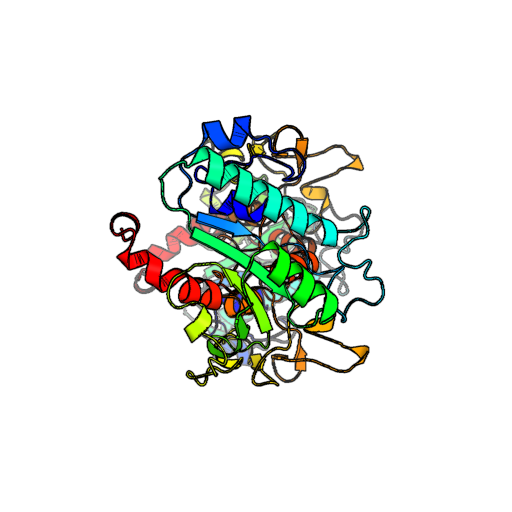ATOM 2372 C CA . LYS B 1 52 ? 1.698 33.594 -4.254 1 95.12 52 LYS B CA 1
ATOM 2373 C C . LYS B 1 52 ? 1.685 34.469 -3.008 1 95.12 52 LYS B C 1
ATOM 2375 O O . LYS B 1 52 ? 1.224 35.625 -3.049 1 95.12 52 LYS B O 1
ATOM 2380 N N . GLY B 1 53 ? 2.141 33.875 -1.909 1 94.81 53 GLY B N 1
ATOM 2381 C CA . GLY B 1 53 ? 2.236 34.656 -0.685 1 94.81 53 GLY B CA 1
ATOM 2382 C C . GLY B 1 53 ? 1.01 34.531 0.2 1 94.81 53 GLY B C 1
ATOM 2383 O O . GLY B 1 53 ? 0.16 33.688 -0.029 1 94.81 53 GLY B O 1
ATOM 2384 N N . LEU B 1 54 ? 0.975 35.344 1.193 1 95.75 54 LEU B N 1
ATOM 2385 C CA . LEU B 1 54 ? -0.002 35.219 2.27 1 95.75 54 LEU B CA 1
ATOM 2386 C C . LEU B 1 54 ? -1.318 35.906 1.885 1 95.75 54 LEU B C 1
ATOM 2388 O O . LEU B 1 54 ? -2.389 35.469 2.322 1 95.75 54 LEU B O 1
ATOM 2392 N N . PHE B 1 55 ? -1.267 36.875 0.914 1 95.56 55 PHE B N 1
ATOM 2393 C CA . PHE B 1 55 ? -2.408 37.781 0.794 1 95.56 55 PHE B CA 1
ATOM 2394 C C . PHE B 1 55 ? -3.119 37.594 -0.539 1 95.56 55 PHE B C 1
ATOM 2396 O O . PHE B 1 55 ? -4.207 38.125 -0.756 1 95.56 55 PHE B O 1
ATOM 2403 N N . ASP B 1 56 ? -2.504 36.844 -1.471 1 95.62 56 ASP B N 1
ATOM 2404 C CA . ASP B 1 56 ? -3.131 36.594 -2.766 1 95.62 56 ASP B CA 1
ATOM 2405 C C . ASP B 1 56 ? -4.387 35.75 -2.615 1 95.62 56 ASP B C 1
ATOM 2407 O O . ASP B 1 56 ? -4.312 34.594 -2.199 1 95.62 56 ASP B O 1
ATOM 2411 N N . PRO B 1 57 ? -5.547 36.281 -2.973 1 93.56 57 PRO B N 1
ATOM 2412 C CA . PRO B 1 57 ? -6.805 35.562 -2.762 1 93.56 57 PRO B CA 1
ATOM 2413 C C . PRO B 1 57 ? -6.922 34.312 -3.639 1 93.56 57 PRO B C 1
ATOM 2415 O O . PRO B 1 57 ? -7.754 33.438 -3.369 1 93.56 57 PRO B O 1
ATOM 2418 N N . SER B 1 58 ? -6.129 34.312 -4.629 1 94.31 58 SER B N 1
ATOM 2419 C CA . SER B 1 58 ? -6.184 33.125 -5.504 1 94.31 58 SER B CA 1
ATOM 2420 C C . SER B 1 58 ? -5.25 32.031 -5.012 1 94.31 58 SER B C 1
ATOM 2422 O O . SER B 1 58 ? -5.258 30.922 -5.551 1 94.31 58 SER B O 1
ATOM 2424 N N . GLY B 1 59 ? -4.496 32.312 -3.998 1 94.94 59 GLY B N 1
ATOM 2425 C CA . GLY B 1 59 ? -3.559 31.359 -3.461 1 94.94 59 GLY B CA 1
ATOM 2426 C C . GLY B 1 59 ? -4.066 30.672 -2.205 1 94.94 59 GLY B C 1
ATOM 2427 O O . GLY B 1 59 ? -5.215 30.875 -1.802 1 94.94 59 GLY B O 1
ATOM 2428 N N . THR B 1 60 ? -3.199 29.859 -1.603 1 95.06 60 THR B N 1
ATOM 2429 C CA . THR B 1 60 ? -3.588 29.078 -0.428 1 95.06 60 THR B CA 1
ATOM 2430 C C . THR B 1 60 ? -3.182 29.812 0.853 1 95.06 60 THR B C 1
ATOM 2432 O O . THR B 1 60 ? -3.656 29.469 1.939 1 95.06 60 THR B O 1
ATOM 2435 N N . GLY B 1 61 ? -2.301 30.797 0.733 1 95.62 61 GLY B N 1
ATOM 2436 C CA . GLY B 1 61 ? -1.879 31.547 1.906 1 95.62 61 GLY B CA 1
ATOM 2437 C C . GLY B 1 61 ? -3.029 32.219 2.635 1 95.62 61 GLY B C 1
ATOM 2438 O O . GLY B 1 61 ? -3.016 32.312 3.861 1 95.62 61 GLY B O 1
ATOM 2439 N N . ILE B 1 62 ? -4.043 32.594 1.895 1 95.62 62 ILE B N 1
ATOM 2440 C CA . ILE B 1 62 ? -5.172 33.344 2.414 1 95.62 62 ILE B CA 1
ATOM 2441 C C . ILE B 1 62 ? -5.965 32.5 3.4 1 95.62 62 ILE B C 1
ATOM 2443 O O . ILE B 1 62 ? -6.723 33.031 4.219 1 95.62 62 ILE B O 1
ATOM 2447 N N . LEU B 1 63 ? -5.766 31.219 3.375 1 97.38 63 LEU B N 1
ATOM 2448 C CA . LEU B 1 63 ? -6.523 30.312 4.227 1 97.38 63 LEU B CA 1
ATOM 2449 C C . LEU B 1 63 ? -6.129 30.469 5.688 1 97.38 63 LEU B C 1
ATOM 2451 O O . LEU B 1 63 ? -6.855 30.047 6.586 1 97.38 63 LEU B O 1
ATOM 2455 N N . PHE B 1 64 ? -5.031 31.141 5.891 1 98.12 64 PHE B N 1
ATOM 2456 C CA . PHE B 1 64 ? -4.664 31.5 7.258 1 98.12 64 PHE B CA 1
ATOM 2457 C C . PHE B 1 64 ? -5.738 32.375 7.891 1 98.12 64 PHE B C 1
ATOM 2459 O O . PHE B 1 64 ? -6.117 32.156 9.047 1 98.12 64 PHE B O 1
ATOM 2466 N N . PHE B 1 65 ? -6.215 33.25 7.16 1 98.12 65 PHE B N 1
ATOM 2467 C CA . PHE B 1 65 ? -7.195 34.188 7.699 1 98.12 65 PHE B CA 1
ATOM 2468 C C . PHE B 1 65 ? -8.516 33.469 8 1 98.12 65 PHE B C 1
ATOM 2470 O O . PHE B 1 65 ? -9.25 33.875 8.898 1 98.12 65 PHE B O 1
ATOM 2477 N N . GLU B 1 66 ? -8.758 32.438 7.211 1 97.81 66 GLU B N 1
ATOM 2478 C CA . GLU B 1 66 ? -9.914 31.609 7.547 1 97.81 66 GLU B CA 1
ATOM 2479 C C . GLU B 1 66 ? -9.719 30.906 8.883 1 97.81 66 GLU B C 1
ATOM 2481 O O . GLU B 1 66 ? -10.68 30.719 9.633 1 97.81 66 GLU B O 1
ATOM 2486 N N . PHE B 1 67 ? -8.539 30.516 9.156 1 98.19 67 PHE B N 1
ATOM 2487 C CA . PHE B 1 67 ? -8.266 29.938 10.461 1 98.19 67 PHE B CA 1
ATOM 2488 C C . PHE B 1 67 ? -8.562 30.922 11.578 1 98.19 67 PHE B C 1
ATOM 2490 O O . PHE B 1 67 ? -9.203 30.578 12.57 1 98.19 67 PHE B O 1
ATOM 2497 N N . VAL B 1 68 ? -8.062 32.156 11.422 1 98.44 68 VAL B N 1
ATOM 2498 C CA . VAL B 1 68 ? -8.281 33.188 12.414 1 98.44 68 VAL B CA 1
ATOM 2499 C C . VAL B 1 68 ? -9.781 33.406 12.609 1 98.44 68 VAL B C 1
ATOM 2501 O O . VAL B 1 68 ? -10.258 33.5 13.734 1 98.44 68 VAL B O 1
ATOM 2504 N N . ARG B 1 69 ? -10.453 33.469 11.484 1 98.25 69 ARG B N 1
ATOM 2505 C CA . ARG B 1 69 ? -11.898 33.656 11.547 1 98.25 69 ARG B CA 1
ATOM 2506 C C . ARG B 1 69 ? -12.578 32.531 12.328 1 98.25 69 ARG B C 1
ATOM 2508 O O . ARG B 1 69 ? -13.414 32.812 13.188 1 98.25 69 ARG B O 1
ATOM 2515 N N . ILE B 1 70 ? -12.219 31.297 12.016 1 98.44 70 ILE B N 1
ATOM 2516 C CA . ILE B 1 70 ? -12.797 30.141 12.68 1 98.44 70 ILE B CA 1
ATOM 2517 C C . ILE B 1 70 ? -12.461 30.172 14.164 1 98.44 70 ILE B C 1
ATOM 2519 O O . ILE B 1 70 ? -13.312 29.891 15.016 1 98.44 70 ILE B O 1
ATOM 2523 N N . LEU B 1 71 ? -11.242 30.469 14.477 1 98.38 71 LEU B N 1
ATOM 2524 C CA . LEU B 1 71 ? -10.797 30.531 15.859 1 98.38 71 LEU B CA 1
ATOM 2525 C C . LEU B 1 71 ? -11.641 31.516 16.656 1 98.38 71 LEU B C 1
ATOM 2527 O O . LEU B 1 71 ? -12.094 31.203 17.766 1 98.38 71 LEU B O 1
ATOM 2531 N N . LYS B 1 72 ? -11.898 32.688 16.094 1 98.06 72 LYS B N 1
ATOM 2532 C CA . LYS B 1 72 ? -12.711 33.719 16.75 1 98.06 72 LYS B CA 1
ATOM 2533 C C . LYS B 1 72 ? -14.156 33.25 16.922 1 98.06 72 LYS B C 1
ATOM 2535 O O . LYS B 1 72 ? -14.766 33.469 17.969 1 98.06 72 LYS B O 1
ATOM 2540 N N . SER B 1 73 ? -14.656 32.656 15.875 1 98.44 73 SER B N 1
ATOM 2541 C CA . SER B 1 73 ? -16.016 32.125 15.914 1 98.44 73 SER B CA 1
ATOM 2542 C C . SER B 1 73 ? -16.188 31.078 17.016 1 98.44 73 SER B C 1
ATOM 2544 O O . SER B 1 73 ? -17.188 31.062 17.719 1 98.44 73 SER B O 1
ATOM 2546 N N . VAL B 1 74 ? -15.195 30.188 17.141 1 98.62 74 VAL B N 1
ATOM 2547 C CA . VAL B 1 74 ? -15.242 29.156 18.172 1 98.62 74 VAL B CA 1
ATOM 2548 C C . VAL B 1 74 ? -15.164 29.781 19.547 1 98.62 74 VAL B C 1
ATOM 2550 O O . VAL B 1 74 ? -15.898 29.391 20.469 1 98.62 74 VAL B O 1
ATOM 2553 N N . ALA B 1 75 ? -14.273 30.75 19.672 1 98.12 75 ALA B N 1
ATOM 2554 C CA . ALA B 1 75 ? -14.141 31.422 20.969 1 98.12 75 ALA B CA 1
ATOM 2555 C C . ALA B 1 75 ? -15.461 32.031 21.391 1 98.12 75 ALA B C 1
ATOM 2557 O O . ALA B 1 75 ? -15.852 31.953 22.562 1 98.12 75 ALA B O 1
ATOM 2558 N N . ARG B 1 76 ? -16.125 32.656 20.422 1 98.06 76 ARG B N 1
ATOM 2559 C CA . ARG B 1 76 ? -17.422 33.281 20.719 1 98.06 76 ARG B CA 1
ATOM 2560 C C . ARG B 1 76 ? -18.453 32.219 21.109 1 98.06 76 ARG B C 1
ATOM 2562 O O . ARG B 1 76 ? -19.188 32.406 22.078 1 98.06 76 ARG B O 1
ATOM 2569 N N . ALA B 1 77 ? -18.484 31.219 20.344 1 98.31 77 ALA B N 1
ATOM 2570 C CA . ALA B 1 77 ? -19.469 30.156 20.594 1 98.31 77 ALA B CA 1
ATOM 2571 C C . ALA B 1 77 ? -19.203 29.469 21.922 1 98.31 77 ALA B C 1
ATOM 2573 O O . ALA B 1 77 ? -20.125 29.016 22.594 1 98.31 77 ALA B O 1
ATOM 2574 N N . ASN B 1 78 ? -17.922 29.391 22.312 1 98.19 78 ASN B N 1
ATOM 2575 C CA . ASN B 1 78 ? -17.516 28.703 23.531 1 98.19 78 ASN B CA 1
ATOM 2576 C C . ASN B 1 78 ? -17.906 29.5 24.781 1 98.19 78 ASN B C 1
ATOM 2578 O O . ASN B 1 78 ? -17.953 28.953 25.875 1 98.19 78 ASN B O 1
ATOM 2582 N N . LYS B 1 79 ? -18.078 30.797 24.609 1 96.31 79 LYS B N 1
ATOM 2583 C CA . LYS B 1 79 ? -18.344 31.672 25.75 1 96.31 79 LYS B CA 1
ATOM 2584 C C . LYS B 1 79 ? -17.25 31.562 26.812 1 96.31 79 LYS B C 1
ATOM 2586 O O . LYS B 1 79 ? -16.109 31.922 26.562 1 96.31 79 LYS B O 1
ATOM 2591 N N . LYS B 1 80 ? -17.516 30.859 27.891 1 95.81 80 LYS B N 1
ATOM 2592 C CA . LYS B 1 80 ? -16.547 30.781 28.984 1 95.81 80 LYS B CA 1
ATOM 2593 C C . LYS B 1 80 ? -15.766 29.469 28.922 1 95.81 80 LYS B C 1
ATOM 2595 O O . LYS B 1 80 ? -14.797 29.281 29.672 1 95.81 80 LYS B O 1
ATOM 2600 N N . HIS B 1 81 ? -16.188 28.656 28.047 1 96.38 81 HIS B N 1
ATOM 2601 C CA . HIS B 1 81 ? -15.477 27.391 27.891 1 96.38 81 HIS B CA 1
ATOM 2602 C C . HIS B 1 81 ? -14.07 27.609 27.344 1 96.38 81 HIS B C 1
ATOM 2604 O O . HIS B 1 81 ? -13.898 28.266 26.312 1 96.38 81 HIS B O 1
ATOM 2610 N N . PRO B 1 82 ? -13.047 27.078 28.047 1 95.06 82 PRO B N 1
ATOM 2611 C CA . PRO B 1 82 ? -11.672 27.281 27.594 1 95.06 82 PRO B CA 1
ATOM 2612 C C . PRO B 1 82 ? -11.414 26.688 26.203 1 95.06 82 PRO B C 1
ATOM 2614 O O . PRO B 1 82 ? -11.93 25.625 25.875 1 95.06 82 PRO B O 1
ATOM 2617 N N . LEU B 1 83 ? -10.664 27.406 25.422 1 97.38 83 LEU B N 1
ATOM 2618 C CA . LEU B 1 83 ? -10.328 27 24.062 1 97.38 83 LEU B CA 1
ATOM 2619 C C . LEU B 1 83 ? -8.82 26.891 23.891 1 97.38 83 LEU B C 1
ATOM 2621 O O . LEU B 1 83 ? -8.102 27.875 24.094 1 97.38 83 LEU B O 1
ATOM 2625 N N . LEU B 1 84 ? -8.336 25.703 23.594 1 98 84 LEU B N 1
ATOM 2626 C CA . LEU B 1 84 ? -6.961 25.5 23.156 1 98 84 LEU B CA 1
ATOM 2627 C C . LEU B 1 84 ? -6.867 25.562 21.641 1 98 84 LEU B C 1
ATOM 2629 O O . LEU B 1 84 ? -7.828 25.219 20.938 1 98 84 LEU B O 1
ATOM 2633 N N . TRP B 1 85 ? -5.75 26.031 21.156 1 98.5 85 TRP B N 1
ATOM 2634 C CA . TRP B 1 85 ? -5.598 26.109 19.703 1 98.5 85 TRP B CA 1
ATOM 2635 C C . TRP B 1 85 ? -4.133 26.016 19.297 1 98.5 85 TRP B C 1
ATOM 2637 O O . TRP B 1 85 ? -3.242 26.25 20.125 1 98.5 85 TRP B O 1
ATOM 2647 N N . LEU B 1 86 ? -3.902 25.5 18.125 1 98.69 86 LEU B N 1
ATOM 2648 C CA . LEU B 1 86 ? -2.582 25.359 17.516 1 98.69 86 LEU B CA 1
ATOM 2649 C C . LEU B 1 86 ? -2.639 25.625 16.016 1 98.69 86 LEU B C 1
ATOM 2651 O O . LEU B 1 86 ? -3.555 25.156 15.336 1 98.69 86 LEU B O 1
ATOM 2655 N N . PHE B 1 87 ? -1.716 26.406 15.508 1 98.69 87 PHE B N 1
ATOM 2656 C CA . PHE B 1 87 ? -1.553 26.656 14.078 1 98.69 87 PHE B CA 1
ATOM 2657 C C . PHE B 1 87 ? -0.13 26.344 13.633 1 98.69 87 PHE B C 1
ATOM 2659 O O . PHE B 1 87 ? 0.833 26.688 14.328 1 98.69 87 PHE B O 1
ATOM 2666 N N . GLU B 1 88 ? -0.006 25.625 12.57 1 98.31 88 GLU B N 1
ATOM 2667 C CA . GLU B 1 88 ? 1.299 25.188 12.078 1 98.31 88 GLU B CA 1
ATOM 2668 C C . GLU B 1 88 ? 1.548 25.688 10.656 1 98.31 88 GLU B C 1
ATOM 2670 O O . GLU B 1 88 ? 0.633 25.719 9.828 1 98.31 88 GLU B O 1
ATOM 2675 N N . ASN B 1 89 ? 2.77 26.094 10.367 1 97.81 89 ASN B N 1
ATOM 2676 C CA . ASN B 1 89 ? 3.197 26.359 9 1 97.81 89 ASN B CA 1
ATOM 2677 C C . ASN B 1 89 ? 4.707 26.203 8.844 1 97.81 89 ASN B C 1
ATOM 2679 O O . ASN B 1 89 ? 5.406 25.891 9.812 1 97.81 89 ASN B O 1
ATOM 2683 N N . VAL B 1 90 ? 5.195 26.406 7.625 1 96.94 90 VAL B N 1
ATOM 2684 C CA . VAL B 1 90 ? 6.586 26.156 7.27 1 96.94 90 VAL B CA 1
ATOM 2685 C C . VAL B 1 90 ? 7.48 27.219 7.906 1 96.94 90 VAL B C 1
ATOM 2687 O O . VAL B 1 90 ? 7.098 28.375 8 1 96.94 90 VAL B O 1
ATOM 2690 N N . ALA B 1 91 ? 8.68 26.797 8.305 1 95.69 91 ALA B N 1
ATOM 2691 C CA . ALA B 1 91 ? 9.641 27.719 8.922 1 95.69 91 ALA B CA 1
ATOM 2692 C C . ALA B 1 91 ? 10.359 28.547 7.863 1 95.69 91 ALA B C 1
ATOM 2694 O O . ALA B 1 91 ? 10.93 29.594 8.172 1 95.69 91 ALA B O 1
ATOM 2695 N N . SER B 1 92 ? 10.359 28.062 6.668 1 94.44 92 SER B N 1
ATOM 2696 C CA . SER B 1 92 ? 11.117 28.734 5.609 1 94.44 92 SER B CA 1
ATOM 2697 C C . SER B 1 92 ? 10.32 29.875 4.988 1 94.44 92 SER B C 1
ATOM 2699 O O . SER B 1 92 ? 10.703 30.406 3.949 1 94.44 92 SER B O 1
ATOM 2701 N N . MET B 1 93 ? 9.273 30.328 5.582 1 96.5 93 MET B N 1
ATOM 2702 C CA . MET B 1 93 ? 8.5 31.438 5.047 1 96.5 93 MET B CA 1
ATOM 2703 C C . MET B 1 93 ? 9.234 32.75 5.27 1 96.5 93 MET B C 1
ATOM 2705 O O . MET B 1 93 ? 10.039 32.875 6.191 1 96.5 93 MET B O 1
ATOM 2709 N N . PRO B 1 94 ? 8.93 33.781 4.43 1 95.69 94 PRO B N 1
ATOM 2710 C CA . PRO B 1 94 ? 9.477 35.094 4.695 1 95.69 94 PRO B CA 1
ATOM 2711 C C . PRO B 1 94 ? 9.078 35.625 6.066 1 95.69 94 PRO B C 1
ATOM 2713 O O . PRO B 1 94 ? 7.965 35.375 6.539 1 95.69 94 PRO B O 1
ATOM 2716 N N . THR B 1 95 ? 9.969 36.406 6.617 1 96.5 95 THR B N 1
ATOM 2717 C CA . THR B 1 95 ? 9.766 36.969 7.953 1 96.5 95 THR B CA 1
ATOM 2718 C C . THR B 1 95 ? 8.5 37.812 8 1 96.5 95 THR B C 1
ATOM 2720 O O . THR B 1 95 ? 7.797 37.844 9.016 1 96.5 95 THR B O 1
ATOM 2723 N N . GLU B 1 96 ? 8.258 38.469 6.914 1 96.44 96 GLU B N 1
ATOM 2724 C CA . GLU B 1 96 ? 7.074 39.312 6.852 1 96.44 96 GLU B CA 1
ATOM 2725 C C . GLU B 1 96 ? 5.797 38.5 7.074 1 96.44 96 GLU B C 1
ATOM 2727 O O . GLU B 1 96 ? 4.867 39 7.73 1 96.44 96 GLU B O 1
ATOM 2732 N N . TYR B 1 97 ? 5.734 37.344 6.496 1 97.25 97 TYR B N 1
ATOM 2733 C CA . TYR B 1 97 ? 4.566 36.5 6.684 1 97.25 97 TYR B CA 1
ATOM 2734 C C . TYR B 1 97 ? 4.484 35.969 8.117 1 97.25 97 TYR B C 1
ATOM 2736 O O . TYR B 1 97 ? 3.41 35.969 8.719 1 97.25 97 TYR B O 1
ATOM 2744 N N . ARG B 1 98 ? 5.586 35.594 8.68 1 97.38 98 ARG B N 1
ATOM 2745 C CA . ARG B 1 98 ? 5.648 35.125 10.062 1 97.38 98 ARG B CA 1
ATOM 2746 C C . ARG B 1 98 ? 5.148 36.188 11.023 1 97.38 98 ARG B C 1
ATOM 2748 O O . ARG B 1 98 ? 4.367 35.906 11.93 1 97.38 98 ARG B O 1
ATOM 2755 N N . ASN B 1 99 ? 5.605 37.406 10.773 1 98.06 99 ASN B N 1
ATOM 2756 C CA . ASN B 1 99 ? 5.207 38.531 11.617 1 98.06 99 ASN B CA 1
ATOM 2757 C C . ASN B 1 99 ? 3.709 38.781 11.523 1 98.06 99 ASN B C 1
ATOM 2759 O O . ASN B 1 99 ? 3.057 39.062 12.531 1 98.06 99 ASN B O 1
ATOM 2763 N N . THR B 1 100 ? 3.275 38.75 10.289 1 98.06 100 THR B N 1
ATOM 2764 C CA . THR B 1 100 ? 1.85 38.969 10.078 1 98.06 100 THR B CA 1
ATOM 2765 C C . THR B 1 100 ? 1.025 37.906 10.797 1 98.06 100 THR B C 1
ATOM 2767 O O . THR B 1 100 ? 0.046 38.219 11.469 1 98.06 100 THR B O 1
ATOM 2770 N N . ILE B 1 101 ? 1.393 36.656 10.672 1 98.5 101 ILE B N 1
ATOM 2771 C CA . ILE B 1 101 ? 0.708 35.562 11.328 1 98.5 101 ILE B CA 1
ATOM 2772 C C . ILE B 1 101 ? 0.754 35.75 12.844 1 98.5 101 ILE B C 1
ATOM 2774 O O . ILE B 1 101 ? -0.271 35.656 13.523 1 98.5 101 ILE B O 1
ATOM 2778 N N . SER B 1 102 ? 1.89 36.125 13.36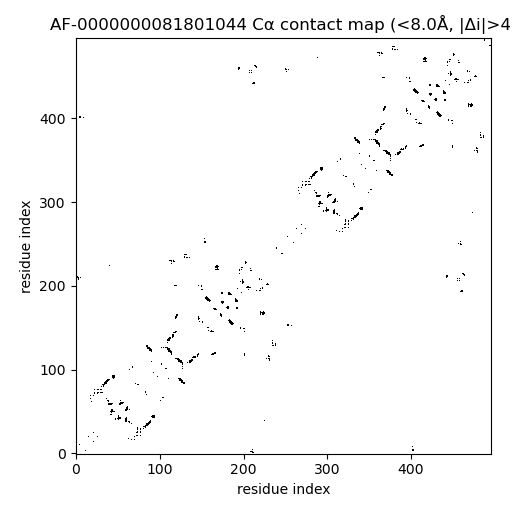7 1 98.69 102 SER B N 1
ATOM 2779 C CA . SER B 1 102 ? 2.074 36.312 14.797 1 98.69 102 SER B CA 1
ATOM 2780 C C . SER B 1 102 ? 1.199 37.469 15.312 1 98.69 102 SER B C 1
ATOM 2782 O O . SER B 1 102 ? 0.643 37.375 16.406 1 98.69 102 SER B O 1
ATOM 2784 N N . LYS B 1 103 ? 1.119 38.469 14.531 1 98.44 103 LYS B N 1
ATOM 2785 C CA . LYS B 1 103 ? 0.3 39.625 14.906 1 98.44 103 LYS B CA 1
ATOM 2786 C C . LYS B 1 103 ? -1.175 39.25 14.992 1 98.44 103 LYS B C 1
ATOM 2788 O O . LYS B 1 103 ? -1.854 39.594 15.961 1 98.44 103 LYS B O 1
ATOM 2793 N N . HIS B 1 104 ? -1.658 38.531 13.961 1 98 104 HIS B N 1
ATOM 2794 C CA . HIS B 1 104 ? -3.068 38.156 13.914 1 98 104 HIS B CA 1
ATOM 2795 C C . HIS B 1 104 ? -3.414 37.156 15.016 1 98 104 HIS B C 1
ATOM 2797 O O . HIS B 1 104 ? -4.539 37.156 15.523 1 98 104 HIS B O 1
ATOM 2803 N N . LEU B 1 105 ? -2.436 36.375 15.422 1 98.19 105 LEU B N 1
ATOM 2804 C CA . LEU B 1 105 ? -2.682 35.344 16.438 1 98.19 105 LEU B CA 1
ATOM 2805 C C . LEU B 1 105 ? -2.275 35.844 17.812 1 98.19 105 LEU B C 1
ATOM 2807 O O . LEU B 1 105 ? -2.482 35.156 18.812 1 98.19 105 LEU B O 1
ATOM 2811 N N . HIS B 1 106 ? -1.665 37 17.891 1 97 106 HIS B N 1
ATOM 2812 C CA . HIS B 1 106 ? -1.168 37.594 19.141 1 97 106 HIS B CA 1
ATOM 2813 C C . HIS B 1 106 ? -0.278 36.625 19.891 1 97 106 HIS B C 1
ATOM 2815 O O . HIS B 1 106 ? -0.448 36.406 21.094 1 97 106 HIS B O 1
ATOM 2821 N N . SER B 1 107 ? 0.559 35.969 19.109 1 96 107 SER B N 1
ATOM 2822 C CA . SER B 1 107 ? 1.446 34.938 19.625 1 96 107 SER B CA 1
ATOM 2823 C C . SER B 1 107 ? 2.699 34.781 18.766 1 96 107 SER B C 1
ATOM 2825 O O . SER B 1 107 ? 2.639 34.938 17.547 1 96 107 SER B O 1
ATOM 2827 N N . GLU B 1 108 ? 3.83 34.531 19.422 1 96.94 108 GLU B N 1
ATOM 2828 C CA . GLU B 1 108 ? 5.039 34.188 18.688 1 96.94 108 GLU B CA 1
ATOM 2829 C C . GLU B 1 108 ? 5.133 32.688 18.453 1 96.94 108 GLU B C 1
ATOM 2831 O O . GLU B 1 108 ? 4.68 31.891 19.281 1 96.94 108 GLU B O 1
ATOM 2836 N N . PRO B 1 109 ? 5.73 32.312 17.344 1 97.75 109 PRO B N 1
ATOM 2837 C CA . PRO B 1 109 ? 5.809 30.891 17.047 1 97.75 109 PRO B CA 1
ATOM 2838 C C . PRO B 1 109 ? 6.965 30.203 17.766 1 97.75 109 PRO B C 1
ATOM 2840 O O . PRO B 1 109 ? 7.91 30.859 18.203 1 97.75 109 PRO B O 1
ATOM 2843 N N . THR B 1 110 ? 6.777 28.938 17.953 1 97.44 110 THR B N 1
ATOM 2844 C CA . THR B 1 110 ? 7.832 28.031 18.391 1 97.44 110 THR B CA 1
ATOM 2845 C C . THR B 1 110 ? 8.289 27.141 17.234 1 97.44 110 THR B C 1
ATOM 2847 O O . THR B 1 110 ? 7.469 26.484 16.578 1 97.44 110 THR B O 1
ATOM 2850 N N . ALA B 1 111 ? 9.586 27.203 16.953 1 96.69 111 ALA B N 1
ATOM 2851 C CA . ALA B 1 111 ? 10.133 26.328 15.93 1 96.69 111 ALA B CA 1
ATOM 2852 C C . ALA B 1 111 ? 10.43 24.938 16.484 1 96.69 111 ALA B C 1
ATOM 2854 O O . ALA B 1 111 ? 11.109 24.812 17.5 1 96.69 111 ALA B O 1
ATOM 2855 N N . VAL B 1 112 ? 9.852 23.953 15.875 1 96.19 112 VAL B N 1
ATOM 2856 C CA . VAL B 1 112 ? 10.133 22.578 16.25 1 96.19 112 VAL B CA 1
ATOM 2857 C C . VAL B 1 112 ? 10.586 21.781 15.031 1 96.19 112 VAL B C 1
ATOM 2859 O O . VAL B 1 112 ? 9.93 21.812 13.984 1 96.19 112 VAL B O 1
ATOM 2862 N N . ASP B 1 113 ? 11.727 21.141 15.172 1 94.69 113 ASP B N 1
ATOM 2863 C CA . ASP B 1 113 ? 12.242 20.281 14.117 1 94.69 113 ASP B CA 1
ATOM 2864 C C . ASP B 1 113 ? 11.945 18.812 14.414 1 94.69 113 ASP B C 1
ATOM 2866 O O . ASP B 1 113 ? 12.234 18.328 15.508 1 94.69 113 ASP B O 1
ATOM 2870 N N . ALA B 1 114 ? 11.406 18.172 13.406 1 94.12 114 ALA B N 1
ATOM 2871 C CA . ALA B 1 114 ? 11.086 16.75 13.578 1 94.12 114 ALA B CA 1
ATOM 2872 C C . ALA B 1 114 ? 12.328 15.945 13.922 1 94.12 114 ALA B C 1
ATOM 2874 O O . ALA B 1 114 ? 12.234 14.844 14.477 1 94.12 114 ALA B O 1
ATOM 2875 N N . ARG B 1 115 ? 13.469 16.484 13.68 1 92.31 115 ARG B N 1
ATOM 2876 C CA . ARG B 1 115 ? 14.742 15.828 13.953 1 92.31 115 ARG B CA 1
ATOM 2877 C C . ARG B 1 115 ? 14.867 15.469 15.43 1 92.31 115 ARG B C 1
ATOM 2879 O O . ARG B 1 115 ? 15.602 14.547 15.789 1 92.31 115 ARG B O 1
ATOM 2886 N N . ALA B 1 116 ? 14.195 16.141 16.172 1 92.19 116 ALA B N 1
ATOM 2887 C CA . ALA B 1 116 ? 14.227 15.867 17.609 1 92.19 116 ALA B CA 1
ATOM 2888 C C . ALA B 1 116 ? 13.633 14.5 17.922 1 92.19 116 ALA B C 1
ATOM 2890 O O . ALA B 1 116 ? 13.914 13.914 18.969 1 92.19 116 ALA B O 1
ATOM 2891 N N . PHE B 1 117 ? 12.867 13.938 17 1 92.56 117 PHE B N 1
ATOM 2892 C CA . PHE B 1 117 ? 12.109 12.742 17.328 1 92.56 117 PHE B CA 1
ATOM 2893 C C . PHE B 1 117 ? 12.344 11.648 16.297 1 92.56 117 PHE B C 1
ATOM 2895 O O . PHE B 1 117 ? 12.211 10.461 16.594 1 92.56 117 PHE B O 1
ATOM 2902 N N . THR B 1 118 ? 12.57 11.992 15.055 1 93.62 118 THR B N 1
ATOM 2903 C CA . THR B 1 118 ? 12.727 11.07 13.938 1 93.62 118 THR B CA 1
ATOM 2904 C C . THR B 1 118 ? 13.859 11.523 13.016 1 93.62 118 THR B C 1
ATOM 2906 O O . THR B 1 118 ? 14.328 12.656 13.117 1 93.62 118 THR B O 1
ATOM 2909 N N . PRO B 1 119 ? 14.328 10.648 12.172 1 94 119 PRO B N 1
ATOM 2910 C CA . PRO B 1 119 ? 15.461 11.016 11.312 1 94 119 PRO B CA 1
ATOM 2911 C C . PRO B 1 119 ? 15.031 11.781 10.062 1 94 119 PRO B C 1
ATOM 2913 O O . PRO B 1 119 ? 15.305 11.344 8.945 1 94 119 PRO B O 1
ATOM 2916 N N . MET B 1 120 ? 14.445 12.859 10.234 1 94 120 MET B N 1
ATOM 2917 C CA . MET B 1 120 ? 14.047 13.742 9.141 1 94 120 MET B CA 1
ATOM 2918 C C . MET B 1 120 ? 14.188 15.211 9.547 1 94 120 MET B C 1
ATOM 2920 O O . MET B 1 120 ? 13.734 15.602 10.625 1 94 120 MET B O 1
ATOM 2924 N N . SER B 1 121 ? 14.812 15.938 8.75 1 92.62 121 SER B N 1
ATOM 2925 C CA . SER B 1 121 ? 14.852 17.391 8.938 1 92.62 121 SER B CA 1
ATOM 2926 C C . SER B 1 121 ? 13.562 18.047 8.445 1 92.62 121 SER B C 1
ATOM 2928 O O . SER B 1 121 ? 13.312 18.094 7.242 1 92.62 121 SER B O 1
ATOM 2930 N N . ARG B 1 122 ? 12.812 18.516 9.344 1 94 122 ARG B N 1
ATOM 2931 C CA . ARG B 1 122 ? 11.539 19.172 9.031 1 94 122 ARG B CA 1
ATOM 2932 C C . ARG B 1 122 ? 11.156 20.172 10.109 1 94 122 ARG B C 1
ATOM 2934 O O . ARG B 1 122 ? 10.406 19.844 11.031 1 94 122 ARG B O 1
ATOM 2941 N N . THR B 1 123 ? 11.602 21.359 9.922 1 94.88 123 THR B N 1
ATOM 2942 C CA . THR B 1 123 ? 11.312 22.438 10.867 1 94.88 123 THR B CA 1
ATOM 2943 C C . THR B 1 123 ? 10 23.125 10.523 1 94.88 123 THR B C 1
ATOM 2945 O O . THR B 1 123 ? 9.789 23.547 9.391 1 94.88 123 THR B O 1
ATOM 2948 N N . ARG B 1 124 ? 9.141 23.234 11.508 1 96.75 124 ARG B N 1
ATOM 2949 C CA . ARG B 1 124 ? 7.875 23.953 11.383 1 96.75 124 ARG B CA 1
ATOM 2950 C C . ARG B 1 124 ? 7.707 24.969 12.508 1 96.75 124 ARG B C 1
ATOM 2952 O O . ARG B 1 124 ? 8.352 24.859 13.555 1 96.75 124 ARG B O 1
ATOM 2959 N N . LEU B 1 125 ? 6.945 25.953 12.195 1 97.88 125 LEU B N 1
ATOM 2960 C CA . LEU B 1 125 ? 6.555 26.953 13.195 1 97.88 125 LEU B CA 1
ATOM 2961 C C . LEU B 1 125 ? 5.172 26.641 13.758 1 97.88 125 LEU B C 1
ATOM 2963 O O . LEU B 1 125 ? 4.246 26.312 13.008 1 97.88 125 LEU B O 1
ATOM 2967 N N . PHE B 1 126 ? 5.105 26.703 15.094 1 98.56 126 PHE B N 1
ATOM 2968 C CA . PHE B 1 126 ? 3.854 26.438 15.789 1 98.56 126 PHE B CA 1
ATOM 2969 C C . PHE B 1 126 ? 3.436 27.641 16.641 1 98.56 126 PHE B C 1
ATOM 2971 O O . PHE B 1 126 ? 4.203 28.109 17.484 1 98.56 126 PHE B O 1
ATOM 2978 N N . TRP B 1 127 ? 2.275 28.156 16.312 1 98.75 127 TRP B N 1
ATOM 2979 C CA . TRP B 1 127 ? 1.605 29.141 17.156 1 98.75 127 TRP B CA 1
ATOM 2980 C C . TRP B 1 127 ? 0.5 28.484 17.984 1 98.75 127 TRP B C 1
ATOM 2982 O O . TRP B 1 127 ? -0.208 27.609 17.484 1 98.75 127 TRP B O 1
ATOM 2992 N N . GLY B 1 128 ? 0.355 28.906 19.266 1 98.38 128 GLY B N 1
ATOM 2993 C CA . GLY B 1 128 ? -0.762 28.344 20 1 98.38 128 GLY B CA 1
ATOM 2994 C C . GLY B 1 128 ? -0.673 28.594 21.5 1 98.38 128 GLY B C 1
ATOM 2995 O O . GLY B 1 128 ? 0.278 29.219 21.969 1 98.38 128 GLY B O 1
ATOM 2996 N N . ASN B 1 129 ? -1.694 28.188 22.234 1 97.44 129 ASN B N 1
ATOM 2997 C CA . ASN B 1 129 ? -1.746 28.359 23.672 1 97.44 129 ASN B CA 1
ATOM 2998 C C . ASN B 1 129 ? -1.708 27.031 24.406 1 97.44 129 ASN B C 1
ATOM 3000 O O . ASN B 1 129 ? -2.23 26.906 25.516 1 97.44 129 ASN B O 1
ATOM 3004 N N . ILE B 1 130 ? -1.179 26.016 23.672 1 97.12 130 ILE B N 1
ATOM 3005 C CA . ILE B 1 130 ? -0.966 24.734 24.328 1 97.12 130 ILE B CA 1
ATOM 3006 C C . ILE B 1 130 ? 0.101 24.875 25.406 1 97.12 130 ILE B C 1
ATOM 3008 O O . ILE B 1 130 ? 1.167 25.453 25.172 1 97.12 130 ILE B O 1
ATOM 3012 N N . PRO B 1 131 ? -0.181 24.312 26.547 1 95.69 131 PRO B N 1
ATOM 3013 C CA . PRO B 1 131 ? 0.804 24.453 27.625 1 95.69 131 PRO B CA 1
ATOM 3014 C C . PRO B 1 131 ? 2.18 23.922 27.234 1 95.69 131 PRO B C 1
ATOM 3016 O O . PRO B 1 131 ? 2.273 22.891 26.562 1 95.69 131 PRO B O 1
ATOM 3019 N N . ASP B 1 132 ? 3.236 24.625 27.531 1 94 132 ASP B N 1
ATOM 3020 C CA . ASP B 1 132 ? 4.637 24.234 27.422 1 94 132 ASP B CA 1
ATOM 3021 C C . ASP B 1 132 ? 5.078 24.234 25.953 1 94 132 ASP B C 1
ATOM 3023 O O . ASP B 1 132 ? 6.141 23.703 25.625 1 94 132 ASP B O 1
ATOM 3027 N N . LEU B 1 133 ? 4.238 24.781 25.031 1 96.56 133 LEU B N 1
ATOM 3028 C CA . LEU B 1 133 ? 4.586 24.812 23.625 1 96.56 133 LEU B CA 1
ATOM 3029 C C . LEU B 1 133 ? 5.926 25.516 23.406 1 96.56 133 LEU B C 1
ATOM 3031 O O . LEU B 1 133 ? 6.793 25 22.688 1 96.56 133 LEU B O 1
ATOM 3035 N N . HIS B 1 134 ? 6.113 26.609 24.094 1 94.25 134 HIS B N 1
ATOM 3036 C CA . HIS B 1 134 ? 7.305 27.422 23.891 1 94.25 134 HIS B CA 1
ATOM 3037 C C . HIS B 1 134 ? 8.547 26.75 24.453 1 94.25 134 HIS B C 1
ATOM 3039 O O . HIS B 1 134 ? 9.672 27.094 24.078 1 94.25 134 HIS B O 1
ATOM 3045 N N . ASP B 1 135 ? 8.359 25.734 25.328 1 92.94 135 ASP B N 1
ATOM 3046 C CA . ASP B 1 135 ? 9.477 25 25.891 1 92.94 135 ASP B CA 1
ATOM 3047 C C . ASP B 1 135 ? 10.109 24.062 24.875 1 92.94 135 ASP B C 1
ATOM 3049 O O . ASP B 1 135 ? 11.211 23.547 25.078 1 92.94 135 ASP B O 1
ATOM 3053 N N . LEU B 1 136 ? 9.422 23.938 23.75 1 92.94 136 LEU B N 1
ATOM 3054 C CA . LEU B 1 136 ? 9.898 23 22.734 1 92.94 136 LEU B CA 1
ATOM 3055 C C . LEU B 1 136 ? 10.875 23.672 21.781 1 92.94 136 LEU B C 1
ATOM 3057 O O . LEU B 1 136 ? 11.5 23.016 20.953 1 92.94 136 LEU B O 1
ATOM 3061 N N . SER B 1 137 ? 10.953 24.953 22 1 87.81 137 SER B N 1
ATOM 3062 C CA . SER B 1 137 ? 11.867 25.672 21.125 1 87.81 137 SER B CA 1
ATOM 3063 C C . SER B 1 137 ? 13.289 25.141 21.234 1 87.81 137 SER B C 1
ATOM 3065 O O . SER B 1 137 ? 13.805 24.953 22.344 1 87.81 137 SER B O 1
ATOM 3067 N N . GLY B 1 138 ? 13.867 24.875 20.156 1 79.5 138 GLY B N 1
ATOM 3068 C CA . GLY B 1 138 ? 15.258 24.453 20.141 1 79.5 138 GLY B CA 1
ATOM 3069 C C . GLY B 1 138 ? 15.461 23.031 20.609 1 79.5 138 GLY B C 1
ATOM 3070 O O . GLY B 1 138 ? 16.594 22.609 20.875 1 79.5 138 GLY B O 1
ATOM 3071 N N . LEU B 1 139 ? 14.289 22.391 20.875 1 80.94 139 LEU B N 1
ATOM 3072 C CA . LEU B 1 139 ? 14.414 20.969 21.219 1 80.94 139 LEU B CA 1
ATOM 3073 C C . LEU B 1 139 ? 15.297 20.25 20.203 1 80.94 139 LEU B C 1
ATOM 3075 O O . LEU B 1 139 ? 15.133 20.422 19 1 80.94 139 LEU B O 1
ATOM 3079 N N . ARG B 1 140 ? 16.484 19.734 20.719 1 68.94 140 ARG B N 1
ATOM 3080 C CA . ARG B 1 140 ? 17.422 19 19.875 1 68.94 140 ARG B CA 1
ATOM 3081 C C . ARG B 1 140 ? 17.312 17.5 20.109 1 68.94 140 ARG B C 1
ATOM 3083 O O . ARG B 1 140 ? 16.766 17.062 21.125 1 68.94 140 ARG B O 1
ATOM 3090 N N . THR B 1 141 ? 17.703 16.703 19.078 1 61.22 141 THR B N 1
ATOM 3091 C CA . THR B 1 141 ? 17.703 15.25 19.016 1 61.22 141 THR B CA 1
ATOM 3092 C C . THR B 1 141 ? 18.359 14.656 20.266 1 61.22 141 THR B C 1
ATOM 3094 O O . THR B 1 141 ? 19.484 15.023 20.609 1 61.22 141 THR B O 1
ATOM 3097 N N . THR B 1 142 ? 17.672 14.578 21.359 1 54.12 142 THR B N 1
ATOM 3098 C CA . THR B 1 142 ? 18.438 13.75 22.266 1 54.12 142 THR B CA 1
ATOM 3099 C C . THR B 1 142 ? 18.828 12.43 21.609 1 54.12 142 THR B C 1
ATOM 3101 O O . THR B 1 142 ? 19.891 11.875 21.891 1 54.12 142 THR B O 1
ATOM 3104 N N . THR B 1 143 ? 17.828 11.461 21.375 1 55.25 143 THR B N 1
ATOM 3105 C CA . THR B 1 143 ? 18 10.047 21.078 1 55.25 143 THR B CA 1
ATOM 3106 C C . THR B 1 143 ? 18.297 9.836 19.594 1 55.25 143 THR B C 1
ATOM 3108 O O . THR B 1 143 ? 17.688 10.461 18.734 1 55.25 143 THR B O 1
ATOM 3111 N N . GLN B 1 144 ? 19.625 9.586 19.219 1 66.94 144 GLN B N 1
ATOM 3112 C CA . GLN B 1 144 ? 20.344 9.422 17.969 1 66.94 144 GLN B CA 1
ATOM 3113 C C . GLN B 1 144 ? 19.656 8.414 17.062 1 66.94 144 GLN B C 1
ATOM 3115 O O . GLN B 1 144 ? 20.031 7.238 17.031 1 66.94 144 GLN B O 1
ATOM 3120 N N . THR B 1 145 ? 18.328 8.617 16.734 1 81.69 145 THR B N 1
ATOM 3121 C CA . THR B 1 145 ? 17.75 7.695 15.758 1 81.69 145 THR B CA 1
ATOM 3122 C C . THR B 1 145 ? 18.312 7.957 14.367 1 81.69 145 THR B C 1
ATOM 3124 O O . THR B 1 145 ? 18.578 9.109 14 1 81.69 145 THR B O 1
ATOM 3127 N N . ARG B 1 146 ? 18.688 6.895 13.82 1 92.62 146 ARG B N 1
ATOM 3128 C CA . ARG B 1 146 ? 19.188 6.93 12.453 1 92.62 146 ARG B CA 1
ATOM 3129 C C . ARG B 1 146 ? 18.156 6.383 11.469 1 92.62 146 ARG B C 1
ATOM 3131 O O . ARG B 1 146 ? 17.344 5.539 11.836 1 92.62 146 ARG B O 1
ATOM 3138 N N . LEU B 1 147 ? 18.25 6.98 10.25 1 95.31 147 LEU B N 1
ATOM 3139 C CA . LEU B 1 147 ? 17.328 6.527 9.211 1 95.31 147 LEU B CA 1
ATOM 3140 C C . LEU B 1 147 ? 17.328 5.004 9.109 1 95.31 147 LEU B C 1
ATOM 3142 O O . LEU B 1 147 ? 16.297 4.391 8.875 1 95.31 147 LEU B O 1
ATOM 3146 N N . GLN B 1 148 ? 18.484 4.398 9.312 1 95.38 148 GLN B N 1
ATOM 3147 C CA . GLN B 1 148 ? 18.641 2.951 9.227 1 95.38 148 GLN B CA 1
ATOM 3148 C C . GLN B 1 148 ? 17.672 2.232 10.156 1 95.38 148 GLN B C 1
ATOM 3150 O O . GLN B 1 148 ? 17.203 1.134 9.852 1 95.38 148 GLN B O 1
ATOM 3155 N N . ASP B 1 149 ? 17.297 2.885 11.25 1 93.75 149 ASP B N 1
ATOM 3156 C CA . ASP B 1 149 ? 16.406 2.291 12.234 1 93.75 149 ASP B CA 1
ATOM 3157 C C . ASP B 1 149 ? 14.961 2.25 11.719 1 93.75 149 ASP B C 1
ATOM 3159 O O . ASP B 1 149 ? 14.117 1.559 12.281 1 93.75 149 ASP B O 1
ATOM 3163 N N . PHE B 1 150 ? 14.68 2.982 10.656 1 94.19 150 PHE B N 1
ATOM 3164 C CA . PHE B 1 150 ? 13.312 3.129 10.164 1 94.19 150 PHE B CA 1
ATOM 3165 C C . PHE B 1 150 ? 13.133 2.4 8.836 1 94.19 150 PHE B C 1
ATOM 3167 O O . PHE B 1 150 ? 12.039 2.402 8.266 1 94.19 150 PHE B O 1
ATOM 3174 N N . VAL B 1 151 ? 14.172 1.82 8.344 1 93.44 151 VAL B N 1
ATOM 3175 C CA . VAL B 1 151 ? 14.102 1.187 7.035 1 93.44 151 VAL B CA 1
ATOM 3176 C C . VAL B 1 151 ? 13.875 -0.315 7.195 1 93.44 151 VAL B C 1
ATOM 3178 O O . VAL B 1 151 ? 14.156 -0.881 8.258 1 93.44 151 VAL B O 1
ATOM 3181 N N . GLU B 1 152 ? 13.297 -0.917 6.133 1 89.38 152 GLU B N 1
ATOM 3182 C CA . GLU B 1 152 ? 13.055 -2.357 6.129 1 89.38 152 GLU B CA 1
ATOM 3183 C C . GLU B 1 152 ? 14.352 -3.135 6.332 1 89.38 152 GLU B C 1
ATOM 3185 O O . GLU B 1 152 ? 15.391 -2.787 5.758 1 89.38 152 GLU B O 1
ATOM 3190 N N . GLN B 1 153 ? 14.289 -4.094 7.18 1 86.19 153 GLN B N 1
ATOM 3191 C CA . GLN B 1 153 ? 15.492 -4.844 7.539 1 86.19 153 GLN B CA 1
ATOM 3192 C C . GLN B 1 153 ? 15.734 -5.996 6.566 1 86.19 153 GLN B C 1
ATOM 3194 O O . GLN B 1 153 ? 16.562 -6.867 6.82 1 86.19 153 GLN B O 1
ATOM 3199 N N . VAL B 1 154 ? 15.102 -5.949 5.484 1 84.69 154 VAL B N 1
ATOM 3200 C CA . VAL B 1 154 ? 15.273 -7.008 4.492 1 84.69 154 VAL B CA 1
ATOM 3201 C C . VAL B 1 154 ? 15.945 -6.445 3.244 1 84.69 154 VAL B C 1
ATOM 3203 O O . VAL B 1 154 ? 16.219 -5.246 3.168 1 84.69 154 VAL B O 1
ATOM 3206 N N . PHE B 1 155 ? 16.484 -7.309 2.316 1 83.38 155 PHE B N 1
ATOM 3207 C CA . PHE B 1 155 ? 17.047 -6.961 1.018 1 83.38 155 PHE B CA 1
ATOM 3208 C C . PHE B 1 155 ? 18.375 -6.238 1.179 1 83.38 155 PHE B C 1
ATOM 3210 O O . PHE B 1 155 ? 18.781 -5.469 0.302 1 83.38 155 PHE B O 1
ATOM 3217 N N . ASP B 1 156 ? 19 -6.305 2.402 1 88.56 156 ASP B N 1
ATOM 3218 C CA . ASP B 1 156 ? 20.219 -5.559 2.658 1 88.56 156 ASP B CA 1
ATOM 3219 C C . ASP B 1 156 ? 20.031 -4.07 2.381 1 88.56 156 ASP B C 1
ATOM 3221 O O . ASP B 1 156 ? 20.859 -3.445 1.714 1 88.56 156 ASP B O 1
ATOM 3225 N N . ARG B 1 157 ? 18.859 -3.678 2.74 1 92.5 157 ARG B N 1
ATOM 3226 C CA . ARG B 1 157 ? 18.594 -2.256 2.57 1 92.5 157 ARG B CA 1
ATOM 3227 C C . ARG B 1 157 ? 19.391 -1.42 3.557 1 92.5 157 ARG B C 1
ATOM 3229 O O . ARG B 1 157 ? 19.422 -1.711 4.754 1 92.5 157 ARG B O 1
ATOM 3236 N N . GLU B 1 158 ? 20.062 -0.437 3.002 1 95.12 158 GLU B N 1
ATOM 3237 C CA . GLU B 1 158 ? 20.953 0.398 3.801 1 95.12 158 GLU B CA 1
ATOM 3238 C C . GLU B 1 158 ? 20.703 1.88 3.535 1 95.12 158 GLU B C 1
ATOM 3240 O O . GLU B 1 158 ? 20.641 2.307 2.381 1 95.12 158 GLU B O 1
ATOM 3245 N N . ALA B 1 159 ? 20.594 2.578 4.633 1 95.94 159 ALA B N 1
ATOM 3246 C CA . ALA B 1 159 ? 20.5 4.031 4.5 1 95.94 159 ALA B CA 1
ATOM 3247 C C . ALA B 1 159 ? 21.875 4.641 4.195 1 95.94 159 ALA B C 1
ATOM 3249 O O . ALA B 1 159 ? 22.875 4.262 4.805 1 95.94 159 ALA B O 1
ATOM 3250 N N . GLN B 1 160 ? 21.906 5.562 3.277 1 94.5 160 GLN B N 1
ATOM 3251 C CA . GLN B 1 160 ? 23.141 6.238 2.887 1 94.5 160 GLN B CA 1
ATOM 3252 C C . GLN B 1 160 ? 23.266 7.594 3.582 1 94.5 160 GLN B C 1
ATOM 3254 O O . GLN B 1 160 ? 24.281 8.281 3.426 1 94.5 160 GLN B O 1
ATOM 3259 N N . VAL B 1 161 ? 22.297 7.992 4.293 1 93.06 161 VAL B N 1
ATOM 3260 C CA . VAL B 1 161 ? 22.266 9.227 5.078 1 93.06 161 VAL B CA 1
ATOM 3261 C C . VAL B 1 161 ? 21.75 8.922 6.484 1 93.06 161 VAL B C 1
ATOM 3263 O O . VAL B 1 161 ? 21.094 7.902 6.707 1 93.06 161 VAL B O 1
ATOM 3266 N N . THR B 1 162 ? 22.031 9.773 7.406 1 92.44 162 THR B N 1
ATOM 3267 C CA . THR B 1 162 ? 21.578 9.57 8.781 1 92.44 162 THR B CA 1
ATOM 3268 C C . THR B 1 162 ? 20.141 10.016 8.953 1 92.44 162 THR B C 1
ATOM 3270 O O . THR B 1 162 ? 19.422 9.492 9.805 1 92.44 162 THR B O 1
ATOM 3273 N N . GLU B 1 163 ? 19.797 10.992 8.141 1 93.06 163 GLU B N 1
ATOM 3274 C CA . GLU B 1 163 ? 18.438 11.523 8.219 1 93.06 163 GLU B CA 1
ATOM 3275 C C . GLU B 1 163 ? 17.953 12 6.855 1 93.06 163 GLU B C 1
ATOM 3277 O O . GLU B 1 163 ? 18.75 12.359 5.996 1 93.06 163 GLU B O 1
ATOM 3282 N N . LEU B 1 164 ? 16.656 11.953 6.715 1 93.62 164 LEU B N 1
ATOM 3283 C CA . LEU B 1 164 ? 16.062 12.461 5.484 1 93.62 164 LEU B CA 1
ATOM 3284 C C . LEU B 1 164 ? 16.016 13.984 5.492 1 93.62 164 LEU B C 1
ATOM 3286 O O . LEU B 1 164 ? 15.844 14.594 6.547 1 93.62 164 LEU B O 1
ATOM 3290 N N . ARG B 1 165 ? 16.141 14.477 4.301 1 91.69 165 ARG B N 1
ATOM 3291 C CA . ARG B 1 165 ? 15.742 15.867 4.121 1 91.69 165 ARG B CA 1
ATOM 3292 C C . ARG B 1 165 ? 14.234 16.031 4.281 1 91.69 165 ARG B C 1
ATOM 3294 O O . ARG B 1 165 ? 13.516 15.047 4.449 1 91.69 165 ARG B O 1
ATOM 3301 N N . CYS B 1 166 ? 13.82 17.266 4.227 1 92.25 166 CYS B N 1
ATOM 3302 C CA . CYS B 1 166 ? 12.398 17.516 4.375 1 92.25 166 CYS B CA 1
ATOM 3303 C C . CYS B 1 166 ? 11.609 16.891 3.229 1 92.25 166 CYS B C 1
ATOM 3305 O O . CYS B 1 166 ? 11.789 17.266 2.068 1 92.25 166 CYS B O 1
ATOM 3307 N N . VAL B 1 167 ? 10.805 15.945 3.623 1 93.31 167 VAL B N 1
ATOM 3308 C CA . VAL B 1 167 ? 9.945 15.305 2.633 1 93.31 167 VAL B CA 1
ATOM 3309 C C . VAL B 1 167 ? 8.844 16.266 2.195 1 93.31 167 VAL B C 1
ATOM 3311 O O . VAL B 1 167 ? 8.094 16.781 3.027 1 93.31 167 VAL B O 1
ATOM 3314 N N . THR B 1 168 ? 8.781 16.594 0.946 1 92.25 168 THR B N 1
ATOM 3315 C CA . THR B 1 168 ? 7.746 17.453 0.376 1 92.25 168 THR B CA 1
ATOM 3316 C C . THR B 1 168 ? 6.832 16.641 -0.546 1 92.25 168 THR B C 1
ATOM 3318 O O . THR B 1 168 ? 6.859 15.414 -0.535 1 92.25 168 THR B O 1
ATOM 3321 N N . THR B 1 169 ? 5.941 17.391 -1.272 1 91.31 169 THR B N 1
ATOM 3322 C CA . THR B 1 169 ? 5.043 16.734 -2.211 1 91.31 169 THR B CA 1
ATOM 3323 C C . THR B 1 169 ? 5.797 16.297 -3.463 1 91.31 169 THR B C 1
ATOM 3325 O O . THR B 1 169 ? 5.289 15.484 -4.246 1 91.31 169 THR B O 1
ATOM 3328 N N . GLN B 1 170 ? 7.051 16.812 -3.545 1 88.19 170 GLN B N 1
ATOM 3329 C CA . GLN B 1 170 ? 7.832 16.516 -4.742 1 88.19 170 GLN B CA 1
ATOM 3330 C C . GLN B 1 170 ? 8.656 15.242 -4.566 1 88.19 170 GLN B C 1
ATOM 3332 O O . GLN B 1 170 ? 9.328 15.07 -3.545 1 88.19 170 GLN B O 1
ATOM 3337 N N . ALA B 1 171 ? 8.586 14.391 -5.574 1 85 171 ALA B N 1
ATOM 3338 C CA . ALA B 1 171 ? 9.289 13.109 -5.531 1 85 171 ALA B CA 1
ATOM 3339 C C . ALA B 1 171 ? 10.789 13.312 -5.355 1 85 171 ALA B C 1
ATOM 3341 O O . ALA B 1 171 ? 11.461 12.523 -4.68 1 85 171 ALA B O 1
ATOM 3342 N N . ASN B 1 172 ? 11.297 14.383 -5.848 1 86.69 172 ASN B N 1
ATOM 3343 C CA . ASN B 1 172 ? 12.734 14.586 -5.863 1 86.69 172 ASN B CA 1
ATOM 3344 C C . ASN B 1 172 ? 13.25 15.039 -4.496 1 86.69 172 ASN B C 1
ATOM 3346 O O . ASN B 1 172 ? 14.461 15.102 -4.277 1 86.69 172 ASN B O 1
ATOM 3350 N N . SER B 1 173 ? 12.336 15.32 -3.596 1 88.44 173 SER B N 1
ATOM 3351 C CA . SER B 1 173 ? 12.781 15.695 -2.258 1 88.44 173 SER B CA 1
ATOM 3352 C C . SER B 1 173 ? 13.414 14.508 -1.531 1 88.44 173 SER B C 1
ATOM 3354 O O . SER B 1 173 ? 14.172 14.695 -0.581 1 88.44 173 SER B O 1
ATOM 3356 N N . THR B 1 174 ? 13.086 13.281 -1.982 1 90 174 THR B N 1
ATOM 3357 C CA . THR B 1 174 ? 13.594 12.094 -1.312 1 90 174 THR B CA 1
ATOM 3358 C C . THR B 1 174 ? 14.562 11.336 -2.219 1 90 174 THR B C 1
ATOM 3360 O O . THR B 1 174 ? 15.359 10.523 -1.744 1 90 174 THR B O 1
ATOM 3363 N N . THR B 1 175 ? 14.352 11.508 -3.42 1 87.31 175 THR B N 1
ATOM 3364 C CA . THR B 1 175 ? 15.219 10.852 -4.391 1 87.31 175 THR B CA 1
ATOM 3365 C C . THR B 1 175 ? 15.359 11.703 -5.652 1 87.31 175 THR B C 1
ATOM 3367 O O . THR B 1 175 ? 14.375 12.211 -6.176 1 87.31 175 THR B O 1
ATOM 3370 N N . ASP B 1 176 ? 16.672 11.914 -6.047 1 85.88 176 ASP B N 1
ATOM 3371 C CA . ASP B 1 176 ? 16.953 12.695 -7.254 1 85.88 176 ASP B CA 1
ATOM 3372 C C . ASP B 1 176 ? 17.984 11.992 -8.125 1 85.88 176 ASP B C 1
ATOM 3374 O O . ASP B 1 176 ? 19.188 12.18 -7.938 1 85.88 176 ASP B O 1
ATOM 3378 N N . ILE B 1 177 ? 17.422 11.328 -9.062 1 75.88 177 ILE B N 1
ATOM 3379 C CA . ILE B 1 177 ? 18.328 10.594 -9.93 1 75.88 177 ILE B CA 1
ATOM 3380 C C . ILE B 1 177 ? 19.266 11.562 -10.648 1 75.88 177 ILE B C 1
ATOM 3382 O O . ILE B 1 177 ? 20.484 11.328 -10.711 1 75.88 177 ILE B O 1
ATOM 3386 N N . ALA B 1 178 ? 18.734 12.68 -11.18 1 83 178 ALA B N 1
ATOM 3387 C CA . ALA B 1 178 ? 19.547 13.656 -11.898 1 83 178 ALA B CA 1
ATOM 3388 C C . ALA B 1 178 ? 20.609 14.258 -10.992 1 83 178 ALA B C 1
ATOM 3390 O O . ALA B 1 178 ? 21.75 14.492 -11.422 1 83 178 ALA B O 1
ATOM 3391 N N . GLY B 1 179 ? 20.25 14.438 -9.82 1 77.25 179 GLY B N 1
ATOM 3392 C CA . GLY B 1 179 ? 21.156 15 -8.836 1 77.25 179 GLY B CA 1
ATOM 3393 C C . GLY B 1 179 ? 21.969 13.953 -8.094 1 77.25 179 GLY B C 1
ATOM 3394 O O . GLY B 1 179 ? 22.766 14.281 -7.215 1 77.25 179 GLY B O 1
ATOM 3395 N N . HIS B 1 180 ? 21.594 12.641 -8.422 1 80.38 180 HIS B N 1
ATOM 3396 C CA . HIS B 1 180 ? 22.312 11.469 -7.914 1 80.38 180 HIS B CA 1
ATOM 3397 C C . HIS B 1 180 ? 22.109 11.32 -6.41 1 80.38 180 HIS B C 1
ATOM 3399 O O . HIS B 1 180 ? 23.031 10.93 -5.695 1 80.38 180 HIS B O 1
ATOM 3405 N N . TYR B 1 181 ? 21 11.859 -5.996 1 84.69 181 TYR B N 1
ATOM 3406 C CA . TYR B 1 181 ? 20.703 11.68 -4.582 1 84.69 181 TYR B CA 1
ATOM 3407 C C . TYR B 1 181 ? 19.812 10.453 -4.367 1 84.69 181 TYR B C 1
ATOM 3409 O O . TYR B 1 181 ? 18.656 10.438 -4.781 1 84.69 181 TYR B O 1
ATOM 3417 N N . PHE B 1 182 ? 20.422 9.453 -3.77 1 91.75 182 PHE B N 1
ATOM 3418 C CA . PHE B 1 182 ? 19.734 8.25 -3.316 1 91.75 182 PHE B CA 1
ATOM 3419 C C . PHE B 1 182 ? 20 7.996 -1.837 1 91.75 182 PHE B C 1
ATOM 3421 O O . PHE B 1 182 ? 21.078 7.543 -1.465 1 91.75 182 PHE B O 1
ATOM 3428 N N . PRO B 1 183 ? 18.953 8.234 -1.099 1 93.38 183 PRO B N 1
ATOM 3429 C CA . PRO B 1 183 ? 19.172 8.102 0.342 1 93.38 183 PRO B CA 1
ATOM 3430 C C . PRO B 1 183 ? 19.312 6.645 0.783 1 93.38 183 PRO B C 1
ATOM 3432 O O . PRO B 1 183 ? 19.641 6.371 1.939 1 93.38 183 PRO B O 1
ATOM 3435 N N . MET B 1 184 ? 19.062 5.676 -0.208 1 95.19 184 MET B N 1
ATOM 3436 C CA . MET B 1 184 ? 19.031 4.258 0.144 1 95.19 184 MET B CA 1
ATOM 3437 C C . MET B 1 184 ? 19.844 3.436 -0.856 1 95.19 184 MET B C 1
ATOM 3439 O O . MET B 1 184 ? 20.047 3.861 -1.993 1 95.19 184 MET B O 1
ATOM 3443 N N . ARG B 1 185 ? 20.312 2.35 -0.354 1 94.81 185 ARG B N 1
ATOM 3444 C CA . ARG B 1 185 ? 20.812 1.27 -1.197 1 94.81 185 ARG B CA 1
ATOM 3445 C C . ARG B 1 185 ? 20.078 -0.04 -0.898 1 94.81 185 ARG B C 1
ATOM 3447 O O . ARG B 1 185 ? 19.688 -0.289 0.243 1 94.81 185 ARG B O 1
ATOM 3454 N N . MET B 1 186 ? 19.859 -0.825 -1.921 1 92.81 186 MET B N 1
ATOM 3455 C CA . MET B 1 186 ? 19.297 -2.17 -1.804 1 92.81 186 MET B CA 1
ATOM 3456 C C . MET B 1 186 ? 20.156 -3.182 -2.553 1 92.81 186 MET B C 1
ATOM 3458 O O . MET B 1 186 ? 20.359 -3.061 -3.762 1 92.81 186 MET B O 1
ATOM 3462 N N . ARG B 1 187 ? 20.688 -4.164 -1.767 1 91.19 187 ARG B N 1
ATOM 3463 C CA . ARG B 1 187 ? 21.609 -5.129 -2.346 1 91.19 187 ARG B CA 1
ATOM 3464 C C . ARG B 1 187 ? 22.734 -4.43 -3.105 1 91.19 187 ARG B C 1
ATOM 3466 O O . ARG B 1 187 ? 23.031 -4.773 -4.25 1 91.19 187 ARG B O 1
ATOM 3473 N N . GLY B 1 188 ? 23.219 -3.301 -2.584 1 92.25 188 GLY B N 1
ATOM 3474 C CA . GLY B 1 188 ? 24.391 -2.596 -3.074 1 92.25 188 GLY B CA 1
ATOM 3475 C C . GLY B 1 188 ? 24.062 -1.588 -4.164 1 92.25 188 GLY B C 1
ATOM 3476 O O . GLY B 1 188 ? 24.938 -0.815 -4.574 1 92.25 188 GLY B O 1
ATOM 3477 N N . ARG B 1 189 ? 22.859 -1.542 -4.559 1 93.62 189 ARG B N 1
ATOM 3478 C CA . ARG B 1 189 ? 22.484 -0.629 -5.629 1 93.62 189 ARG B CA 1
ATOM 3479 C C . ARG B 1 189 ? 21.641 0.527 -5.094 1 93.62 189 ARG B C 1
ATOM 3481 O O . ARG B 1 189 ? 20.938 0.375 -4.098 1 93.62 189 ARG B O 1
ATOM 3488 N N . PRO B 1 190 ? 21.812 1.733 -5.734 1 93.38 190 PRO B N 1
ATOM 3489 C CA . PRO B 1 190 ? 20.984 2.857 -5.297 1 93.38 190 PRO B CA 1
ATOM 3490 C C . PRO B 1 190 ? 19.484 2.543 -5.34 1 93.38 190 PRO B C 1
ATOM 3492 O O . PRO B 1 190 ? 19.031 1.85 -6.254 1 93.38 190 PRO B O 1
ATOM 3495 N N . ASP B 1 191 ? 18.797 3 -4.375 1 92.56 191 ASP B N 1
ATOM 3496 C CA . ASP B 1 191 ? 17.359 2.791 -4.297 1 92.56 191 ASP B CA 1
ATOM 3497 C C . ASP B 1 191 ? 16.656 3.996 -3.668 1 92.56 191 ASP B C 1
ATOM 3499 O O . ASP B 1 191 ? 17.297 4.781 -2.953 1 92.56 191 ASP B O 1
ATOM 3503 N N . ALA B 1 192 ? 15.453 4.137 -4.004 1 92.75 192 ALA B N 1
ATOM 3504 C CA . ALA B 1 192 ? 14.625 5.16 -3.371 1 92.75 192 ALA B CA 1
ATOM 3505 C C . ALA B 1 192 ? 14.156 4.707 -1.991 1 92.75 192 ALA B C 1
ATOM 3507 O O . ALA B 1 192 ? 14.133 3.51 -1.696 1 92.75 192 ALA B O 1
ATOM 3508 N N . ILE B 1 193 ? 13.859 5.648 -1.161 1 95.38 193 ILE B N 1
ATOM 3509 C CA . ILE B 1 193 ? 13.188 5.316 0.09 1 95.38 193 ILE B CA 1
ATOM 3510 C C . ILE B 1 193 ? 11.758 4.852 -0.195 1 95.38 193 ILE B C 1
ATOM 3512 O O . ILE B 1 193 ? 11.086 5.395 -1.077 1 95.38 193 ILE B O 1
ATOM 3516 N N . TRP B 1 194 ? 11.32 3.832 0.49 1 95.56 194 TRP B N 1
ATOM 3517 C CA . TRP B 1 194 ? 9.961 3.328 0.294 1 95.56 194 TRP B CA 1
ATOM 3518 C C . TRP B 1 194 ? 8.945 4.203 1.018 1 95.56 194 TRP B C 1
ATOM 3520 O O . TRP B 1 194 ? 9.242 4.762 2.078 1 95.56 194 TRP B O 1
ATOM 3530 N N . ILE B 1 195 ? 7.738 4.273 0.429 1 97.19 195 ILE B N 1
ATOM 3531 C CA . ILE B 1 195 ? 6.668 5.062 1.028 1 97.19 195 ILE B CA 1
ATOM 3532 C C . ILE B 1 195 ? 6.391 4.566 2.447 1 97.19 195 ILE B C 1
ATOM 3534 O O . ILE B 1 195 ? 6.152 5.363 3.354 1 97.19 195 ILE B O 1
ATOM 3538 N N . THR B 1 196 ? 6.398 3.271 2.65 1 96.81 196 THR B N 1
ATOM 3539 C CA . THR B 1 196 ? 6.141 2.701 3.969 1 96.81 196 THR B CA 1
ATOM 3540 C C . THR B 1 196 ? 7.207 3.146 4.969 1 96.81 196 THR B C 1
ATOM 3542 O O . THR B 1 196 ? 6.918 3.311 6.156 1 96.81 196 THR B O 1
ATOM 3545 N N . GLU B 1 197 ? 8.438 3.324 4.504 1 96.62 197 GLU B N 1
ATOM 3546 C CA . GLU B 1 197 ? 9.516 3.83 5.355 1 96.62 197 GLU B CA 1
ATOM 3547 C C . GLU B 1 197 ? 9.297 5.301 5.703 1 96.62 197 GLU B C 1
ATOM 3549 O O . GLU B 1 197 ? 9.531 5.715 6.84 1 96.62 197 GLU B O 1
ATOM 3554 N N . ILE B 1 198 ? 8.836 6.055 4.75 1 97.56 198 ILE B N 1
ATOM 3555 C CA . ILE B 1 198 ? 8.508 7.453 4.996 1 97.56 198 ILE B CA 1
ATOM 3556 C C . ILE B 1 198 ? 7.363 7.547 6.004 1 97.56 198 ILE B C 1
ATOM 3558 O O . ILE B 1 198 ? 7.383 8.398 6.895 1 97.56 198 ILE B O 1
ATOM 3562 N N . GLU B 1 199 ? 6.336 6.613 5.848 1 98.06 199 GLU B N 1
ATOM 3563 C CA . GLU B 1 199 ? 5.266 6.551 6.836 1 98.06 199 GLU B CA 1
ATOM 3564 C C . GLU B 1 199 ? 5.82 6.41 8.25 1 98.06 199 GLU B C 1
ATOM 3566 O O . GLU B 1 199 ? 5.418 7.137 9.156 1 98.06 199 GLU B O 1
ATOM 3571 N N . LYS B 1 200 ? 6.777 5.562 8.367 1 97.31 200 LYS B N 1
ATOM 3572 C CA . LYS B 1 200 ? 7.387 5.316 9.672 1 97.31 200 LYS B CA 1
ATOM 3573 C C . LYS B 1 200 ? 8.109 6.559 10.188 1 97.31 200 LYS B C 1
ATOM 3575 O O . LYS B 1 200 ? 8 6.898 11.367 1 97.31 200 LYS B O 1
ATOM 3580 N N . VAL B 1 201 ? 8.82 7.168 9.352 1 96.62 201 VAL B N 1
ATOM 3581 C CA . VAL B 1 201 ? 9.586 8.359 9.719 1 96.62 201 VAL B CA 1
ATOM 3582 C C . VAL B 1 201 ? 8.633 9.453 10.18 1 96.62 201 VAL B C 1
ATOM 3584 O O . VAL B 1 201 ? 8.945 10.211 11.102 1 96.62 201 VAL B O 1
ATOM 3587 N N . PHE B 1 202 ? 7.477 9.547 9.602 1 97.69 202 PHE B N 1
ATOM 3588 C CA . PHE B 1 202 ? 6.477 10.531 9.992 1 97.69 202 PHE B CA 1
ATOM 3589 C C . PHE B 1 202 ? 5.738 10.094 11.25 1 97.69 202 PHE B C 1
ATOM 3591 O O . PHE B 1 202 ? 4.977 10.875 11.828 1 97.69 202 PHE B O 1
ATOM 3598 N N . GLY B 1 203 ? 5.883 8.812 11.633 1 97.31 203 GLY B N 1
ATOM 3599 C CA . GLY B 1 203 ? 5.25 8.297 12.836 1 97.31 203 GLY B CA 1
ATOM 3600 C C . GLY B 1 203 ? 3.914 7.633 12.562 1 97.31 203 GLY B C 1
ATOM 3601 O O . GLY B 1 203 ? 3.156 7.348 13.492 1 97.31 203 GLY B O 1
ATOM 3602 N N . PHE B 1 204 ? 3.559 7.352 11.273 1 97.56 204 PHE B N 1
ATOM 3603 C CA . PHE B 1 204 ? 2.32 6.672 10.914 1 97.56 204 PHE B CA 1
ATOM 3604 C C . PHE B 1 204 ? 2.502 5.156 10.953 1 97.56 204 PHE B C 1
ATOM 3606 O O . PHE B 1 204 ? 3.621 4.656 10.82 1 97.56 204 PHE B O 1
ATOM 3613 N N . PRO B 1 205 ? 1.35 4.43 11.164 1 96.19 205 PRO B N 1
ATOM 3614 C CA . PRO B 1 205 ? 1.439 2.979 10.984 1 96.19 205 PRO B CA 1
ATOM 3615 C C . PRO B 1 205 ? 1.836 2.586 9.562 1 96.19 205 PRO B C 1
ATOM 3617 O O . PRO B 1 205 ? 1.546 3.316 8.609 1 96.19 205 PRO B O 1
ATOM 3620 N N . GLU B 1 206 ? 2.49 1.443 9.492 1 95.44 206 GLU B N 1
ATOM 3621 C CA . GLU B 1 206 ? 2.883 0.941 8.18 1 95.44 206 GLU B CA 1
ATOM 3622 C C . GLU B 1 206 ? 1.669 0.771 7.27 1 95.44 206 GLU B C 1
ATOM 3624 O O . GLU B 1 206 ? 0.625 0.279 7.703 1 95.44 206 GLU B O 1
ATOM 3629 N N . HIS B 1 207 ? 1.72 1.211 6.059 1 97.31 207 HIS B N 1
ATOM 3630 C CA . HIS B 1 207 ? 0.709 1.089 5.012 1 97.31 207 HIS B CA 1
ATOM 3631 C C . HIS B 1 207 ? -0.452 2.047 5.254 1 97.31 207 HIS B C 1
ATOM 3633 O O . HIS B 1 207 ? -1.553 1.838 4.738 1 97.31 207 HIS B O 1
ATOM 3639 N N . PHE B 1 208 ? -0.233 3.035 6.055 1 97.5 208 PHE B N 1
ATOM 3640 C CA . PHE B 1 208 ? -1.279 3.975 6.438 1 97.5 208 PHE B CA 1
ATOM 3641 C C . PHE B 1 208 ? -1.868 4.66 5.211 1 97.5 208 PHE B C 1
ATOM 3643 O O . PHE B 1 208 ? -3.066 4.945 5.168 1 97.5 208 PHE B O 1
ATOM 3650 N N . THR B 1 209 ? -1.073 4.926 4.188 1 97.56 209 THR B N 1
ATOM 3651 C CA . THR B 1 209 ? -1.512 5.691 3.025 1 97.56 209 THR B CA 1
ATOM 3652 C C . THR B 1 209 ? -1.895 4.762 1.879 1 97.56 209 THR B C 1
ATOM 3654 O O . THR B 1 209 ? -2.203 5.219 0.777 1 97.56 209 THR B O 1
ATOM 3657 N N . ASP B 1 210 ? -1.82 3.457 2.07 1 97.19 210 ASP B N 1
ATOM 3658 C CA . ASP B 1 210 ? -2.217 2.49 1.051 1 97.19 210 ASP B CA 1
ATOM 3659 C C . ASP B 1 210 ? -3.736 2.346 0.995 1 97.19 210 ASP B C 1
ATOM 3661 O O . ASP B 1 210 ? -4.281 1.319 1.406 1 97.19 210 ASP B O 1
ATOM 3665 N N . VAL B 1 211 ? -4.355 3.338 0.414 1 95.25 211 VAL B N 1
ATOM 3666 C CA . VAL B 1 211 ? -5.812 3.438 0.352 1 95.25 211 VAL B CA 1
ATOM 3667 C C . VAL B 1 211 ? -6.238 3.891 -1.043 1 95.25 211 VAL B C 1
ATOM 3669 O O . VAL B 1 211 ? -5.613 4.77 -1.637 1 95.25 211 VAL B O 1
ATOM 3672 N N . GLY B 1 212 ? -7.301 3.205 -1.585 1 93.31 212 GLY B N 1
ATOM 3673 C CA . GLY B 1 212 ? -7.949 3.672 -2.801 1 93.31 212 GLY B CA 1
ATOM 3674 C C . GLY B 1 212 ? -7.066 3.559 -4.027 1 93.31 212 GLY B C 1
ATOM 3675 O O . GLY B 1 212 ? -7.191 4.352 -4.965 1 93.31 212 GLY B O 1
ATOM 3676 N N . ASN B 1 213 ? -6.062 2.736 -4.004 1 95.12 213 ASN B N 1
ATOM 3677 C CA . ASN B 1 213 ? -5.129 2.518 -5.105 1 95.12 213 ASN B CA 1
ATOM 3678 C C . ASN B 1 213 ? -4.273 3.752 -5.367 1 95.12 213 ASN B C 1
ATOM 3680 O O . ASN B 1 213 ? -3.941 4.051 -6.516 1 95.12 213 ASN B O 1
ATOM 3684 N N . LEU B 1 214 ? -3.977 4.508 -4.344 1 96.38 214 LEU B N 1
ATOM 3685 C CA . LEU B 1 214 ? -3.092 5.656 -4.492 1 96.38 214 LEU B CA 1
ATOM 3686 C C . LEU B 1 214 ? -1.725 5.227 -5.016 1 96.38 214 LEU B C 1
ATOM 3688 O O . LEU B 1 214 ? -1.169 4.223 -4.566 1 96.38 214 LEU B O 1
ATOM 3692 N N . GLN B 1 215 ? -1.211 6.039 -5.961 1 96.75 215 GLN B N 1
ATOM 3693 C CA . GLN B 1 215 ? 0.14 5.82 -6.469 1 96.75 215 GLN B CA 1
ATOM 3694 C C . GLN B 1 215 ? 1.188 6.25 -5.445 1 96.75 215 GLN B C 1
ATOM 3696 O O . GLN B 1 215 ? 0.922 7.105 -4.598 1 96.75 215 GLN B O 1
ATOM 3701 N N . PRO B 1 216 ? 2.355 5.625 -5.551 1 95.94 216 PRO B N 1
ATOM 3702 C CA . PRO B 1 216 ? 3.416 6.016 -4.617 1 95.94 216 PRO B CA 1
ATOM 3703 C C . PRO B 1 216 ? 3.668 7.523 -4.605 1 95.94 216 PRO B C 1
ATOM 3705 O O . PRO B 1 216 ? 3.852 8.109 -3.539 1 95.94 216 PRO B O 1
ATOM 3708 N N . ARG B 1 217 ? 3.611 8.125 -5.727 1 95.19 217 ARG B N 1
ATOM 3709 C CA . ARG B 1 217 ? 3.834 9.562 -5.797 1 95.19 217 ARG B CA 1
ATOM 3710 C C . ARG B 1 217 ? 2.742 10.32 -5.051 1 95.19 217 ARG B C 1
ATOM 3712 O O . ARG B 1 217 ? 3.021 11.32 -4.379 1 95.19 217 ARG B O 1
ATOM 3719 N N . GLN B 1 218 ? 1.518 9.914 -5.203 1 97 218 GLN B N 1
ATOM 3720 C CA . GLN B 1 218 ? 0.404 10.539 -4.492 1 97 218 GLN B CA 1
ATOM 3721 C C . GLN B 1 218 ? 0.529 10.336 -2.986 1 97 218 GLN B C 1
ATOM 3723 O O . GLN B 1 218 ? 0.224 11.242 -2.207 1 97 218 GLN B O 1
ATOM 3728 N N . ARG B 1 219 ? 0.926 9.117 -2.629 1 97.56 219 ARG B N 1
ATOM 3729 C CA . ARG B 1 219 ? 1.126 8.812 -1.216 1 97.56 219 ARG B CA 1
ATOM 3730 C C . ARG B 1 219 ? 2.229 9.68 -0.619 1 97.56 219 ARG B C 1
ATOM 3732 O O . ARG B 1 219 ? 2.088 10.195 0.493 1 97.56 219 ARG B O 1
ATOM 3739 N N . GLN B 1 220 ? 3.32 9.906 -1.34 1 96.75 220 GLN B N 1
ATOM 3740 C CA . GLN B 1 220 ? 4.371 10.805 -0.878 1 96.75 220 GLN B CA 1
ATOM 3741 C C . GLN B 1 220 ? 3.85 12.234 -0.736 1 96.75 220 GLN B C 1
ATOM 3743 O O . GLN B 1 220 ? 4.176 12.922 0.23 1 96.75 220 GLN B O 1
ATOM 3748 N N . ALA B 1 221 ? 3.094 12.648 -1.708 1 96.12 221 ALA B N 1
ATOM 3749 C CA . ALA B 1 221 ? 2.535 14 -1.661 1 96.12 221 ALA B CA 1
ATOM 3750 C C . ALA B 1 221 ? 1.68 14.195 -0.413 1 96.12 221 ALA B C 1
ATOM 3752 O O . ALA B 1 221 ? 1.742 15.242 0.231 1 96.12 221 ALA B O 1
ATOM 3753 N N . LEU B 1 222 ? 0.891 13.195 -0.084 1 96.62 222 LEU B N 1
ATOM 3754 C CA . LEU B 1 222 ? 0.074 13.242 1.123 1 96.62 222 LEU B CA 1
ATOM 3755 C C . LEU B 1 222 ? 0.948 13.375 2.365 1 96.62 222 LEU B C 1
ATOM 3757 O O . LEU B 1 222 ? 0.667 14.195 3.242 1 96.62 222 LEU B O 1
ATOM 3761 N N . LEU B 1 223 ? 1.992 12.562 2.4 1 96.94 223 LEU B N 1
ATOM 3762 C CA . LEU B 1 223 ? 2.898 12.586 3.545 1 96.94 223 LEU B CA 1
ATOM 3763 C C . LEU B 1 223 ? 3.625 13.922 3.635 1 96.94 223 LEU B C 1
ATOM 3765 O O . LEU B 1 223 ? 3.826 14.453 4.73 1 96.94 223 LEU B O 1
ATOM 3769 N N . GLY B 1 224 ? 3.951 14.492 2.492 1 95.12 224 GLY B N 1
ATOM 3770 C CA . GLY B 1 224 ? 4.613 15.789 2.453 1 95.12 224 GLY B CA 1
ATOM 3771 C C . GLY B 1 224 ? 3.773 16.906 3.037 1 95.12 224 GLY B C 1
ATOM 3772 O O . GLY B 1 224 ? 4.305 17.938 3.459 1 95.12 224 GLY B O 1
ATOM 3773 N N . LYS B 1 225 ? 2.504 16.703 3.076 1 94.62 225 LYS B N 1
ATOM 3774 C CA . LYS B 1 225 ? 1.588 17.719 3.596 1 94.62 225 LYS B CA 1
ATOM 3775 C C . LYS B 1 225 ? 1.132 17.375 5.008 1 94.62 225 LYS B C 1
ATOM 3777 O O . LYS B 1 225 ? 0.33 18.094 5.602 1 94.62 225 LYS B O 1
ATOM 3782 N N . ALA B 1 226 ? 1.646 16.281 5.547 1 95.88 226 ALA B N 1
ATOM 3783 C CA . ALA B 1 226 ? 1.206 15.797 6.855 1 95.88 226 ALA B CA 1
ATOM 3784 C C . ALA B 1 226 ? 2.055 16.391 7.973 1 95.88 226 ALA B C 1
ATOM 3786 O O . ALA B 1 226 ? 3.164 16.875 7.73 1 95.88 226 ALA B O 1
ATOM 3787 N N . TRP B 1 227 ? 1.467 16.422 9.141 1 96.62 227 TRP B N 1
ATOM 3788 C CA . TRP B 1 227 ? 2.234 16.719 10.344 1 96.62 227 TRP B CA 1
ATOM 3789 C C . TRP B 1 227 ? 3.037 15.5 10.797 1 96.62 227 TRP B C 1
ATOM 3791 O O . TRP B 1 227 ? 2.586 14.359 10.648 1 96.62 227 TRP B O 1
ATOM 3801 N N . SER B 1 228 ? 4.262 15.773 11.305 1 96.5 228 SER B N 1
ATOM 3802 C CA . SER B 1 228 ? 4.965 14.711 12.008 1 96.5 228 SER B CA 1
ATOM 3803 C C . SER B 1 228 ? 4.203 14.273 13.258 1 96.5 228 SER B C 1
ATOM 3805 O O . SER B 1 228 ? 3.918 15.094 14.133 1 96.5 228 SER B O 1
ATOM 3807 N N . VAL B 1 229 ? 3.918 13.008 13.352 1 97.56 229 VAL B N 1
ATOM 3808 C CA . VAL B 1 229 ? 3.113 12.492 14.453 1 97.56 229 VAL B CA 1
ATOM 3809 C C . VAL B 1 229 ? 3.865 12.656 15.773 1 97.56 229 VAL B C 1
ATOM 3811 O O . VAL B 1 229 ? 3.289 13.086 16.766 1 97.56 229 VAL B O 1
ATOM 3814 N N . ASP B 1 230 ? 5.125 12.406 15.766 1 94.88 230 ASP B N 1
ATOM 3815 C CA . ASP B 1 230 ? 5.922 12.492 16.984 1 94.88 230 ASP B CA 1
ATOM 3816 C C . ASP B 1 230 ? 5.977 13.922 17.5 1 94.88 230 ASP B C 1
ATOM 3818 O O . ASP B 1 230 ? 5.918 14.156 18.719 1 94.88 230 ASP B O 1
ATOM 3822 N N . VAL B 1 231 ? 6.098 14.812 16.594 1 96 231 VAL B N 1
ATOM 3823 C CA . VAL B 1 231 ? 6.102 16.219 16.984 1 96 231 VAL B CA 1
ATOM 3824 C C . VAL B 1 231 ? 4.762 16.594 17.609 1 96 231 VAL B C 1
ATOM 3826 O O . VAL B 1 231 ? 4.715 17.188 18.688 1 96 231 VAL B O 1
ATOM 3829 N N . MET B 1 232 ? 3.688 16.219 16.969 1 97.31 232 MET B N 1
ATOM 3830 C CA . MET B 1 232 ? 2.355 16.562 17.469 1 97.31 232 MET B CA 1
ATOM 3831 C C . MET B 1 232 ? 2.088 15.906 18.812 1 97.31 232 MET B C 1
ATOM 3833 O O . MET B 1 232 ? 1.48 16.516 19.703 1 97.31 232 MET B O 1
ATOM 3837 N N . LEU B 1 233 ? 2.539 14.672 18.953 1 96.44 233 LEU B N 1
ATOM 3838 C CA . LEU B 1 233 ? 2.371 13.984 20.234 1 96.44 233 LEU B CA 1
ATOM 3839 C C . LEU B 1 233 ? 3.068 14.75 21.359 1 96.44 233 LEU B C 1
ATOM 3841 O O . LEU B 1 233 ? 2.518 14.891 22.453 1 96.44 233 LEU B O 1
ATOM 3845 N N . ARG B 1 234 ? 4.227 15.188 21.031 1 95.31 234 ARG B N 1
ATOM 3846 C CA . ARG B 1 234 ? 4.973 15.938 22.047 1 95.31 234 ARG B CA 1
ATOM 3847 C C . ARG B 1 234 ? 4.27 17.25 22.375 1 95.31 234 ARG B C 1
ATOM 3849 O O . ARG B 1 234 ? 4.145 17.625 23.547 1 95.31 234 ARG B O 1
ATOM 3856 N N . ILE B 1 235 ? 3.832 17.953 21.375 1 97 235 ILE B N 1
ATOM 3857 C CA . ILE B 1 235 ? 3.174 19.25 21.562 1 97 235 ILE B CA 1
ATOM 3858 C C . ILE B 1 235 ? 1.891 19.062 22.359 1 97 235 ILE B C 1
ATOM 3860 O O . ILE B 1 235 ? 1.578 19.875 23.234 1 97 235 ILE B O 1
ATOM 3864 N N . LEU B 1 236 ? 1.142 17.969 22.156 1 96.81 236 LEU B N 1
ATOM 3865 C CA . LEU B 1 236 ? -0.177 17.766 22.75 1 96.81 236 LEU B CA 1
ATOM 3866 C C . LEU B 1 236 ? -0.073 17 24.062 1 96.81 236 LEU B C 1
ATOM 3868 O O . LEU B 1 236 ? -1.082 16.781 24.734 1 96.81 236 LEU B O 1
ATOM 3872 N N . GLU B 1 237 ? 1.094 16.656 24.484 1 94.69 237 GLU B N 1
ATOM 3873 C CA . GLU B 1 237 ? 1.331 15.828 25.656 1 94.69 237 GLU B CA 1
ATOM 3874 C C . GLU B 1 237 ? 0.684 16.438 26.906 1 94.69 237 GLU B C 1
ATOM 3876 O O . GLU B 1 237 ? 0.066 15.719 27.703 1 94.69 237 GLU B O 1
ATOM 3881 N N . PRO B 1 238 ? 0.738 17.719 27.125 1 94.31 238 PRO B N 1
ATOM 3882 C CA . PRO B 1 238 ? 0.164 18.312 28.328 1 94.31 238 PRO B CA 1
ATOM 3883 C C . PRO B 1 238 ? -1.352 18.141 28.406 1 94.31 238 PRO B C 1
ATOM 3885 O O . PRO B 1 238 ? -1.936 18.25 29.5 1 94.31 238 PRO B O 1
ATOM 3888 N N . LEU B 1 239 ? -1.972 17.906 27.266 1 94.19 239 LEU B N 1
ATOM 3889 C CA . LEU B 1 239 ? -3.426 17.797 27.234 1 94.19 239 LEU B CA 1
ATOM 3890 C C . LEU B 1 239 ? -3.887 16.516 27.922 1 94.19 239 LEU B C 1
ATOM 3892 O O . LEU B 1 239 ? -5.047 16.406 28.328 1 94.19 239 LEU B O 1
ATOM 3896 N N . LYS B 1 240 ? -3.029 15.516 28.047 1 90.94 240 LYS B N 1
ATOM 3897 C CA . LYS B 1 240 ? -3.377 14.273 28.734 1 90.94 240 LYS B CA 1
ATOM 3898 C C . LYS B 1 240 ? -3.785 14.531 30.172 1 90.94 240 LYS B C 1
ATOM 3900 O O . LYS B 1 240 ? -4.695 13.883 30.688 1 90.94 240 LYS B O 1
ATOM 3905 N N . ALA B 1 241 ? -3.115 15.43 30.766 1 88 241 ALA B N 1
ATOM 3906 C CA . ALA B 1 241 ? -3.408 15.781 32.156 1 88 241 ALA B CA 1
ATOM 3907 C C . ALA B 1 241 ? -4.684 16.625 32.25 1 88 241 ALA B C 1
ATOM 3909 O O . ALA B 1 241 ? -5.402 16.547 33.25 1 88 241 ALA B O 1
ATOM 3910 N N . MET B 1 242 ? -4.949 17.297 31.219 1 87.12 242 MET B N 1
ATOM 3911 C CA . MET B 1 242 ? -6.082 18.219 31.219 1 87.12 242 MET B CA 1
ATOM 3912 C C . MET B 1 242 ? -7.379 17.484 30.891 1 87.12 242 MET B C 1
ATOM 3914 O O . MET B 1 242 ? -8.453 17.906 31.312 1 87.12 242 MET B O 1
ATOM 3918 N N . PHE B 1 243 ? -7.23 16.469 30.094 1 85.25 243 PHE B N 1
ATOM 3919 C CA . PHE B 1 243 ? -8.406 15.695 29.703 1 85.25 243 PHE B CA 1
ATOM 3920 C C . PHE B 1 243 ? -8.25 14.227 30.094 1 85.25 243 PHE B C 1
ATOM 3922 O O . PHE B 1 243 ? -8.109 13.359 29.219 1 85.25 243 PHE B O 1
ATOM 3929 N N . PRO B 1 244 ? -8.398 13.953 31.344 1 71.31 244 PRO B N 1
ATOM 3930 C CA . PRO B 1 244 ? -8.125 12.602 31.828 1 71.31 244 PRO B CA 1
ATOM 3931 C C . PRO B 1 244 ? -9.016 11.547 31.172 1 71.31 244 PRO B C 1
ATOM 3933 O O . PRO B 1 244 ? -8.625 10.383 31.062 1 71.31 244 PRO B O 1
ATOM 3936 N N . ALA B 1 245 ? -10.125 11.906 30.797 1 63.84 245 ALA B N 1
ATOM 3937 C CA . ALA B 1 245 ? -11.031 10.922 30.203 1 63.84 245 ALA B CA 1
ATOM 3938 C C . ALA B 1 245 ? -10.523 10.461 28.844 1 63.84 245 ALA B C 1
ATOM 3940 O O . ALA B 1 245 ? -10.961 9.43 28.328 1 63.84 245 ALA B O 1
ATOM 3941 N N . LEU B 1 246 ? -9.75 11.242 28.219 1 58.31 246 LEU B N 1
ATOM 3942 C CA . LEU B 1 246 ? -9.242 10.891 26.891 1 58.31 246 LEU B CA 1
ATOM 3943 C C . LEU B 1 246 ? -8.148 9.836 27 1 58.31 246 LEU B C 1
ATOM 3945 O O . LEU B 1 246 ? -7.707 9.297 25.984 1 58.31 246 LEU B O 1
ATOM 3949 N N . ARG B 1 247 ? -7.746 9.547 28.219 1 52.91 247 ARG B N 1
ATOM 3950 C CA . ARG B 1 247 ? -6.629 8.625 28.406 1 52.91 247 ARG B CA 1
ATOM 3951 C C . ARG B 1 247 ? -7.031 7.195 28.078 1 52.91 247 ARG B C 1
ATOM 3953 O O . ARG B 1 247 ? -6.172 6.344 27.844 1 52.91 247 ARG B O 1
ATOM 3960 N N . GLN B 1 248 ? -8.211 6.84 28.062 1 44.12 248 GLN B N 1
ATOM 3961 C CA . GLN B 1 248 ? -8.523 5.43 27.859 1 44.12 248 GLN B CA 1
ATOM 3962 C C . GLN B 1 248 ? -8.555 5.086 26.359 1 44.12 248 GLN B C 1
ATOM 3964 O O . GLN B 1 248 ? -9.07 5.859 25.562 1 44.12 248 GLN B O 1
#

InterPro domains:
  IPR001525 C-5 cytosine methyltransferase [PF00145] (12-101)
  IPR018117 DNA methylase, C-5 cytosine-specific, active site [PS00094] (33-45)
  IPR029063 S-adenosyl-L-methionine-dependent methyltransferase superfamily [G3DSA:3.40.50.150] (2-170)
  IPR029063 S-adenosyl-L-methionine-dependent methyltransferase superfamily [SSF53335] (5-239)
  IPR050390 DNA Cytosine-5 Methyltransferase [PTHR23068] (9-74)

Solvent-accessible surface area (backbone atoms only — not comparable to full-atom values): 27314 Å² total; per-residue (Å²): 107,70,50,56,44,67,75,39,61,93,75,67,82,83,81,70,59,74,91,69,60,47,64,67,63,47,43,72,61,44,70,57,59,67,47,78,47,66,49,63,41,63,18,42,26,63,86,37,86,80,39,56,29,58,76,33,79,89,40,49,22,36,48,49,56,46,48,54,51,50,53,52,45,46,50,60,51,22,62,84,54,70,68,37,38,38,38,40,41,58,56,61,33,54,66,68,56,53,50,52,53,24,60,78,65,73,40,73,65,25,50,41,39,38,38,33,76,29,34,28,47,45,56,28,27,37,33,63,70,46,68,69,44,69,72,40,42,74,50,58,55,72,65,89,58,39,33,55,78,49,44,65,90,48,68,64,44,39,54,70,42,56,47,41,58,50,60,36,56,50,71,57,48,58,32,24,75,92,77,66,41,46,46,19,26,43,71,84,35,81,30,66,70,36,61,50,34,51,31,42,55,36,58,44,60,76,60,63,61,74,45,87,56,50,40,52,63,55,40,42,27,52,56,30,73,48,75,48,40,57,52,49,48,60,52,50,47,61,49,52,77,73,40,59,80,70,72,112,107,70,52,56,44,69,75,39,62,93,75,66,83,85,82,70,60,72,92,70,59,46,64,65,62,48,42,72,60,43,69,58,60,67,47,80,47,65,48,63,40,63,18,42,26,66,86,38,85,83,40,55,29,57,76,33,81,89,40,48,24,37,48,49,57,47,49,55,51,50,52,53,44,46,49,60,51,21,61,84,52,70,70,36,37,39,37,39,40,60,56,61,32,55,66,69,57,54,50,51,52,22,59,78,65,73,38,73,65,25,51,40,40,38,41,34,76,28,33,30,47,47,56,29,28,36,31,64,71,43,67,69,43,67,71,40,43,74,52,60,53,73,69,87,57,39,32,56,77,49,44,65,88,49,70,64,45,39,52,70,44,56,48,42,58,51,60,37,57,48,70,58,46,58,33,23,76,93,77,65,41,46,46,19,26,43,71,86,34,80,28,66,72,36,60,50,35,51,29,41,55,35,56,45,58,76,59,63,62,74,45,88,57,51,39,51,65,56,40,40,27,53,57,31,73,48,76,48,40,58,52,51,50,60,52,50,48,60,48,52,76,74,39,59,80,69,71,112

pLDDT: mean 92.62, std 8.25, range [43.72, 98.75]

Organism: Hyalella azteca (NCBI:txid294128)

Sequence (496 aa):
MTVSEKHFHGRVTRLGDVRHVTDDQIAAIAPIDLVLGGSPCSDLSIVNPKRKGLFDPSGTGILFFEFVRILKSVARANKKHPLLWLFENVASMPTEYRNTISKHLHSEPTAVDARAFTPMSRTRLFWGNIPDLHDLSGLRTTTQTRLQDFVEQVFDREAQVTELRCVTTQANSTTDIAGHYFPMRMRGRPDAIWITEIEKVFGFPEHFTDVGNLQPRQRQALLGKAWSVDVMLRILEPLKAMFPALRQMTVSEKHFHGRVTRLGDVRHVTDDQIAAIAPIDLVLGGSPCSDLSIVNPKRKGLFDPSGTGILFFEFVRILKSVARANKKHPLLWLFENVASMPTEYRNTISKHLHSEPTAVDARAFTPMSRTRLFWGNIPDLHDLSGLRTTTQTRLQDFVEQVFDREAQVTELRCVTTQANSTTDIAGHYFPMRMRGRPDAIWITEIEKVFGFPEHFTDVGNLQPRQRQALLGKAWSVDVMLRILEPLKAMFPALRQ